Protein AF-A0A933WVU4-F1 (afdb_monomer_lite)

Sequence (689 aa):
MRSPVRPAFAFLFLCVAVPLAAAQVALPPSTSKSRGNLAPHHVCSVCGARNYSVPSNARVGEDGQPIAYCATCKKETAHTGGASEPGLHAPQGSGSGATGTGGLRIPPGGEVPGRGAKPDAPSNPAPNSGANAPAPAPQAPQSAPAGGAKLADGPAAFVFQELTRLETTDDPLVGKAVDTLASMGEAGLAAARAELASERPARLFVAARVLLAGGAGADVDLVLVRASAKLPTVVCTPLAEALAKADPVRASPAWFAEALAHPTGAMRVACERVLRRELGPALVPVLVPVLASKRPEVRHLALGLLADVDDPAAVDRLFAHLADPRASVAQIAVHALASRPGADIDARLLSRAFGQRWILRDEAYALLAIVEREERTLHPLIDERHVDALLGGLQASDRFVSGTCAAALAGIGFRSAHPRDTAWLDQQVVDSLVVVVSGRVFHDDLSSLTGTAAARLQLVSGQELGQDGPKWIEWWLSARDGHVARRAWIEVAPGDEDALLVRWRADGDAALLIGPAAKAPVAASTGRVAESVVHLTEAETRGLLAVFQKEGLFGPEKLPGARGRRGAGERALELTVAGRGKAFQVGEDAREPWFERAAAAVSAARERNRWQRFAPPDRSQYSFWQEQSPWWSLEHTPAERAVRSKALVFAAITGQRPSEREAGIQELVRIYVEPEARDASDFDAFLVL

Secondary structure (DSSP, 8-state):
-----PPP-----------------PPPP--S-----PPP-EEETTT--EES---TTPPB-TTSPBEEEETTTTEEEEEEEP------PPPP------------PPPP-----------PPPP---------PPPPPPPPPP----------SSHHHHHHHHGGG---S--HHHHHHHHHHHHTTHHHHHHHHHHTT-SSHHHHHHHHHHHHHH--HHHHHHHHHHHHS---HHHHHHHHHHHHHH-TTTS-HHHHHHGGG-SSHHHHHHHHHHHHTT-SGGGHHHHHHHHT-S-HHHHHHHHHHHHT---HHHHHHHHHHTT-SSHHHHHHHHHHHHHS--HHHHHHHHHHHHSSSS--HHHHHHHHHHHHHHHHH------GGGHHHHHHHHT-S-HHHHHHHHHHHHHHHHH-S-GGGGHHIIIIIHHHHHHHHHT-S--TTHHHHHHHHHHHHHHHH----TT-HHHHHHHHHHHSTT-----S-----TT-GGGEEEEEEETTEEEEEE-TTPPPPP----SSS-PEEEE--HHHHHHHHHHHHHTTTTSTTS--EEES--STT-EEEEEEETTEEEEEEE-TT---HHHHHHHHHHHHHHHHTGGGGG--TTS-HHHHHHHHHHHHTS---HHHHHHHHHHHHHHHHTTS-GGG-HHHHHHHHHHTTSGGG--TTHHHHHHH-

Radius of gyration: 38.13 Å; chains: 1; bounding box: 93×82×109 Å

Structure (mmCIF, N/CA/C/O backbone):
data_AF-A0A933WVU4-F1
#
_entry.id   AF-A0A933WVU4-F1
#
loop_
_atom_site.group_PDB
_atom_site.id
_atom_site.type_symbol
_atom_site.label_atom_id
_atom_site.label_alt_id
_atom_site.label_comp_id
_atom_site.label_asym_id
_atom_site.label_entity_id
_atom_site.label_seq_id
_atom_site.pdbx_PDB_ins_code
_atom_site.Cartn_x
_atom_site.Cartn_y
_atom_site.Cartn_z
_atom_site.occupancy
_atom_site.B_iso_or_equiv
_atom_site.auth_seq_id
_atom_site.auth_comp_id
_atom_site.auth_asym_id
_atom_site.auth_atom_id
_atom_site.pdbx_PDB_model_num
ATOM 1 N N . MET A 1 1 ? -42.225 -31.533 57.675 1.00 35.78 1 MET A N 1
ATOM 2 C CA . MET A 1 1 ? -41.401 -32.754 57.806 1.00 35.78 1 MET A CA 1
ATOM 3 C C . MET A 1 1 ? -40.336 -32.747 56.713 1.00 35.78 1 MET A C 1
ATOM 5 O O . MET A 1 1 ? -40.696 -32.790 55.552 1.00 35.78 1 MET A O 1
ATOM 9 N N . ARG A 1 2 ? -39.069 -32.646 57.146 1.00 35.62 2 ARG A N 1
ATOM 10 C CA . ARG A 1 2 ? -37.778 -32.999 56.506 1.00 35.62 2 ARG A CA 1
ATOM 11 C C . ARG A 1 2 ? -37.373 -32.401 55.139 1.00 35.62 2 ARG A C 1
ATOM 13 O O . ARG A 1 2 ? -37.773 -32.878 54.087 1.00 35.62 2 ARG A O 1
ATOM 20 N N . SER A 1 3 ? -36.441 -31.441 55.228 1.00 32.44 3 SER A N 1
ATOM 21 C CA . SER A 1 3 ? -35.428 -31.038 54.231 1.00 32.44 3 SER A CA 1
ATOM 22 C C . SER A 1 3 ? -34.458 -32.164 53.831 1.00 32.44 3 SER A C 1
ATOM 24 O O . SER A 1 3 ? -34.289 -33.118 54.593 1.00 32.44 3 SER A O 1
ATOM 26 N N . PRO A 1 4 ? -33.664 -31.933 52.766 1.00 55.31 4 PRO A N 1
ATOM 27 C CA . PRO A 1 4 ? -32.233 -32.261 52.757 1.00 55.31 4 PRO A CA 1
ATOM 28 C C . PRO A 1 4 ? -31.385 -31.017 52.382 1.00 55.31 4 PRO A C 1
ATOM 30 O O . PRO A 1 4 ? -31.662 -30.329 51.409 1.00 55.31 4 PRO A O 1
ATOM 33 N N . VAL A 1 5 ? -30.552 -30.498 53.290 1.00 37.06 5 VAL A N 1
ATOM 34 C CA . VAL A 1 5 ? -29.089 -30.716 53.413 1.00 37.06 5 VAL A CA 1
ATOM 35 C C . VAL A 1 5 ? -28.270 -30.233 52.197 1.00 37.06 5 VAL A C 1
ATOM 37 O O . VAL A 1 5 ? -28.221 -30.876 51.155 1.00 37.06 5 VAL A O 1
ATOM 40 N N . ARG A 1 6 ? -27.581 -29.096 52.396 1.00 33.88 6 ARG A N 1
ATOM 41 C CA . ARG A 1 6 ? -26.467 -28.553 51.591 1.00 33.88 6 ARG A CA 1
ATOM 42 C C . ARG A 1 6 ? -25.154 -29.288 51.915 1.00 33.88 6 ARG A C 1
ATOM 44 O O . ARG A 1 6 ? -24.973 -29.638 53.081 1.00 33.88 6 ARG A O 1
ATOM 51 N N . PRO A 1 7 ? -24.170 -29.332 51.000 1.00 45.25 7 PRO A N 1
ATOM 52 C CA . PRO A 1 7 ? -22.763 -29.349 51.376 1.00 45.25 7 PRO A CA 1
ATOM 53 C C . PRO A 1 7 ? -22.121 -27.972 51.147 1.00 45.25 7 PRO A C 1
ATOM 55 O O . PRO A 1 7 ? -22.240 -27.366 50.083 1.00 45.25 7 PRO A O 1
ATOM 58 N N . ALA A 1 8 ? -21.447 -27.479 52.184 1.00 31.69 8 ALA A N 1
ATOM 59 C CA . ALA A 1 8 ? -20.569 -26.321 52.142 1.00 31.69 8 ALA A CA 1
ATOM 60 C C . ALA A 1 8 ? -19.180 -26.761 51.655 1.00 31.69 8 ALA A C 1
ATOM 62 O O . ALA A 1 8 ? -18.583 -27.654 52.252 1.00 31.69 8 ALA A O 1
ATOM 63 N N . PHE A 1 9 ? -18.657 -26.122 50.608 1.00 33.44 9 PHE A N 1
ATOM 64 C CA . PHE A 1 9 ? -17.237 -26.176 50.261 1.00 33.44 9 PHE A CA 1
ATOM 65 C C . PHE A 1 9 ? -16.613 -24.824 50.603 1.00 33.44 9 PHE A C 1
ATOM 67 O O . PHE A 1 9 ? -16.880 -23.814 49.956 1.00 33.44 9 PHE A O 1
ATOM 74 N N . ALA A 1 10 ? -15.815 -24.819 51.667 1.00 29.58 10 ALA A N 1
ATOM 75 C CA . ALA A 1 10 ? -14.957 -23.713 52.051 1.00 29.58 10 ALA A CA 1
ATOM 76 C C . ALA A 1 10 ? -13.654 -23.805 51.245 1.00 29.58 10 ALA A C 1
ATOM 78 O O . ALA A 1 10 ? -12.894 -24.756 51.416 1.00 29.58 10 ALA A O 1
ATOM 79 N N . PHE A 1 11 ? -13.392 -22.826 50.376 1.00 31.83 11 PHE A N 1
ATOM 80 C CA . PHE A 1 11 ? -12.067 -22.617 49.794 1.00 31.83 11 PHE A CA 1
ATOM 81 C C . PHE A 1 11 ? -11.366 -21.498 50.563 1.00 31.83 11 PHE A C 1
ATOM 83 O O . PHE A 1 11 ? -11.729 -20.327 50.479 1.00 31.83 11 PHE A O 1
ATOM 90 N N . LEU A 1 12 ? -10.375 -21.907 51.350 1.00 28.00 12 LEU A N 1
ATOM 91 C CA . LEU A 1 12 ? -9.413 -21.059 52.037 1.00 28.00 12 LEU A CA 1
ATOM 92 C C . LEU A 1 12 ? -8.332 -20.683 51.008 1.00 28.00 12 LEU A C 1
ATOM 94 O O . LEU A 1 12 ? -7.539 -21.541 50.627 1.00 28.00 12 LEU A O 1
ATOM 98 N N . PHE A 1 13 ? -8.296 -19.435 50.537 1.00 30.42 13 PHE A N 1
ATOM 99 C CA . PHE A 1 13 ? -7.134 -18.916 49.807 1.00 30.42 13 PHE A CA 1
ATOM 100 C C . PHE A 1 13 ? -6.306 -18.044 50.749 1.00 30.42 13 PHE A C 1
ATOM 102 O O . PHE A 1 13 ? -6.749 -17.004 51.233 1.00 30.42 13 PHE A O 1
ATOM 109 N N . LEU A 1 14 ? -5.110 -18.544 51.045 1.00 28.91 14 LEU A N 1
ATOM 110 C CA . LEU A 1 14 ? -4.097 -17.927 51.884 1.00 28.91 14 LEU A CA 1
ATOM 111 C C . LEU A 1 14 ? -3.438 -16.779 51.097 1.00 28.91 14 LEU A C 1
ATOM 113 O O . LEU A 1 14 ? -2.727 -17.019 50.122 1.00 28.91 14 LEU A O 1
ATOM 117 N N . CYS A 1 15 ? -3.665 -15.535 51.514 1.00 28.02 15 CYS A N 1
ATOM 118 C CA . CYS A 1 15 ? -2.917 -14.376 51.030 1.00 28.02 15 CYS A CA 1
ATOM 119 C C . CYS A 1 15 ? -1.536 -14.344 51.701 1.00 28.02 15 CYS A C 1
ATOM 121 O O . CYS A 1 15 ? -1.426 -13.981 52.871 1.00 28.02 15 CYS A O 1
ATOM 123 N N . VAL A 1 16 ? -0.480 -14.691 50.963 1.00 29.28 16 VAL A N 1
ATOM 124 C CA . VAL A 1 16 ? 0.903 -14.376 51.347 1.00 29.28 16 VAL A CA 1
ATOM 125 C C . VAL A 1 16 ? 1.292 -13.074 50.655 1.00 29.28 16 VAL A C 1
ATOM 127 O O . VAL A 1 16 ? 1.465 -13.024 49.440 1.00 29.28 16 VAL A O 1
ATOM 130 N N . ALA A 1 17 ? 1.394 -12.009 51.447 1.00 29.73 17 ALA A N 1
ATOM 131 C CA . ALA A 1 17 ? 1.933 -10.726 51.027 1.00 29.73 17 ALA A CA 1
ATOM 132 C C . ALA A 1 17 ? 3.462 -10.823 50.894 1.00 29.73 17 ALA A C 1
ATOM 134 O O . ALA A 1 17 ? 4.151 -11.154 51.858 1.00 29.73 17 ALA A O 1
ATOM 135 N N . VAL A 1 18 ? 3.990 -10.503 49.712 1.00 30.22 18 VAL A N 1
ATOM 136 C CA . VAL A 1 18 ? 5.420 -10.252 49.483 1.00 30.22 18 VAL A CA 1
ATOM 137 C C . VAL A 1 18 ? 5.572 -8.767 49.135 1.00 30.22 18 VAL A C 1
ATOM 139 O O . VAL A 1 18 ? 4.889 -8.302 48.221 1.00 30.22 18 VAL A O 1
ATOM 142 N N . PRO A 1 19 ? 6.428 -7.996 49.830 1.00 29.77 19 PRO A N 1
ATOM 143 C CA . PRO A 1 19 ? 6.638 -6.594 49.507 1.00 29.77 19 PRO A CA 1
ATOM 144 C C . PRO A 1 19 ? 7.604 -6.484 48.320 1.00 29.77 19 PRO A C 1
ATOM 146 O O . PRO A 1 19 ? 8.783 -6.813 48.435 1.00 29.77 19 PRO A O 1
ATOM 149 N N . LEU A 1 20 ? 7.118 -6.004 47.175 1.00 28.75 20 LEU A N 1
ATOM 150 C CA . LEU A 1 20 ? 7.971 -5.534 46.082 1.00 28.75 20 LEU A CA 1
ATOM 151 C C . LEU A 1 20 ? 8.191 -4.031 46.262 1.00 28.75 20 LEU A C 1
ATOM 153 O O . LEU A 1 20 ? 7.301 -3.215 46.030 1.00 28.75 20 LEU A O 1
ATOM 157 N N . ALA A 1 21 ? 9.388 -3.689 46.734 1.00 27.59 21 ALA A N 1
ATOM 158 C CA . ALA A 1 21 ? 9.870 -2.323 46.834 1.00 27.59 21 ALA A CA 1
ATOM 159 C C . ALA A 1 21 ? 9.955 -1.689 45.436 1.00 27.59 21 ALA A C 1
ATOM 161 O O . ALA A 1 21 ? 10.594 -2.224 44.530 1.00 27.59 21 ALA A O 1
ATOM 162 N N . ALA A 1 22 ? 9.310 -0.534 45.276 1.00 29.36 22 ALA A N 1
ATOM 163 C CA . ALA A 1 22 ? 9.382 0.280 44.075 1.00 29.36 22 ALA A CA 1
ATOM 164 C C . ALA A 1 22 ? 10.759 0.955 43.983 1.00 29.36 22 ALA A C 1
ATOM 166 O O . ALA A 1 22 ? 11.075 1.855 44.761 1.00 29.36 22 ALA A O 1
ATOM 167 N N . ALA A 1 23 ? 11.575 0.537 43.016 1.00 26.72 23 ALA A N 1
ATOM 168 C CA . ALA A 1 23 ? 12.753 1.287 42.603 1.00 26.72 23 ALA A CA 1
ATOM 169 C C . ALA A 1 23 ? 12.305 2.449 41.700 1.00 26.72 23 ALA A C 1
ATOM 171 O O . ALA A 1 23 ? 11.918 2.251 40.549 1.00 26.72 23 ALA A O 1
ATOM 172 N N . GLN A 1 24 ? 12.326 3.667 42.242 1.00 29.25 24 GLN A N 1
ATOM 173 C CA . GLN A 1 24 ? 12.172 4.901 41.475 1.00 29.25 24 GLN A CA 1
ATOM 174 C C . GLN A 1 24 ? 13.426 5.124 40.619 1.00 29.25 24 GLN A C 1
ATOM 176 O O . GLN A 1 24 ? 14.505 5.386 41.148 1.00 29.25 24 GLN A O 1
ATOM 181 N N . VAL A 1 25 ? 13.285 5.050 39.295 1.00 25.69 25 VAL A N 1
ATOM 182 C CA . VAL A 1 25 ? 14.286 5.565 38.351 1.00 25.69 25 VAL A CA 1
ATOM 183 C C . VAL A 1 25 ? 13.864 6.979 37.962 1.00 25.69 25 VAL A C 1
ATOM 185 O O . VAL A 1 25 ? 12.878 7.172 37.254 1.00 25.69 25 VAL A O 1
ATOM 188 N N . ALA A 1 26 ? 14.595 7.975 38.459 1.00 25.28 26 ALA A N 1
ATOM 189 C CA . ALA A 1 26 ? 14.455 9.366 38.047 1.00 25.28 26 ALA A CA 1
ATOM 190 C C . ALA A 1 26 ? 15.091 9.564 36.659 1.00 25.28 26 ALA A C 1
ATOM 192 O O . ALA A 1 26 ? 16.270 9.265 36.468 1.00 25.28 26 ALA A O 1
ATOM 193 N N . LEU A 1 27 ? 14.319 10.072 35.695 1.00 27.70 27 LEU A N 1
ATOM 194 C CA . LEU A 1 27 ? 14.816 10.478 34.375 1.00 27.70 27 LEU A CA 1
ATOM 195 C C . LEU A 1 27 ? 15.186 11.976 34.384 1.00 27.70 27 LEU A C 1
ATOM 197 O O . LEU A 1 27 ? 14.440 12.774 34.958 1.00 27.70 27 LEU A O 1
ATOM 201 N N . PRO A 1 28 ? 16.302 12.387 33.751 1.00 28.47 28 PRO A N 1
ATOM 202 C CA . PRO A 1 28 ? 16.689 13.793 33.640 1.00 28.47 28 PRO A CA 1
ATOM 203 C C . PRO A 1 28 ? 15.820 14.546 32.609 1.00 28.47 28 PRO A C 1
ATOM 205 O O . PRO A 1 28 ? 15.195 13.919 31.748 1.00 28.47 28 PRO A O 1
ATOM 208 N N . PRO A 1 29 ? 15.768 15.893 32.659 1.00 28.42 29 PRO A N 1
ATOM 209 C CA . PRO A 1 29 ? 14.904 16.682 31.785 1.00 28.42 29 PRO A CA 1
ATOM 210 C C . PRO A 1 29 ? 15.366 16.612 30.323 1.00 28.42 29 PRO A C 1
ATOM 212 O O . PRO A 1 29 ? 16.539 16.811 30.012 1.00 28.42 29 PRO A O 1
ATOM 215 N N . SER A 1 30 ? 14.426 16.358 29.407 1.00 28.25 30 SER A N 1
ATOM 216 C CA . SER A 1 30 ? 14.704 16.296 27.972 1.00 28.25 30 SER A CA 1
ATOM 217 C C . SER A 1 30 ? 14.854 17.699 27.375 1.00 28.25 30 SER A C 1
ATOM 219 O O . SER A 1 30 ? 13.867 18.419 27.204 1.00 28.25 30 SER A O 1
ATOM 221 N N . THR A 1 31 ? 16.065 18.059 26.966 1.00 35.59 31 THR A N 1
ATOM 222 C CA . THR A 1 31 ? 16.309 19.146 26.013 1.00 35.59 31 THR A CA 1
ATOM 223 C C . THR A 1 31 ? 17.150 18.625 24.849 1.00 35.59 31 THR A C 1
ATOM 225 O O . THR A 1 31 ? 18.359 18.463 24.945 1.00 35.59 31 THR A O 1
ATOM 228 N N . SER A 1 32 ? 16.496 18.324 23.727 1.00 34.72 32 SER A N 1
ATOM 229 C CA . SER A 1 32 ? 16.978 18.584 22.358 1.00 34.72 32 SER A CA 1
ATOM 230 C C . SER A 1 32 ? 16.056 17.911 21.338 1.00 34.72 32 SER A C 1
ATOM 232 O O . SER A 1 32 ? 15.489 16.846 21.568 1.00 34.72 32 SER A O 1
ATOM 234 N N . LYS A 1 33 ? 15.861 18.585 20.202 1.00 39.34 33 LYS A N 1
ATOM 235 C CA . LYS A 1 33 ? 15.115 18.084 19.044 1.00 39.34 33 LYS A CA 1
ATOM 236 C C . LYS A 1 33 ? 15.866 16.877 18.467 1.00 39.34 33 LYS A C 1
ATOM 238 O O . LYS A 1 33 ? 16.971 17.054 17.958 1.00 39.34 33 LYS A O 1
ATOM 243 N N . SER A 1 34 ? 15.284 15.680 18.519 1.00 31.23 34 SER A N 1
ATOM 244 C CA . SER A 1 34 ? 15.883 14.493 17.909 1.00 31.23 34 SER A CA 1
ATOM 245 C C . SER A 1 34 ? 15.826 14.593 16.380 1.00 31.23 34 SER A C 1
ATOM 247 O O . SER A 1 34 ? 14.762 14.600 15.762 1.00 31.23 34 SER A O 1
ATOM 249 N N . ARG A 1 35 ? 17.000 14.680 15.748 1.00 35.00 35 ARG A N 1
ATOM 250 C CA . ARG A 1 35 ? 17.186 14.212 14.369 1.00 35.00 35 ARG A CA 1
ATOM 251 C C . ARG A 1 35 ? 17.242 12.684 14.433 1.00 35.00 35 ARG A C 1
ATOM 253 O O . ARG A 1 35 ? 17.860 12.146 15.344 1.00 35.00 35 ARG A O 1
ATOM 260 N N . GLY A 1 36 ? 16.542 12.007 13.524 1.00 33.94 36 GLY A N 1
ATOM 261 C CA . GLY A 1 36 ? 16.349 10.554 13.561 1.00 33.94 36 GLY A CA 1
ATOM 262 C C . GLY A 1 36 ? 17.653 9.765 13.723 1.00 33.94 36 GLY A C 1
ATOM 263 O O . GLY A 1 36 ? 18.649 10.057 13.063 1.00 33.94 36 GLY A O 1
ATOM 264 N N . ASN A 1 37 ? 17.624 8.758 14.598 1.00 40.62 37 ASN A N 1
ATOM 265 C CA . ASN A 1 37 ? 18.733 7.833 14.812 1.00 40.62 37 ASN A CA 1
ATOM 266 C C . ASN A 1 37 ? 19.009 7.054 13.516 1.00 40.62 37 ASN A C 1
ATOM 268 O O . ASN A 1 37 ? 18.162 6.297 13.043 1.00 40.62 37 ASN A O 1
ATOM 272 N N . LEU A 1 38 ? 20.190 7.253 12.931 1.00 50.72 38 LEU A N 1
ATOM 273 C CA . LEU A 1 38 ? 20.676 6.466 11.798 1.00 50.72 38 LEU A CA 1
ATOM 274 C C . LEU A 1 38 ? 20.998 5.041 12.267 1.00 50.72 38 LEU A C 1
ATOM 276 O O . LEU A 1 38 ? 21.635 4.860 13.304 1.00 50.72 38 LEU A O 1
ATOM 280 N N . ALA A 1 39 ? 20.586 4.036 11.490 1.00 59.53 39 ALA A N 1
ATOM 281 C CA . ALA A 1 39 ? 20.927 2.641 11.753 1.00 59.53 39 ALA A CA 1
ATOM 282 C C . ALA A 1 39 ? 22.462 2.444 11.828 1.00 59.53 39 ALA A C 1
ATOM 284 O O . ALA A 1 39 ? 23.196 3.110 11.077 1.00 59.53 39 ALA A O 1
ATOM 285 N N . PRO A 1 40 ? 22.956 1.533 12.694 1.00 75.12 40 PRO A N 1
ATOM 286 C CA . PRO A 1 40 ? 24.369 1.175 12.748 1.00 75.12 40 PRO A CA 1
ATOM 287 C C . PRO A 1 40 ? 24.855 0.762 11.359 1.00 75.12 40 PRO A C 1
ATOM 289 O O . PRO A 1 40 ? 24.177 0.022 10.647 1.00 75.12 40 PRO A O 1
ATOM 292 N N . HIS A 1 41 ? 26.014 1.266 10.958 1.00 85.19 41 HIS A N 1
ATOM 293 C CA . HIS A 1 41 ? 26.597 0.971 9.658 1.00 85.19 41 HIS A CA 1
ATOM 294 C C . HIS A 1 41 ? 28.103 0.836 9.775 1.00 85.19 41 HIS A C 1
ATOM 296 O O . HIS A 1 41 ? 28.739 1.453 10.630 1.00 85.19 41 HIS A O 1
ATOM 302 N N . HIS A 1 42 ? 28.673 0.060 8.868 1.00 91.62 42 HIS A N 1
ATOM 303 C CA . HIS A 1 42 ? 30.109 0.025 8.667 1.00 91.62 42 HIS A CA 1
ATOM 304 C C . HIS A 1 42 ? 30.477 0.858 7.441 1.00 91.62 42 HIS A C 1
ATOM 306 O O . HIS A 1 42 ? 29.647 1.104 6.569 1.00 91.62 42 HIS A O 1
ATOM 312 N N . VAL A 1 43 ? 31.719 1.310 7.359 1.00 93.38 43 VAL A N 1
ATOM 313 C CA . VAL A 1 43 ? 32.218 2.144 6.268 1.00 93.38 43 VAL A CA 1
ATOM 314 C C . VAL A 1 43 ? 33.301 1.372 5.534 1.00 93.38 43 VAL A C 1
ATOM 316 O O . VAL A 1 43 ? 34.255 0.903 6.144 1.00 93.38 43 VAL A O 1
ATOM 319 N N . CYS A 1 44 ? 33.150 1.209 4.221 1.00 93.50 44 CYS A N 1
ATOM 320 C CA . CYS A 1 44 ? 34.162 0.559 3.392 1.00 93.50 44 CYS A CA 1
ATOM 321 C C . CYS A 1 44 ? 35.479 1.340 3.469 1.00 93.50 44 CYS A C 1
ATOM 323 O O . CYS A 1 44 ? 35.509 2.523 3.126 1.00 93.50 44 CYS A O 1
ATOM 325 N N . SER A 1 45 ? 36.574 0.676 3.845 1.00 93.19 45 SER A N 1
ATOM 326 C CA . SER A 1 45 ? 37.890 1.316 3.971 1.00 93.19 45 SER A CA 1
ATOM 327 C C . SER A 1 45 ? 38.477 1.778 2.632 1.00 93.19 45 SER A C 1
ATOM 329 O O . SER A 1 45 ? 39.390 2.595 2.612 1.00 93.19 45 SER A O 1
ATOM 331 N N . VAL A 1 46 ? 37.942 1.282 1.509 1.00 92.00 46 VAL A N 1
ATOM 332 C CA . VAL A 1 46 ? 38.421 1.602 0.156 1.00 92.00 46 VAL A CA 1
ATOM 333 C C . VAL A 1 46 ? 37.674 2.784 -0.467 1.00 92.00 46 VAL A C 1
ATOM 335 O O . VAL A 1 46 ? 38.304 3.627 -1.094 1.00 92.00 46 VAL A O 1
ATOM 338 N N . CYS A 1 47 ? 36.343 2.853 -0.342 1.00 89.81 47 CYS A N 1
ATOM 339 C CA . CYS A 1 47 ? 35.535 3.885 -1.017 1.00 89.81 47 CYS A CA 1
ATOM 340 C C . CYS A 1 47 ? 34.709 4.776 -0.083 1.00 89.81 47 CYS A C 1
ATOM 342 O O . CYS A 1 47 ? 33.986 5.643 -0.566 1.00 89.81 47 CYS A O 1
ATOM 344 N N . GLY A 1 48 ? 34.742 4.544 1.232 1.00 92.06 48 GLY A N 1
ATOM 345 C CA . GLY A 1 48 ? 33.963 5.318 2.201 1.00 92.06 48 GLY A CA 1
ATOM 346 C C . GLY A 1 48 ? 32.448 5.080 2.150 1.00 92.06 48 GLY A C 1
ATOM 347 O O . GLY A 1 48 ? 31.699 5.735 2.873 1.00 92.06 48 GLY A O 1
ATOM 348 N N . ALA A 1 49 ? 31.961 4.155 1.315 1.00 90.62 49 ALA A N 1
ATOM 349 C CA . ALA A 1 49 ? 30.537 3.856 1.230 1.00 90.62 49 ALA A CA 1
ATOM 350 C C . ALA A 1 49 ? 30.037 3.168 2.507 1.00 90.62 49 ALA A C 1
ATOM 352 O O . ALA A 1 49 ? 30.684 2.255 3.033 1.00 90.62 49 ALA A O 1
ATOM 353 N N . ARG A 1 50 ? 28.855 3.585 2.974 1.00 93.50 50 ARG A N 1
ATOM 354 C CA . ARG A 1 50 ? 28.168 2.950 4.102 1.00 93.50 50 ARG A CA 1
ATOM 355 C C . ARG A 1 50 ? 27.644 1.581 3.685 1.00 93.50 50 ARG A C 1
ATOM 357 O O . ARG A 1 50 ? 26.990 1.444 2.654 1.00 93.50 50 ARG A O 1
ATOM 364 N N . ASN A 1 51 ? 27.916 0.583 4.507 1.00 86.69 51 ASN A N 1
ATOM 365 C CA . ASN A 1 51 ? 27.489 -0.790 4.340 1.00 86.69 51 ASN A CA 1
ATOM 366 C C . ASN A 1 51 ? 26.667 -1.206 5.562 1.00 86.69 51 ASN A C 1
ATOM 368 O O . ASN A 1 51 ? 27.178 -1.277 6.680 1.00 86.69 51 ASN A O 1
ATOM 372 N N . TYR A 1 52 ? 25.385 -1.471 5.325 1.00 89.25 52 TYR A N 1
ATOM 373 C CA . TYR A 1 52 ? 24.415 -1.893 6.339 1.00 89.25 52 TYR A CA 1
ATOM 374 C C . TYR A 1 52 ? 24.257 -3.420 6.399 1.00 89.25 52 TYR A C 1
ATOM 376 O O . TYR A 1 52 ? 23.472 -3.931 7.186 1.00 89.25 52 TYR A O 1
ATOM 384 N N . SER A 1 53 ? 24.987 -4.148 5.550 1.00 85.06 53 SER A N 1
ATOM 385 C CA . SER A 1 53 ? 24.853 -5.594 5.351 1.00 85.06 53 SER A CA 1
ATOM 386 C C . SER A 1 53 ? 26.054 -6.394 5.856 1.00 85.06 53 SER A C 1
ATOM 388 O O . SER A 1 53 ? 26.227 -7.542 5.463 1.00 85.06 53 SER A O 1
ATOM 390 N N . VAL A 1 54 ? 26.901 -5.804 6.710 1.00 84.56 54 VAL A N 1
ATOM 391 C CA . VAL A 1 54 ? 28.010 -6.529 7.349 1.00 84.56 54 VAL A CA 1
ATOM 392 C C . VAL A 1 54 ? 27.424 -7.451 8.426 1.00 84.56 54 VAL A C 1
ATOM 394 O O . VAL A 1 54 ? 26.887 -6.945 9.411 1.00 84.56 54 VAL A O 1
ATOM 397 N N . PRO A 1 55 ? 27.476 -8.784 8.263 1.00 78.50 55 PRO A N 1
ATOM 398 C CA . PRO A 1 55 ? 26.938 -9.691 9.265 1.00 78.50 55 PRO A CA 1
ATOM 399 C C . PRO A 1 55 ? 27.841 -9.713 10.508 1.00 78.50 55 PRO A C 1
ATOM 401 O O . PRO A 1 55 ? 29.055 -9.534 10.414 1.00 78.50 55 PRO A O 1
ATOM 404 N N . SER A 1 56 ? 27.264 -9.974 11.684 1.00 76.00 56 SER A N 1
ATOM 405 C CA . SER A 1 56 ? 27.988 -10.000 12.969 1.00 76.00 56 SER A CA 1
ATOM 406 C C . SER A 1 56 ? 29.076 -11.081 13.059 1.00 76.00 56 SER A C 1
ATOM 408 O O . SER A 1 56 ? 29.924 -11.026 13.944 1.00 76.00 56 SER A O 1
ATOM 410 N N . ASN A 1 57 ? 29.077 -12.042 12.132 1.00 78.69 57 ASN A N 1
ATOM 411 C CA . ASN A 1 57 ? 30.065 -13.110 11.988 1.00 78.69 57 ASN A CA 1
ATOM 412 C C . ASN A 1 57 ? 30.949 -12.958 10.730 1.00 78.69 57 ASN A C 1
ATOM 414 O O . ASN A 1 57 ? 31.490 -13.952 10.243 1.00 78.69 57 ASN A O 1
ATOM 418 N N . ALA A 1 58 ? 31.069 -11.749 10.170 1.00 84.25 58 ALA A N 1
ATOM 419 C CA . ALA A 1 58 ? 31.917 -11.496 9.007 1.00 84.25 58 ALA A CA 1
ATOM 420 C C . ALA A 1 58 ? 33.375 -11.928 9.255 1.00 84.25 58 ALA A C 1
ATOM 422 O O . ALA A 1 58 ? 33.918 -11.746 10.347 1.00 84.25 58 ALA A O 1
ATOM 423 N N . ARG A 1 59 ? 34.026 -12.481 8.221 1.00 89.81 59 ARG A N 1
ATOM 424 C CA . ARG A 1 59 ? 35.449 -12.849 8.275 1.00 89.81 59 ARG A CA 1
ATOM 425 C C . ARG A 1 59 ? 36.275 -11.603 8.582 1.00 89.81 59 ARG A C 1
ATOM 427 O O . ARG A 1 59 ? 36.064 -10.574 7.956 1.00 89.81 59 ARG A O 1
ATOM 434 N N . VAL A 1 60 ? 37.232 -11.698 9.493 1.00 91.25 60 VAL A N 1
ATOM 435 C CA . VAL A 1 60 ? 38.078 -10.565 9.889 1.00 91.25 60 VAL A CA 1
ATOM 436 C C . VAL A 1 60 ? 39.386 -10.583 9.088 1.00 91.25 60 VAL A C 1
ATOM 438 O O . VAL A 1 60 ? 39.944 -11.655 8.850 1.00 91.25 60 VAL A O 1
ATOM 441 N N . GLY A 1 61 ? 39.832 -9.419 8.613 1.00 87.81 61 GLY A N 1
ATOM 442 C CA . GLY A 1 61 ? 41.119 -9.240 7.936 1.00 87.81 61 GLY A CA 1
ATOM 443 C C . GLY A 1 61 ? 42.308 -9.222 8.900 1.00 87.81 61 GLY A C 1
ATOM 444 O O . GLY A 1 61 ? 42.139 -9.244 10.117 1.00 87.81 61 GLY A O 1
ATOM 445 N N . GLU A 1 62 ? 43.527 -9.162 8.358 1.00 83.06 62 GLU A N 1
ATOM 446 C CA . GLU A 1 62 ? 44.770 -9.080 9.152 1.00 83.06 62 GLU A CA 1
ATOM 447 C C . GLU A 1 62 ? 44.831 -7.828 10.048 1.00 83.06 62 GLU A C 1
ATOM 449 O O . GLU A 1 62 ? 45.509 -7.818 11.071 1.00 83.06 62 GLU A O 1
ATOM 454 N N . ASP A 1 63 ? 44.078 -6.790 9.690 1.00 80.50 63 ASP A N 1
ATOM 455 C CA . ASP A 1 63 ? 43.922 -5.519 10.399 1.00 80.50 63 ASP A CA 1
ATOM 456 C C . ASP A 1 63 ? 42.812 -5.536 11.470 1.00 80.50 63 ASP A C 1
ATOM 458 O O . ASP A 1 63 ? 42.502 -4.502 12.067 1.00 80.50 63 ASP A O 1
ATOM 462 N N . GLY A 1 64 ? 42.189 -6.693 11.720 1.00 87.12 64 GLY A N 1
ATOM 463 C CA . GLY A 1 64 ? 41.116 -6.826 12.705 1.00 87.12 64 GLY A CA 1
ATOM 464 C C . GLY A 1 64 ? 39.766 -6.259 12.247 1.00 87.12 64 GLY A C 1
ATOM 465 O O . GLY A 1 64 ? 38.825 -6.229 13.040 1.00 87.12 64 GLY A O 1
ATOM 466 N N . GLN A 1 65 ? 39.635 -5.826 10.986 1.00 92.44 65 GLN A N 1
ATOM 467 C CA . GLN A 1 65 ? 38.393 -5.264 10.450 1.00 92.44 65 GLN A CA 1
ATOM 468 C C . GLN A 1 65 ? 37.527 -6.337 9.770 1.00 92.44 65 GLN A C 1
ATOM 470 O O . GLN A 1 65 ? 38.060 -7.218 9.087 1.00 92.44 65 GLN A O 1
ATOM 475 N N . PRO A 1 66 ? 36.188 -6.283 9.894 1.00 93.25 66 PRO A N 1
ATOM 476 C CA . PRO A 1 66 ? 35.306 -7.193 9.175 1.00 93.25 66 PRO A CA 1
ATOM 477 C C . PRO A 1 66 ? 35.408 -6.979 7.659 1.00 93.25 66 PRO A C 1
ATOM 479 O O . PRO A 1 66 ? 35.295 -5.864 7.144 1.00 93.25 66 PRO A O 1
ATOM 482 N N . ILE A 1 67 ? 35.597 -8.076 6.936 1.00 93.50 67 ILE A N 1
ATOM 483 C CA . ILE A 1 67 ? 35.580 -8.146 5.481 1.00 93.50 67 ILE A CA 1
ATOM 484 C C . ILE A 1 67 ? 34.149 -8.446 5.046 1.00 93.50 67 ILE A C 1
ATOM 486 O O . ILE A 1 67 ? 33.569 -9.471 5.404 1.00 93.50 67 ILE A O 1
ATOM 490 N N . ALA A 1 68 ? 33.589 -7.553 4.240 1.00 93.88 68 ALA A N 1
ATOM 491 C CA . ALA A 1 68 ? 32.259 -7.703 3.669 1.00 93.88 68 ALA A CA 1
ATOM 492 C C . ALA A 1 68 ? 32.250 -7.229 2.216 1.00 93.88 68 ALA A C 1
ATOM 494 O O . ALA A 1 68 ? 33.115 -6.460 1.785 1.00 93.88 68 ALA A O 1
ATOM 495 N N . TYR A 1 69 ? 31.262 -7.675 1.446 1.00 93.69 69 TYR A N 1
ATOM 496 C CA . TYR A 1 69 ? 31.089 -7.217 0.074 1.00 93.69 69 TYR A CA 1
ATOM 497 C C . TYR A 1 69 ? 30.650 -5.748 0.055 1.00 93.69 69 TYR A C 1
ATOM 499 O O . TYR A 1 69 ? 29.621 -5.391 0.628 1.00 93.69 69 TYR A O 1
ATOM 507 N N . CYS A 1 70 ? 31.416 -4.885 -0.612 1.00 91.94 70 CYS A N 1
ATOM 508 C CA . CYS A 1 70 ? 31.043 -3.489 -0.813 1.00 91.94 70 CYS A CA 1
ATOM 509 C C . CYS A 1 70 ? 30.326 -3.324 -2.158 1.00 91.94 70 CYS A C 1
ATOM 511 O O . CYS A 1 70 ? 30.923 -3.547 -3.213 1.00 91.94 70 CYS A O 1
ATOM 513 N N . ALA A 1 71 ? 29.069 -2.868 -2.135 1.00 85.44 71 ALA A N 1
ATOM 514 C CA . ALA A 1 71 ? 28.270 -2.651 -3.346 1.00 85.44 71 ALA A CA 1
ATOM 515 C C . ALA A 1 71 ? 28.906 -1.636 -4.320 1.00 85.44 71 ALA A C 1
ATOM 517 O O . ALA A 1 71 ? 28.794 -1.792 -5.536 1.00 85.44 71 ALA A O 1
ATOM 518 N N . THR A 1 72 ? 29.622 -0.638 -3.793 1.00 88.31 72 THR A N 1
ATOM 519 C CA . THR A 1 72 ? 30.319 0.382 -4.591 1.00 88.31 72 THR A CA 1
ATOM 520 C C . THR A 1 72 ? 31.614 -0.157 -5.203 1.00 88.31 72 THR A C 1
ATOM 522 O O . THR A 1 72 ? 31.853 0.032 -6.393 1.00 88.31 72 THR A O 1
ATOM 525 N N . CYS A 1 73 ? 32.442 -0.873 -4.431 1.00 85.69 73 CYS A N 1
ATOM 526 C CA . CYS A 1 73 ? 33.700 -1.443 -4.935 1.00 85.69 73 CYS A CA 1
ATOM 527 C C . CYS A 1 73 ? 33.520 -2.748 -5.725 1.00 85.69 73 CYS A C 1
ATOM 529 O O . CYS A 1 73 ? 34.461 -3.188 -6.383 1.00 85.69 73 CYS A O 1
ATOM 531 N N . LYS A 1 74 ? 32.348 -3.387 -5.627 1.00 91.94 74 LYS A N 1
ATOM 532 C CA . LYS A 1 74 ? 32.010 -4.695 -6.211 1.00 91.94 74 LYS A CA 1
ATOM 533 C C . LYS A 1 74 ? 32.979 -5.831 -5.865 1.00 91.94 74 LYS A C 1
ATOM 535 O O . LYS A 1 74 ? 33.150 -6.769 -6.642 1.00 91.94 74 LYS A O 1
ATOM 540 N N . LYS A 1 75 ? 33.607 -5.753 -4.696 1.00 92.81 75 LYS A N 1
ATOM 541 C CA . LYS A 1 75 ? 34.521 -6.764 -4.157 1.00 92.81 75 LYS A CA 1
ATOM 542 C C . LYS A 1 75 ? 34.438 -6.787 -2.634 1.00 92.81 75 LYS A C 1
ATOM 544 O O . LYS A 1 75 ? 33.909 -5.852 -2.027 1.00 92.81 75 LYS A O 1
ATOM 549 N N . GLU A 1 76 ? 34.965 -7.845 -2.034 1.00 92.38 76 GLU A N 1
ATOM 550 C CA . GLU A 1 76 ? 35.173 -7.913 -0.590 1.00 92.38 76 GLU A CA 1
ATOM 551 C C . GLU A 1 76 ? 36.231 -6.891 -0.163 1.00 92.38 76 GLU A C 1
ATOM 553 O O . GLU A 1 76 ? 37.330 -6.840 -0.719 1.00 92.38 76 GLU A O 1
ATOM 558 N N . THR A 1 77 ? 35.882 -6.045 0.800 1.00 93.81 77 THR A N 1
ATOM 559 C CA . THR A 1 77 ? 36.772 -5.022 1.356 1.00 93.81 77 THR A CA 1
ATOM 560 C C . THR A 1 77 ? 36.661 -5.014 2.874 1.00 93.81 77 THR A C 1
ATOM 562 O O . THR A 1 77 ? 35.613 -5.363 3.424 1.00 93.81 77 THR A O 1
ATOM 565 N N . ALA A 1 78 ? 37.717 -4.580 3.557 1.00 94.56 78 ALA A N 1
ATOM 566 C CA . ALA A 1 78 ? 37.644 -4.282 4.982 1.00 94.56 78 ALA A CA 1
ATOM 567 C C . ALA A 1 78 ? 36.660 -3.123 5.230 1.00 94.56 78 ALA A C 1
ATOM 569 O O . ALA A 1 78 ? 36.519 -2.217 4.399 1.00 94.56 78 ALA A O 1
ATOM 570 N N . HIS A 1 79 ? 35.940 -3.173 6.346 1.00 94.12 79 HIS A N 1
ATOM 571 C CA . HIS A 1 79 ? 34.998 -2.135 6.737 1.00 94.12 79 HIS A CA 1
ATOM 572 C C . HIS A 1 79 ? 35.204 -1.730 8.195 1.00 94.12 79 HIS A C 1
ATOM 574 O O . HIS A 1 79 ? 35.214 -2.580 9.076 1.00 94.12 79 HIS A O 1
ATOM 580 N N . THR A 1 80 ? 35.297 -0.431 8.460 1.00 93.00 80 THR A N 1
ATOM 581 C CA . THR A 1 80 ? 35.426 0.115 9.814 1.00 93.00 80 THR A CA 1
ATOM 582 C C . THR A 1 80 ? 34.054 0.399 10.414 1.00 93.00 80 THR A C 1
ATOM 584 O O . THR A 1 80 ? 33.130 0.804 9.708 1.00 93.00 80 THR A O 1
ATOM 587 N N . GLY A 1 81 ? 33.877 0.154 11.714 1.00 83.31 81 GLY A N 1
ATOM 588 C CA . GLY A 1 81 ? 32.646 0.544 12.410 1.00 83.31 81 GLY A CA 1
ATOM 589 C C . GLY A 1 81 ? 32.447 2.057 12.306 1.00 83.31 81 GLY A C 1
ATOM 590 O O . GLY A 1 81 ? 33.340 2.818 12.678 1.00 83.31 81 GLY A O 1
ATOM 591 N N . GLY A 1 82 ? 31.311 2.504 11.764 1.00 65.88 82 GLY A N 1
ATOM 592 C CA . GLY A 1 82 ? 30.985 3.925 11.726 1.00 65.88 82 GLY A CA 1
ATOM 593 C C . GLY A 1 82 ? 30.781 4.430 13.151 1.00 65.88 82 GLY A C 1
ATOM 594 O O . GLY A 1 82 ? 29.974 3.866 13.887 1.00 65.88 82 GLY A O 1
ATOM 595 N N . ALA A 1 83 ? 31.520 5.465 13.554 1.00 46.03 83 ALA A N 1
ATOM 596 C CA . ALA A 1 83 ? 31.350 6.075 14.866 1.00 46.03 83 ALA A CA 1
ATOM 597 C C . ALA A 1 83 ? 29.901 6.566 15.026 1.00 46.03 83 ALA A C 1
ATOM 599 O O . ALA A 1 83 ? 29.463 7.484 14.333 1.00 46.03 83 ALA A O 1
ATOM 600 N N . SER A 1 84 ? 29.157 5.962 15.949 1.00 46.34 84 SER A N 1
ATOM 601 C CA . SER A 1 84 ? 28.086 6.670 16.642 1.00 46.34 84 SER A CA 1
ATOM 602 C C . SER A 1 84 ? 28.726 7.846 17.388 1.00 46.34 84 SER A C 1
ATOM 604 O O . SER A 1 84 ? 29.741 7.647 18.059 1.00 46.34 84 SER A O 1
ATOM 606 N N . GLU A 1 85 ? 28.188 9.061 17.238 1.00 32.59 85 GLU A N 1
ATOM 607 C CA . GLU A 1 85 ? 28.684 10.249 17.951 1.00 32.59 85 GLU A CA 1
ATOM 608 C C . GLU A 1 85 ? 28.846 9.974 19.464 1.00 32.59 85 GLU A C 1
ATOM 610 O O . GLU A 1 85 ? 28.062 9.215 20.043 1.00 32.59 85 GLU A O 1
ATOM 615 N N . PRO A 1 86 ? 29.877 10.543 20.118 1.00 35.38 86 PRO A N 1
ATOM 616 C CA . PRO A 1 86 ? 30.281 10.137 21.456 1.00 35.38 86 PRO A CA 1
ATOM 617 C C . PRO A 1 86 ? 29.294 10.644 22.514 1.00 35.38 86 PRO A C 1
ATOM 619 O O . PRO A 1 86 ? 29.184 11.843 22.761 1.00 35.38 86 PRO A O 1
ATOM 622 N N . GLY A 1 87 ? 28.617 9.714 23.185 1.00 30.28 87 GLY A N 1
ATOM 623 C CA . GLY A 1 87 ? 27.765 9.994 24.334 1.00 30.28 87 GLY A CA 1
ATOM 624 C C . GLY A 1 87 ? 27.775 8.841 25.335 1.00 30.28 87 GLY A C 1
ATOM 625 O O . GLY A 1 87 ? 27.209 7.790 25.065 1.00 30.28 87 GLY A O 1
ATOM 626 N N . LEU A 1 88 ? 28.367 9.118 26.501 1.00 31.48 88 LEU A N 1
ATOM 627 C CA . LEU A 1 88 ? 28.340 8.375 27.772 1.00 31.48 88 LEU A CA 1
ATOM 628 C C . LEU A 1 88 ? 29.304 7.180 27.926 1.00 31.48 88 LEU A C 1
ATOM 630 O O . LEU A 1 88 ? 29.132 6.091 27.391 1.00 31.48 88 LEU A O 1
ATOM 634 N N . HIS A 1 89 ? 30.318 7.435 28.758 1.00 32.38 89 HIS A N 1
ATOM 635 C CA . HIS A 1 89 ? 31.289 6.500 29.314 1.00 32.38 89 HIS A CA 1
ATOM 636 C C . HIS A 1 89 ? 30.628 5.326 30.057 1.00 32.38 89 HIS A C 1
ATOM 638 O O . HIS A 1 89 ? 29.780 5.532 30.923 1.00 32.38 89 HIS A O 1
ATOM 644 N N . ALA A 1 90 ? 31.099 4.106 29.792 1.00 29.30 90 ALA A N 1
ATOM 645 C CA . ALA A 1 90 ? 30.887 2.954 30.665 1.00 29.30 90 ALA A CA 1
ATOM 646 C C . ALA A 1 90 ? 31.914 2.977 31.818 1.00 29.30 90 ALA A C 1
ATOM 648 O O . ALA A 1 90 ? 33.089 3.270 31.567 1.00 29.30 90 ALA A O 1
ATOM 649 N N . PRO A 1 91 ? 31.525 2.672 33.071 1.00 35.06 91 PRO A N 1
ATOM 650 C CA . PRO A 1 91 ? 32.471 2.611 34.172 1.00 35.06 91 PRO A CA 1
ATOM 651 C C . PRO A 1 91 ? 33.305 1.329 34.084 1.00 35.06 91 PRO A C 1
ATOM 653 O O . PRO A 1 91 ? 32.792 0.233 33.856 1.00 35.06 91 PRO A O 1
ATOM 656 N N . GLN A 1 92 ? 34.609 1.489 34.291 1.00 37.03 92 GLN A N 1
ATOM 657 C CA . GLN A 1 92 ? 35.543 0.399 34.536 1.00 37.03 92 GLN A CA 1
ATOM 658 C C . GLN A 1 92 ? 35.169 -0.309 35.846 1.00 37.03 92 GLN A C 1
ATOM 660 O O . GLN A 1 92 ? 35.092 0.326 36.896 1.00 37.03 92 GLN A O 1
ATOM 665 N N . GLY A 1 93 ? 34.964 -1.625 35.778 1.00 29.34 93 GLY A N 1
ATOM 666 C CA . GLY A 1 93 ? 34.776 -2.504 36.929 1.00 29.34 93 GLY A CA 1
ATOM 667 C C . GLY A 1 93 ? 35.729 -3.690 36.835 1.00 29.34 93 GLY A C 1
ATOM 668 O O . GLY A 1 93 ? 35.639 -4.503 35.921 1.00 29.34 93 GLY A O 1
ATOM 669 N N . SER A 1 94 ? 36.665 -3.728 37.777 1.00 31.78 94 SER A N 1
ATOM 670 C CA . SER A 1 94 ? 37.706 -4.726 38.027 1.00 31.78 94 SER A CA 1
ATOM 671 C C . SER A 1 94 ? 37.192 -6.167 38.142 1.00 31.78 94 SER A C 1
ATOM 673 O O . SER A 1 94 ? 36.110 -6.414 38.668 1.00 31.78 94 SER A O 1
ATOM 675 N N . GLY A 1 95 ? 38.013 -7.116 37.685 1.00 29.58 95 GLY A N 1
ATOM 676 C CA . GLY A 1 95 ? 37.671 -8.531 37.574 1.00 29.58 95 GLY A CA 1
ATOM 677 C C . GLY A 1 95 ? 37.613 -9.343 38.871 1.00 29.58 95 GLY A C 1
ATOM 678 O O . GLY A 1 95 ? 38.096 -8.945 39.924 1.00 29.58 95 GLY A O 1
ATOM 679 N N . SER A 1 96 ? 37.090 -10.560 38.729 1.00 27.97 96 SER A N 1
ATOM 680 C CA . SER A 1 96 ? 37.574 -11.758 39.420 1.00 27.97 96 SER A CA 1
ATOM 681 C C . SER A 1 96 ? 37.192 -12.978 38.576 1.00 27.97 96 SER A C 1
ATOM 683 O O . SER A 1 96 ? 36.130 -13.006 37.954 1.00 27.97 96 SER A O 1
ATOM 685 N N . GLY A 1 97 ? 38.117 -13.927 38.456 1.00 29.27 97 GLY A N 1
ATOM 686 C CA . GLY A 1 97 ? 37.971 -15.098 37.603 1.00 29.27 97 GLY A CA 1
ATOM 687 C C . GLY A 1 97 ? 37.125 -16.200 38.233 1.00 29.27 97 GLY A C 1
ATOM 688 O O . GLY A 1 97 ? 37.139 -16.390 39.444 1.00 29.27 97 GLY A O 1
ATOM 689 N N . ALA A 1 98 ? 36.466 -16.982 37.384 1.00 28.36 98 ALA A N 1
ATOM 690 C CA . ALA A 1 98 ? 36.139 -18.371 37.668 1.00 28.36 98 ALA A CA 1
ATOM 691 C C . ALA A 1 98 ? 35.979 -19.130 36.346 1.00 28.36 98 ALA A C 1
ATOM 693 O O . ALA A 1 98 ? 35.153 -18.810 35.496 1.00 28.36 98 ALA A O 1
ATOM 694 N N . THR A 1 99 ? 36.834 -20.129 36.183 1.00 36.59 99 THR A N 1
ATOM 695 C CA . THR A 1 99 ? 36.813 -21.173 35.163 1.00 36.59 99 THR A CA 1
ATOM 696 C C . THR A 1 99 ? 35.474 -21.911 35.130 1.00 36.59 99 THR A C 1
ATOM 698 O O . THR A 1 99 ? 35.031 -22.424 36.155 1.00 36.59 99 THR A O 1
ATOM 701 N N . GLY A 1 100 ? 34.877 -22.037 33.945 1.00 28.98 100 GLY A N 1
ATOM 702 C CA . GLY A 1 100 ? 33.661 -22.819 33.727 1.00 28.98 100 GLY A CA 1
ATOM 703 C C . GLY A 1 100 ? 33.524 -23.239 32.268 1.00 28.98 100 GLY A C 1
ATOM 704 O O . GLY A 1 100 ? 32.813 -22.618 31.488 1.00 28.98 100 GLY A O 1
ATOM 705 N N . THR A 1 101 ? 34.250 -24.287 31.890 1.00 37.75 101 THR A N 1
ATOM 706 C CA . THR A 1 101 ? 34.104 -25.016 30.626 1.00 37.75 101 THR A CA 1
ATOM 707 C C . THR A 1 101 ? 32.706 -25.628 30.509 1.00 37.75 101 THR A C 1
ATOM 709 O O . THR A 1 101 ? 32.378 -26.552 31.247 1.00 37.75 101 THR A O 1
ATOM 712 N N . GLY A 1 102 ? 31.913 -25.154 29.547 1.00 30.39 102 GLY A N 1
ATOM 713 C CA . GLY A 1 102 ? 30.599 -25.701 29.193 1.00 30.39 102 GLY A CA 1
ATOM 714 C C . GLY A 1 102 ? 30.410 -25.750 27.679 1.00 30.39 102 GLY A C 1
ATOM 715 O O . GLY A 1 102 ? 29.499 -25.133 27.140 1.00 30.39 102 GLY A O 1
ATOM 716 N N . GLY A 1 103 ? 31.319 -26.430 26.975 1.00 29.75 103 GLY A N 1
ATOM 717 C CA . GLY A 1 103 ? 31.196 -26.674 25.540 1.00 29.75 103 GLY A CA 1
ATOM 718 C C . GLY A 1 103 ? 30.141 -27.742 25.259 1.00 29.75 103 GLY A C 1
ATOM 719 O O . GLY A 1 103 ? 30.375 -28.924 25.508 1.00 29.75 103 GLY A O 1
ATOM 720 N N . LEU A 1 104 ? 28.996 -27.335 24.711 1.00 29.75 104 LEU A N 1
ATOM 721 C CA . LEU A 1 104 ? 28.027 -28.238 24.089 1.00 29.75 104 LEU A CA 1
ATOM 722 C C . LEU A 1 104 ? 28.643 -28.814 22.805 1.00 29.75 104 LEU A C 1
ATOM 724 O O . LEU A 1 104 ? 28.721 -28.149 21.773 1.00 29.75 104 LEU A O 1
ATOM 728 N N . ARG A 1 105 ? 29.119 -30.060 22.893 1.00 30.61 105 ARG A N 1
ATOM 729 C CA . ARG A 1 105 ? 29.524 -30.883 21.747 1.00 30.61 105 ARG A CA 1
ATOM 730 C C . ARG A 1 105 ? 28.276 -31.380 21.019 1.00 30.61 105 ARG A C 1
ATOM 732 O O . ARG A 1 105 ? 27.504 -32.151 21.582 1.00 30.61 105 ARG A O 1
ATOM 739 N N . ILE A 1 106 ? 28.123 -30.982 19.760 1.00 37.06 106 ILE A N 1
ATOM 740 C CA . ILE A 1 106 ? 27.193 -31.606 18.813 1.00 37.06 106 ILE A CA 1
ATOM 741 C C . ILE A 1 106 ? 27.924 -32.806 18.173 1.00 37.06 106 ILE A C 1
ATOM 743 O O . ILE A 1 106 ? 29.054 -32.628 17.709 1.00 37.06 106 ILE A O 1
ATOM 747 N N . PRO A 1 107 ? 27.354 -34.025 18.171 1.00 35.31 107 PRO A N 1
ATOM 748 C CA . PRO A 1 107 ? 27.980 -35.198 17.559 1.00 35.31 107 PRO A CA 1
ATOM 749 C C . PRO A 1 107 ? 27.937 -35.138 16.017 1.00 35.31 107 PRO A C 1
ATOM 751 O O . PRO A 1 107 ? 26.977 -34.606 15.456 1.00 35.31 107 PRO A O 1
ATOM 754 N N . PRO A 1 108 ? 28.940 -35.699 15.308 1.00 35.09 108 PRO A N 1
ATOM 755 C CA . PRO A 1 108 ? 28.935 -35.754 13.852 1.00 35.09 108 PRO A CA 1
ATOM 756 C C . PRO A 1 108 ? 27.956 -36.836 13.378 1.00 35.09 108 PRO A C 1
ATOM 758 O O . PRO A 1 108 ? 28.125 -38.022 13.661 1.00 35.09 108 PRO A O 1
ATOM 761 N N . GLY A 1 109 ? 26.912 -36.419 12.666 1.00 31.41 109 GLY A N 1
ATOM 762 C CA . GLY A 1 109 ? 25.965 -37.320 12.019 1.00 31.41 109 GLY A CA 1
ATOM 763 C C . GLY A 1 109 ? 26.554 -37.936 10.750 1.00 31.41 109 GLY A C 1
ATOM 764 O O . GLY A 1 109 ? 26.768 -37.229 9.773 1.00 31.41 109 GLY A O 1
ATOM 765 N N . GLY A 1 110 ? 26.816 -39.242 10.817 1.00 30.58 110 GLY A N 1
ATOM 766 C CA . GLY A 1 110 ? 26.258 -40.266 9.925 1.00 30.58 110 GLY A CA 1
ATOM 767 C C . GLY A 1 110 ? 26.466 -40.145 8.414 1.00 30.58 110 GLY A C 1
ATOM 768 O O . GLY A 1 110 ? 25.877 -39.302 7.746 1.00 30.58 110 GLY A O 1
ATOM 769 N N . GLU A 1 111 ? 27.226 -41.104 7.892 1.00 28.94 111 GLU A N 1
ATOM 770 C CA . GLU A 1 111 ? 27.422 -41.457 6.486 1.00 28.94 111 GLU A CA 1
ATOM 771 C C . GLU A 1 111 ? 26.124 -41.509 5.658 1.00 28.94 111 GLU A C 1
ATOM 773 O O . GLU A 1 111 ? 25.130 -42.121 6.046 1.00 28.94 111 GLU A O 1
ATOM 778 N N . VAL A 1 112 ? 26.176 -40.929 4.455 1.00 38.62 112 VAL A N 1
ATOM 779 C CA . VAL A 1 112 ? 25.188 -41.130 3.386 1.00 38.62 112 VAL A CA 1
ATOM 780 C C . VAL A 1 112 ? 25.668 -42.288 2.502 1.00 38.62 112 VAL A C 1
ATOM 782 O O . VAL A 1 112 ? 26.725 -42.156 1.878 1.00 38.62 112 VAL A O 1
ATOM 785 N N . PRO A 1 113 ? 24.924 -43.401 2.368 1.00 35.22 113 PRO A N 1
ATOM 786 C CA . PRO A 1 113 ? 25.249 -44.423 1.389 1.00 35.22 113 PRO A CA 1
ATOM 787 C C . PRO A 1 113 ? 24.643 -44.098 0.018 1.00 35.22 113 PRO A C 1
ATOM 789 O O . PRO A 1 113 ? 23.437 -43.927 -0.126 1.00 35.22 113 PRO A O 1
ATOM 792 N N . GLY A 1 114 ? 25.504 -44.135 -0.999 1.00 30.39 114 GLY A N 1
ATOM 793 C CA . GLY A 1 114 ? 25.276 -45.002 -2.158 1.00 30.39 114 GLY A CA 1
ATOM 794 C C . GLY A 1 114 ? 24.351 -44.514 -3.274 1.00 30.39 114 GLY A C 1
ATOM 795 O O . GLY A 1 114 ? 23.135 -44.635 -3.214 1.00 30.39 114 GLY A O 1
ATOM 796 N N . ARG A 1 115 ? 24.997 -44.108 -4.375 1.00 34.69 115 ARG A N 1
ATOM 797 C CA . ARG A 1 115 ? 24.508 -44.098 -5.766 1.00 34.69 115 ARG A CA 1
ATOM 798 C C . ARG A 1 115 ? 23.477 -45.190 -6.096 1.00 34.69 115 ARG A C 1
ATOM 800 O O . ARG A 1 115 ? 23.752 -46.372 -5.910 1.00 34.69 115 ARG A O 1
ATOM 807 N N . GLY A 1 116 ? 22.421 -44.786 -6.804 1.00 28.75 116 GLY A N 1
ATOM 808 C CA . GLY A 1 116 ? 21.560 -45.662 -7.598 1.00 28.75 116 GLY A CA 1
ATOM 809 C C . GLY A 1 116 ? 21.183 -45.017 -8.938 1.00 28.75 116 GLY A C 1
ATOM 810 O O . GLY A 1 116 ? 20.479 -44.019 -8.960 1.00 28.75 116 GLY A O 1
ATOM 811 N N . ALA A 1 117 ? 21.722 -45.589 -10.017 1.00 29.55 117 ALA A N 1
ATOM 812 C CA . ALA A 1 117 ? 21.227 -45.670 -11.398 1.00 29.55 117 ALA A CA 1
ATOM 813 C C . ALA A 1 117 ? 20.488 -44.479 -12.064 1.00 29.55 117 ALA A C 1
ATOM 815 O O . ALA A 1 117 ? 19.334 -44.173 -11.780 1.00 29.55 117 ALA A O 1
ATOM 816 N N . LYS A 1 118 ? 21.131 -43.943 -13.113 1.00 35.00 118 LYS A N 1
ATOM 817 C CA . LYS A 1 118 ? 20.478 -43.367 -14.303 1.00 35.00 118 LYS A CA 1
ATOM 818 C C . LYS A 1 118 ? 19.645 -44.452 -15.008 1.00 35.00 118 LYS A C 1
ATOM 820 O O . LYS A 1 118 ? 20.202 -45.524 -15.242 1.00 35.00 118 LYS A O 1
ATOM 825 N N . PRO A 1 119 ? 18.415 -44.152 -15.451 1.00 33.69 119 PRO A N 1
ATOM 826 C CA . PRO A 1 119 ? 17.801 -44.834 -16.578 1.00 33.69 119 PRO A CA 1
ATOM 827 C C . PRO A 1 119 ? 17.785 -43.944 -17.825 1.00 33.69 119 PRO A C 1
ATOM 829 O O . PRO A 1 119 ? 17.678 -42.718 -17.761 1.00 33.69 119 PRO A O 1
ATOM 832 N N . ASP A 1 120 ? 17.939 -44.627 -18.947 1.00 30.38 120 ASP A N 1
ATOM 833 C CA . ASP A 1 120 ? 18.173 -44.133 -20.290 1.00 30.38 120 ASP A CA 1
ATOM 834 C C . ASP A 1 120 ? 17.067 -43.247 -20.873 1.00 30.38 120 ASP A C 1
ATOM 836 O O . ASP A 1 120 ? 15.872 -43.416 -20.629 1.00 30.38 120 ASP A O 1
ATOM 840 N N . ALA A 1 121 ? 17.510 -42.314 -21.715 1.00 30.78 121 ALA A N 1
ATOM 841 C CA . ALA A 1 121 ? 16.668 -41.562 -22.628 1.00 30.78 121 ALA A CA 1
ATOM 842 C C . ALA A 1 121 ? 16.193 -42.468 -23.780 1.00 30.78 121 ALA A C 1
ATOM 844 O O . ALA A 1 121 ? 17.026 -43.155 -24.377 1.00 30.78 121 ALA A O 1
ATOM 845 N N . PRO A 1 122 ? 14.911 -42.423 -24.179 1.00 34.47 122 PRO A N 1
ATOM 846 C CA . PRO A 1 122 ? 14.508 -42.950 -25.468 1.00 34.47 122 PRO A CA 1
ATOM 847 C C . PRO A 1 122 ? 14.794 -41.913 -26.560 1.00 34.47 122 PRO A C 1
ATOM 849 O O . PRO A 1 122 ? 14.248 -40.809 -26.591 1.00 34.47 122 PRO A O 1
ATOM 852 N N . SER A 1 123 ? 15.692 -42.313 -27.450 1.00 33.41 123 SER A N 1
ATOM 853 C CA . SER A 1 123 ? 15.960 -41.743 -28.761 1.00 33.41 123 SER A CA 1
ATOM 854 C C . SER A 1 123 ? 14.726 -41.823 -29.665 1.00 33.41 123 SER A C 1
ATOM 856 O O . SER A 1 123 ? 14.018 -42.825 -29.687 1.00 33.41 123 SER A O 1
ATOM 858 N N . ASN A 1 124 ? 14.508 -40.779 -30.463 1.00 31.81 124 ASN A N 1
ATOM 859 C CA . ASN A 1 124 ? 13.635 -40.825 -31.634 1.00 31.81 124 ASN A CA 1
ATOM 860 C C . ASN A 1 124 ? 14.302 -40.088 -32.811 1.00 31.81 124 ASN A C 1
ATOM 862 O O . ASN A 1 124 ? 15.220 -39.293 -32.593 1.00 31.81 124 ASN A O 1
ATOM 866 N N . PRO A 1 125 ? 13.927 -40.423 -34.056 1.00 34.09 125 PRO A N 1
ATOM 867 C CA . PRO A 1 125 ? 14.879 -40.669 -35.124 1.00 34.09 125 PRO A CA 1
ATOM 868 C C . PRO A 1 125 ? 15.024 -39.485 -36.081 1.00 34.09 125 PRO A C 1
ATOM 870 O O . PRO A 1 125 ? 14.116 -38.678 -36.271 1.00 34.09 125 PRO A O 1
ATOM 873 N N . ALA A 1 126 ? 16.191 -39.427 -36.719 1.00 34.94 126 ALA A N 1
ATOM 874 C CA . ALA A 1 126 ? 16.478 -38.532 -37.829 1.00 34.94 126 ALA A CA 1
ATOM 875 C C . ALA A 1 126 ? 15.610 -38.854 -39.059 1.00 34.94 126 ALA A C 1
ATOM 877 O O . ALA A 1 126 ? 15.411 -40.032 -39.366 1.00 34.94 126 ALA A O 1
ATOM 878 N N . PRO A 1 127 ? 15.219 -37.839 -39.848 1.00 34.06 127 PRO A N 1
ATOM 879 C CA . PRO A 1 127 ? 14.942 -38.022 -41.258 1.00 34.06 127 PRO A CA 1
ATOM 880 C C . PRO A 1 127 ? 16.033 -37.380 -42.129 1.00 34.06 127 PRO A C 1
ATOM 882 O O . PRO A 1 127 ? 16.355 -36.201 -42.015 1.00 34.06 127 PRO A O 1
ATOM 885 N N . ASN A 1 128 ? 16.579 -38.233 -42.994 1.00 31.67 128 ASN A N 1
ATOM 886 C CA . ASN A 1 128 ? 17.164 -38.007 -44.313 1.00 31.67 128 ASN A CA 1
ATOM 887 C C . ASN A 1 128 ? 17.617 -36.594 -44.719 1.00 31.67 128 ASN A C 1
ATOM 889 O O . ASN A 1 128 ? 16.838 -35.706 -45.058 1.00 31.67 128 ASN A O 1
ATOM 893 N N . SER A 1 129 ? 18.934 -36.518 -44.875 1.00 32.19 129 SER A N 1
ATOM 894 C CA . SER A 1 129 ? 19.706 -35.639 -45.742 1.00 32.19 129 SER A CA 1
ATOM 895 C C . SER A 1 129 ? 19.266 -35.732 -47.212 1.00 32.19 129 SER A C 1
ATOM 897 O O . SER A 1 129 ? 19.582 -36.687 -47.919 1.00 32.19 129 SER A O 1
ATOM 899 N N . GLY A 1 130 ? 18.578 -34.690 -47.684 1.00 28.47 130 GLY A N 1
ATOM 900 C CA . GLY A 1 130 ? 18.404 -34.359 -49.098 1.00 28.47 130 GLY A CA 1
ATOM 901 C C . GLY A 1 130 ? 19.208 -33.102 -49.424 1.00 28.47 130 GLY A C 1
ATOM 902 O O . GLY A 1 130 ? 19.033 -32.066 -48.789 1.00 28.47 130 GLY A O 1
ATOM 903 N N . ALA A 1 131 ? 20.131 -33.230 -50.372 1.00 37.03 131 ALA A N 1
ATOM 904 C CA . ALA A 1 131 ? 21.104 -32.225 -50.769 1.00 37.03 131 ALA A CA 1
ATOM 905 C C . ALA A 1 131 ? 20.473 -30.913 -51.270 1.00 37.03 131 ALA A C 1
ATOM 907 O O . ALA A 1 131 ? 19.671 -30.920 -52.197 1.00 37.03 131 ALA A O 1
ATOM 908 N N . ASN A 1 132 ? 20.927 -29.792 -50.709 1.00 34.16 132 ASN A N 1
ATOM 909 C CA . ASN A 1 132 ? 21.098 -28.525 -51.416 1.00 34.16 132 ASN A CA 1
ATOM 910 C C . ASN A 1 132 ? 22.205 -27.744 -50.702 1.00 34.16 132 ASN A C 1
ATOM 912 O O . ASN A 1 132 ? 22.072 -27.361 -49.541 1.00 34.16 132 ASN A O 1
ATOM 916 N N . ALA A 1 133 ? 23.335 -27.584 -51.387 1.00 37.38 133 ALA A N 1
ATOM 917 C CA . ALA A 1 133 ? 24.475 -26.819 -50.908 1.00 37.38 133 ALA A CA 1
ATOM 918 C C . ALA A 1 133 ? 24.084 -25.334 -50.765 1.00 37.38 133 ALA A C 1
ATOM 920 O O . ALA A 1 133 ? 23.618 -24.748 -51.746 1.00 37.38 133 ALA A O 1
ATOM 921 N N . PRO A 1 134 ? 24.278 -24.693 -49.599 1.00 33.91 134 PRO A N 1
ATOM 922 C CA . PRO A 1 134 ? 24.191 -23.249 -49.503 1.00 33.91 134 PRO A CA 1
ATOM 923 C C . PRO A 1 134 ? 25.472 -22.615 -50.055 1.00 33.91 134 PRO A C 1
ATOM 925 O O . PRO A 1 134 ? 26.586 -23.051 -49.759 1.00 33.91 134 PRO A O 1
ATOM 928 N N . ALA A 1 135 ? 25.281 -21.575 -50.863 1.00 40.38 135 ALA A N 1
ATOM 929 C CA . ALA A 1 135 ? 26.312 -20.664 -51.344 1.00 40.38 135 ALA A CA 1
ATOM 930 C C . ALA A 1 135 ? 27.202 -20.144 -50.191 1.00 40.38 135 ALA A C 1
ATOM 932 O O . ALA A 1 135 ? 26.729 -20.035 -49.056 1.00 40.38 135 ALA A O 1
ATOM 933 N N . PRO A 1 136 ? 28.482 -19.815 -50.457 1.00 33.22 136 PRO A N 1
ATOM 934 C CA . PRO A 1 136 ? 29.399 -19.358 -49.422 1.00 33.22 136 PRO A CA 1
ATOM 935 C C . PRO A 1 136 ? 28.852 -18.104 -48.735 1.00 33.22 136 PRO A C 1
ATOM 937 O O . PRO A 1 136 ? 28.409 -17.161 -49.391 1.00 33.22 136 PRO A O 1
ATOM 940 N N . ALA A 1 137 ? 28.888 -18.117 -47.401 1.00 34.28 137 ALA A N 1
ATOM 941 C CA . ALA A 1 137 ? 28.550 -16.975 -46.565 1.00 34.28 137 ALA A CA 1
ATOM 942 C C . ALA A 1 137 ? 29.303 -15.716 -47.041 1.00 34.28 137 ALA A C 1
ATOM 944 O O . ALA A 1 137 ? 30.487 -15.825 -47.384 1.00 34.28 137 ALA A O 1
ATOM 945 N N . PRO A 1 138 ? 28.668 -14.526 -47.048 1.00 35.12 138 PRO A N 1
ATOM 946 C CA . PRO A 1 138 ? 29.394 -13.286 -47.262 1.00 35.12 138 PRO A CA 1
ATOM 947 C C . PRO A 1 138 ? 30.478 -13.198 -46.192 1.00 35.12 138 PRO A C 1
ATOM 949 O O . PRO A 1 138 ? 30.201 -13.246 -44.992 1.00 35.12 138 PRO A O 1
ATOM 952 N N . GLN A 1 139 ? 31.726 -13.156 -46.651 1.00 30.22 139 GLN A N 1
ATOM 953 C CA . GLN A 1 139 ? 32.886 -12.964 -45.799 1.00 30.22 139 GLN A CA 1
ATOM 954 C C . GLN A 1 139 ? 32.630 -11.742 -44.918 1.00 30.22 139 GLN A C 1
ATOM 956 O O . GLN A 1 139 ? 32.294 -10.668 -45.420 1.00 30.22 139 GLN A O 1
ATOM 961 N N . ALA A 1 140 ? 32.774 -11.925 -43.604 1.00 33.16 140 ALA A N 1
ATOM 962 C CA . ALA A 1 140 ? 32.855 -10.817 -42.669 1.00 33.16 140 ALA A CA 1
ATOM 963 C C . ALA A 1 140 ? 33.869 -9.800 -43.221 1.00 33.16 140 ALA A C 1
ATOM 965 O O . ALA A 1 140 ? 34.944 -10.228 -43.662 1.00 33.16 140 ALA A O 1
ATOM 966 N N . PRO A 1 141 ? 33.559 -8.489 -43.237 1.00 30.55 141 PRO A N 1
ATOM 967 C CA . PRO A 1 141 ? 34.549 -7.497 -43.613 1.00 30.55 141 PRO A CA 1
ATOM 968 C C . PRO A 1 141 ? 35.761 -7.714 -42.715 1.00 30.55 141 PRO A C 1
ATOM 970 O O . PRO A 1 141 ? 35.656 -7.741 -41.487 1.00 30.55 141 PRO A O 1
ATOM 973 N N . GLN A 1 142 ? 36.886 -7.985 -43.371 1.00 30.17 142 GLN A N 1
ATOM 974 C CA . GLN A 1 142 ? 38.164 -8.258 -42.744 1.00 30.17 142 GLN A CA 1
ATOM 975 C C . GLN A 1 142 ? 38.417 -7.189 -41.685 1.00 30.17 142 GLN A C 1
ATOM 977 O O . GLN A 1 142 ? 38.359 -5.991 -41.962 1.00 30.17 142 GLN A O 1
ATOM 982 N N . SER A 1 143 ? 38.658 -7.646 -40.460 1.00 34.78 143 SER A N 1
ATOM 983 C CA . SER A 1 143 ? 39.114 -6.829 -39.348 1.00 34.78 143 SER A CA 1
ATOM 984 C C . SER A 1 143 ? 40.286 -5.962 -39.805 1.00 34.78 143 SER A C 1
ATOM 986 O O . SER A 1 143 ? 41.386 -6.470 -40.037 1.00 34.78 143 SER A O 1
ATOM 988 N N . ALA A 1 144 ? 40.031 -4.659 -39.941 1.00 31.42 144 ALA A N 1
ATOM 989 C CA . ALA A 1 144 ? 41.069 -3.648 -40.055 1.00 31.42 144 ALA A CA 1
ATOM 990 C C . ALA A 1 144 ? 42.020 -3.781 -38.851 1.00 31.42 144 ALA A C 1
ATOM 992 O O . ALA A 1 144 ? 41.581 -4.162 -37.759 1.00 31.42 144 ALA A O 1
ATOM 993 N N . PRO A 1 145 ? 43.325 -3.524 -39.027 1.00 32.25 145 PRO A N 1
ATOM 994 C CA . PRO A 1 145 ? 44.303 -3.826 -38.002 1.00 32.25 145 PRO A CA 1
ATOM 995 C C . PRO A 1 145 ? 44.014 -2.996 -36.751 1.00 32.25 145 PRO A C 1
ATOM 997 O O . PRO A 1 145 ? 43.769 -1.792 -36.831 1.00 32.25 145 PRO A O 1
ATOM 1000 N N . ALA A 1 146 ? 44.109 -3.637 -35.586 1.00 34.38 146 ALA A N 1
ATOM 1001 C CA . ALA A 1 146 ? 44.299 -2.972 -34.305 1.00 34.38 146 ALA A CA 1
ATOM 1002 C C . ALA A 1 146 ? 45.687 -2.306 -34.296 1.00 34.38 146 ALA A C 1
ATOM 1004 O O . ALA A 1 146 ? 46.631 -2.774 -33.668 1.00 34.38 146 ALA A O 1
ATOM 1005 N N . GLY A 1 147 ? 45.831 -1.243 -35.078 1.00 28.38 147 GLY A N 1
ATOM 1006 C CA . GLY A 1 147 ? 46.961 -0.340 -35.054 1.00 28.38 147 GLY A CA 1
ATOM 1007 C C . GLY A 1 147 ? 46.453 0.981 -34.518 1.00 28.38 147 GLY A C 1
ATOM 1008 O O . GLY A 1 147 ? 45.639 1.630 -35.168 1.00 28.38 147 GLY A O 1
ATOM 1009 N N . GLY A 1 148 ? 46.929 1.385 -33.341 1.00 36.12 148 GLY A N 1
ATOM 1010 C CA . GLY A 1 148 ? 46.873 2.784 -32.947 1.00 36.12 148 GLY A CA 1
ATOM 1011 C C . GLY A 1 148 ? 47.654 3.581 -33.984 1.00 36.12 148 GLY A C 1
ATOM 1012 O O . GLY A 1 148 ? 48.872 3.717 -33.873 1.00 36.12 148 GLY A O 1
ATOM 1013 N N . ALA A 1 149 ? 46.970 4.049 -35.026 1.00 40.19 149 ALA A N 1
ATOM 1014 C CA . ALA A 1 149 ? 47.498 5.077 -35.893 1.00 40.19 149 ALA A CA 1
ATOM 1015 C C . ALA A 1 149 ? 47.729 6.275 -34.977 1.00 40.19 149 ALA A C 1
ATOM 1017 O O . ALA A 1 149 ? 46.778 6.900 -34.507 1.00 40.19 149 ALA A O 1
ATOM 1018 N N . LYS A 1 150 ? 48.997 6.529 -34.633 1.00 47.09 150 LYS A N 1
ATOM 1019 C CA . LYS A 1 150 ? 49.386 7.786 -34.004 1.00 47.09 150 LYS A CA 1
ATOM 1020 C C . LYS A 1 150 ? 48.741 8.886 -34.836 1.00 47.09 150 LYS A C 1
ATOM 1022 O O . LYS A 1 150 ? 48.983 8.943 -36.042 1.00 47.09 150 LYS A O 1
ATOM 1027 N N . LEU A 1 151 ? 47.909 9.710 -34.200 1.00 53.34 151 LEU A N 1
ATOM 1028 C CA . LEU A 1 151 ? 47.527 10.995 -34.767 1.00 53.34 151 LEU A CA 1
ATOM 1029 C C . LEU A 1 151 ? 48.809 11.636 -35.305 1.00 53.34 151 LEU A C 1
ATOM 1031 O O . LEU A 1 151 ? 49.782 11.765 -34.562 1.00 53.34 151 LEU A O 1
ATOM 1035 N N . ALA A 1 152 ? 48.836 11.951 -36.599 1.00 54.56 152 ALA A N 1
ATOM 1036 C CA . ALA A 1 152 ? 49.922 12.738 -37.158 1.00 54.56 152 ALA A CA 1
ATOM 1037 C C . ALA A 1 152 ? 50.014 14.048 -36.357 1.00 54.56 152 ALA A C 1
ATOM 1039 O O . ALA A 1 152 ? 48.975 14.631 -36.035 1.00 54.56 152 ALA A O 1
ATOM 1040 N N . ASP A 1 153 ? 51.230 14.469 -36.000 1.00 63.09 153 ASP A N 1
ATOM 1041 C CA . ASP A 1 153 ? 51.479 15.674 -35.205 1.00 63.09 153 ASP A CA 1
ATOM 1042 C C . ASP A 1 153 ? 50.776 16.880 -35.850 1.00 63.09 153 ASP A C 1
ATOM 1044 O O . ASP A 1 153 ? 51.186 17.380 -36.897 1.00 63.09 153 ASP A O 1
ATOM 1048 N N . GLY A 1 154 ? 49.664 17.318 -35.257 1.00 81.31 154 GLY A N 1
ATOM 1049 C CA . GLY A 1 154 ? 48.803 18.340 -35.840 1.00 81.31 154 GLY A CA 1
ATOM 1050 C C . GLY A 1 154 ? 47.840 18.965 -34.826 1.00 81.31 154 GLY A C 1
ATOM 1051 O O . GLY A 1 154 ? 47.640 18.414 -33.740 1.00 81.31 154 GLY A O 1
ATOM 1052 N N . PRO A 1 155 ? 47.211 20.109 -35.160 1.00 86.25 155 PRO A N 1
ATOM 1053 C CA . PRO A 1 155 ? 46.388 20.881 -34.222 1.00 86.25 155 PRO A CA 1
ATOM 1054 C C . PRO A 1 155 ? 45.254 20.080 -33.564 1.00 86.25 155 PRO A C 1
ATOM 1056 O O . PRO A 1 155 ? 44.987 20.254 -32.378 1.00 86.25 155 PRO A O 1
ATOM 1059 N N . ALA A 1 156 ? 44.628 19.150 -34.293 1.00 88.88 156 ALA A N 1
ATOM 1060 C CA . ALA A 1 156 ? 43.578 18.284 -33.754 1.00 88.88 156 ALA A CA 1
ATOM 1061 C C . ALA A 1 156 ? 44.105 17.280 -32.706 1.00 88.88 156 ALA A C 1
ATOM 1063 O O . ALA A 1 156 ? 43.432 17.008 -31.711 1.00 88.88 156 ALA A O 1
ATOM 1064 N N . ALA A 1 157 ? 45.330 16.770 -32.885 1.00 87.56 157 ALA A N 1
ATOM 1065 C CA . ALA A 1 157 ? 45.976 15.860 -31.939 1.00 87.56 157 ALA A CA 1
ATOM 1066 C C . ALA A 1 157 ? 46.251 16.547 -30.596 1.00 87.56 157 ALA A C 1
ATOM 1068 O O . ALA A 1 157 ? 46.007 15.963 -29.541 1.00 87.56 157 ALA A O 1
ATOM 1069 N N . PHE A 1 158 ? 46.686 17.812 -30.645 1.00 90.25 158 PHE A N 1
ATOM 1070 C CA . PHE A 1 158 ? 46.908 18.634 -29.456 1.00 90.25 158 PHE A CA 1
ATOM 1071 C C . PHE A 1 158 ? 45.616 18.825 -28.649 1.00 90.25 158 PHE A C 1
ATOM 1073 O O . PHE A 1 158 ? 45.611 18.623 -27.436 1.00 90.25 158 PHE A O 1
ATOM 1080 N N . VAL A 1 159 ? 44.494 19.124 -29.317 1.00 91.25 159 VAL A N 1
ATOM 1081 C CA . VAL A 1 159 ? 43.194 19.276 -28.639 1.00 91.25 159 VAL A CA 1
ATOM 1082 C C . VAL A 1 159 ? 42.801 17.988 -27.903 1.00 91.25 159 VAL A C 1
ATOM 1084 O O . VAL A 1 159 ? 42.450 18.039 -26.725 1.00 91.25 159 VAL A O 1
ATOM 1087 N N . PHE A 1 160 ? 42.922 16.815 -28.535 1.00 92.25 160 PHE A N 1
ATOM 1088 C CA . PHE A 1 160 ? 42.636 15.536 -27.867 1.00 92.25 160 PHE A CA 1
ATOM 1089 C C . PHE A 1 160 ? 43.641 15.173 -26.763 1.00 92.25 160 PHE A C 1
ATOM 1091 O O . PHE A 1 160 ? 43.276 14.506 -25.788 1.00 92.25 160 PHE A O 1
ATOM 1098 N N . GLN A 1 161 ? 44.896 15.608 -26.879 1.00 90.31 161 GLN A N 1
ATOM 1099 C CA . GLN A 1 161 ? 45.895 15.421 -25.833 1.00 90.31 161 GLN A CA 1
ATOM 1100 C C . GLN A 1 161 ? 45.512 16.190 -24.565 1.00 90.31 161 GLN A C 1
ATOM 1102 O O . GLN A 1 161 ? 45.538 15.610 -23.478 1.00 90.31 161 GLN A O 1
ATOM 1107 N N . GLU A 1 162 ? 45.069 17.439 -24.698 1.00 89.62 162 GLU A N 1
ATOM 1108 C CA . GLU A 1 162 ? 44.621 18.252 -23.562 1.00 89.62 162 GLU A CA 1
ATOM 1109 C C . GLU A 1 162 ? 43.384 17.647 -22.872 1.00 89.62 162 GLU A C 1
ATOM 1111 O O . GLU A 1 162 ? 43.314 17.619 -21.641 1.00 89.62 162 GLU A O 1
ATOM 1116 N N . LEU A 1 163 ? 42.476 17.018 -23.631 1.00 90.31 163 LEU A N 1
ATOM 1117 C CA . LEU A 1 163 ? 41.327 16.281 -23.080 1.00 90.31 163 LEU A CA 1
ATOM 1118 C C . LEU A 1 163 ? 41.715 15.029 -22.275 1.00 90.31 163 LEU A C 1
ATOM 1120 O O . LEU A 1 163 ? 40.896 14.510 -21.521 1.00 90.31 163 LEU A O 1
ATOM 1124 N N . THR A 1 164 ? 42.949 14.526 -22.393 1.00 86.88 164 THR A N 1
ATOM 1125 C CA . THR A 1 164 ? 43.405 13.345 -21.628 1.00 86.88 164 THR A CA 1
ATOM 1126 C C . THR A 1 164 ? 43.451 13.617 -20.123 1.00 86.88 164 THR A C 1
ATOM 1128 O O . THR A 1 164 ? 43.364 12.678 -19.328 1.00 86.88 164 THR A O 1
ATOM 1131 N N . ARG A 1 165 ? 43.575 14.892 -19.733 1.00 85.31 165 ARG A N 1
ATOM 1132 C CA . ARG A 1 165 ? 43.600 15.334 -18.334 1.00 85.31 165 ARG A CA 1
ATOM 1133 C C . ARG A 1 165 ? 42.208 15.401 -17.698 1.00 85.31 165 ARG A C 1
ATOM 1135 O O . ARG A 1 165 ? 42.120 15.571 -16.489 1.00 85.31 165 ARG A O 1
ATOM 1142 N N . LEU A 1 166 ? 41.141 15.273 -18.490 1.00 88.00 166 LEU A N 1
ATOM 1143 C CA . LEU A 1 166 ? 39.766 15.360 -18.012 1.00 88.00 166 LEU A CA 1
ATOM 1144 C C . LEU A 1 166 ? 39.204 13.975 -17.693 1.00 88.00 166 LEU A C 1
ATOM 1146 O O . LEU A 1 166 ? 39.258 13.051 -18.508 1.00 88.00 166 LEU A O 1
ATOM 1150 N N . GLU A 1 167 ? 38.615 13.851 -16.506 1.00 79.00 167 GLU A N 1
ATOM 1151 C CA . GLU A 1 167 ? 37.934 12.630 -16.062 1.00 79.00 167 GLU A CA 1
ATOM 1152 C C . GLU A 1 167 ? 36.419 12.667 -16.331 1.00 79.00 167 GLU A C 1
ATOM 1154 O O . GLU A 1 167 ? 35.772 11.619 -16.365 1.00 79.00 167 GLU A O 1
ATOM 1159 N N . THR A 1 168 ? 35.853 13.856 -16.568 1.00 85.06 168 THR A N 1
ATOM 1160 C CA . THR A 1 168 ? 34.411 14.086 -16.742 1.00 85.06 168 THR A CA 1
ATOM 1161 C C . THR A 1 168 ? 34.074 14.641 -18.129 1.00 85.06 168 THR A C 1
ATOM 1163 O O . THR A 1 168 ? 34.927 15.161 -18.847 1.00 85.06 168 THR A O 1
ATOM 1166 N N . THR A 1 169 ? 32.807 14.503 -18.524 1.00 86.25 169 THR A N 1
ATOM 1167 C CA . THR A 1 169 ? 32.269 14.983 -19.810 1.00 86.25 169 THR A CA 1
ATOM 1168 C C . THR A 1 169 ? 31.631 16.370 -19.733 1.00 86.25 169 THR A C 1
ATOM 1170 O O . THR A 1 169 ? 31.299 16.934 -20.773 1.00 86.25 169 THR A O 1
ATOM 1173 N N . ASP A 1 170 ? 31.473 16.915 -18.525 1.00 86.19 170 ASP A N 1
ATOM 1174 C CA . ASP A 1 170 ? 30.722 18.153 -18.262 1.00 86.19 170 ASP A CA 1
ATOM 1175 C C . ASP A 1 170 ? 31.628 19.393 -18.176 1.00 86.19 170 ASP A C 1
ATOM 1177 O O . ASP A 1 170 ? 31.165 20.501 -17.907 1.00 86.19 170 ASP A O 1
ATOM 1181 N N . ASP A 1 171 ? 32.933 19.221 -18.396 1.00 89.44 171 ASP A N 1
ATOM 1182 C CA . ASP A 1 171 ? 33.896 20.317 -18.365 1.00 89.44 171 ASP A CA 1
ATOM 1183 C C . ASP A 1 171 ? 33.647 21.304 -19.531 1.00 89.44 171 ASP A C 1
ATOM 1185 O O . ASP A 1 171 ? 33.500 20.871 -20.679 1.00 89.44 171 ASP A O 1
ATOM 1189 N N . PRO A 1 172 ? 33.642 22.632 -19.299 1.00 87.75 172 PRO A N 1
ATOM 1190 C CA . PRO A 1 172 ? 33.491 23.634 -20.358 1.00 87.75 172 PRO A CA 1
ATOM 1191 C C . PRO A 1 172 ? 34.483 23.488 -21.526 1.00 87.75 172 PRO A C 1
ATOM 1193 O O . PRO A 1 172 ? 34.181 23.898 -22.652 1.00 87.75 172 PRO A O 1
ATOM 1196 N N . LEU A 1 173 ? 35.661 22.903 -21.285 1.00 89.88 173 LEU A N 1
ATOM 1197 C CA . LEU A 1 173 ? 36.653 22.597 -22.315 1.00 89.88 173 LEU A CA 1
ATOM 1198 C C . LEU A 1 173 ? 36.143 21.579 -23.341 1.00 89.88 173 LEU A C 1
ATOM 1200 O O . LEU A 1 173 ? 36.542 21.664 -24.498 1.00 89.88 173 LEU A O 1
ATOM 1204 N N . VAL A 1 174 ? 35.229 20.675 -22.971 1.00 91.25 174 VAL A N 1
ATOM 1205 C CA . VAL A 1 174 ? 34.611 19.705 -23.893 1.00 91.25 174 VAL A CA 1
ATOM 1206 C C . VAL A 1 174 ? 33.861 20.431 -25.007 1.00 91.25 174 VAL A C 1
ATOM 1208 O O . VAL A 1 174 ? 34.037 20.103 -26.176 1.00 91.25 174 VAL A O 1
ATOM 1211 N N . GLY A 1 175 ? 33.059 21.448 -24.669 1.00 89.75 175 GLY A 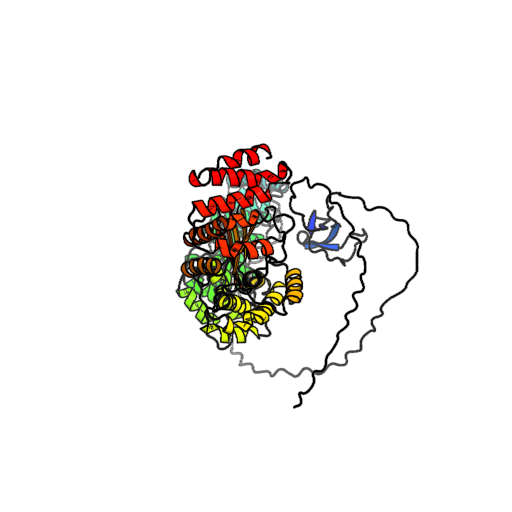N 1
ATOM 1212 C CA . GLY A 1 175 ? 32.341 22.258 -25.661 1.00 89.75 175 GLY A CA 1
ATOM 1213 C C . GLY A 1 175 ? 33.296 22.989 -26.603 1.00 89.75 175 GLY A C 1
ATOM 1214 O O . GLY A 1 175 ? 33.199 22.839 -27.817 1.00 89.75 175 GLY A O 1
ATOM 1215 N N . LYS A 1 176 ? 34.292 23.682 -26.036 1.00 92.81 176 LYS A N 1
ATOM 1216 C CA . LYS A 1 176 ? 35.313 24.401 -26.816 1.00 92.81 176 LYS A CA 1
ATOM 1217 C C . LYS A 1 176 ? 36.109 23.474 -27.735 1.00 92.81 176 LYS A C 1
ATOM 1219 O O . LYS A 1 176 ? 36.426 23.857 -28.859 1.00 92.81 176 LYS A O 1
ATOM 1224 N N . ALA A 1 177 ? 36.435 22.269 -27.267 1.00 93.56 177 ALA A N 1
ATOM 1225 C CA . ALA A 1 177 ? 37.152 21.272 -28.051 1.00 93.56 177 ALA A CA 1
ATOM 1226 C C . ALA A 1 177 ? 36.320 20.790 -29.245 1.00 93.56 177 ALA A C 1
ATOM 1228 O O . ALA A 1 177 ? 36.863 20.684 -30.342 1.00 93.56 177 ALA A O 1
ATOM 1229 N N . VAL A 1 178 ? 35.014 20.562 -29.057 1.00 94.50 178 VAL A N 1
ATOM 1230 C CA . VAL A 1 178 ? 34.094 20.218 -30.154 1.00 94.50 178 VAL A CA 1
ATOM 1231 C C . VAL A 1 178 ? 34.057 21.331 -31.200 1.00 94.50 178 VAL A C 1
ATOM 1233 O O . VAL A 1 178 ? 34.272 21.043 -32.373 1.00 94.50 178 VAL A O 1
ATOM 1236 N N . ASP A 1 179 ? 33.863 22.587 -30.790 1.00 93.62 179 ASP A N 1
ATOM 1237 C CA . ASP A 1 179 ? 33.786 23.727 -31.719 1.00 93.62 179 ASP A CA 1
ATOM 1238 C C . ASP A 1 179 ? 35.102 23.918 -32.489 1.00 93.62 179 ASP A C 1
ATOM 1240 O O . ASP A 1 179 ? 35.114 24.099 -33.708 1.00 93.62 179 ASP A O 1
ATOM 1244 N N . THR A 1 180 ? 36.227 23.811 -31.777 1.00 94.75 180 THR A N 1
ATOM 1245 C CA . THR A 1 180 ? 37.572 23.925 -32.354 1.00 94.75 180 THR A CA 1
ATOM 1246 C C . THR A 1 180 ? 37.814 22.829 -33.389 1.00 94.75 180 THR A C 1
ATOM 1248 O O . THR A 1 180 ? 38.206 23.129 -34.514 1.00 94.75 180 THR A O 1
ATOM 1251 N N . LEU A 1 181 ? 37.544 21.566 -33.047 1.00 94.38 181 LEU A N 1
ATOM 1252 C CA . LEU A 1 181 ? 37.731 20.434 -33.957 1.00 94.38 181 LEU A CA 1
ATOM 1253 C C . LEU A 1 181 ? 36.765 20.487 -35.146 1.00 94.38 181 LEU A C 1
ATOM 1255 O O . LEU A 1 181 ? 37.182 20.218 -36.268 1.00 94.38 181 LEU A O 1
ATOM 1259 N N . ALA A 1 182 ? 35.510 20.889 -34.938 1.00 92.44 182 ALA A N 1
ATOM 1260 C CA . ALA A 1 182 ? 34.550 21.066 -36.024 1.00 92.44 182 ALA A CA 1
ATOM 1261 C C . ALA A 1 182 ? 35.005 22.153 -37.016 1.00 92.44 182 ALA A C 1
ATOM 1263 O O . ALA A 1 182 ? 34.912 21.962 -38.228 1.00 92.44 182 ALA A O 1
ATOM 1264 N N . SER A 1 183 ? 35.582 23.258 -36.525 1.00 93.69 183 SER A N 1
ATOM 1265 C CA . SER A 1 183 ? 36.110 24.331 -37.384 1.00 93.69 183 SER A CA 1
ATOM 1266 C C . SER A 1 183 ? 37.299 23.904 -38.261 1.00 93.69 183 SER A C 1
ATOM 1268 O O . SER A 1 183 ? 37.576 24.542 -39.274 1.00 93.69 183 SER A O 1
ATOM 1270 N N . MET A 1 184 ? 37.980 22.804 -37.911 1.00 93.75 184 MET A N 1
ATOM 1271 C CA . MET A 1 184 ? 39.099 22.239 -38.679 1.00 93.75 184 MET A CA 1
ATOM 1272 C C . MET A 1 184 ? 38.646 21.379 -39.875 1.00 93.75 184 MET A C 1
ATOM 1274 O O . MET A 1 184 ? 39.493 20.868 -40.611 1.00 93.75 184 MET A O 1
ATOM 1278 N N . GLY A 1 185 ? 37.336 21.195 -40.080 1.00 92.50 185 GLY A N 1
ATOM 1279 C CA . GLY A 1 185 ? 36.781 20.430 -41.198 1.00 92.50 185 GLY A CA 1
ATOM 1280 C C . GLY A 1 185 ? 37.235 18.967 -41.197 1.00 92.50 185 GLY A C 1
ATOM 1281 O O . GLY A 1 185 ? 37.260 18.310 -40.156 1.00 92.50 185 GLY A O 1
ATOM 1282 N N . GLU A 1 186 ? 37.632 18.452 -42.362 1.00 93.50 186 GLU A N 1
ATOM 1283 C CA . GLU A 1 186 ? 37.998 17.038 -42.532 1.00 93.50 186 GLU A CA 1
ATOM 1284 C C . GLU A 1 186 ? 39.171 16.601 -41.641 1.00 93.50 186 GLU A C 1
ATOM 1286 O O . GLU A 1 186 ? 39.195 15.469 -41.166 1.00 93.50 186 GLU A O 1
ATOM 1291 N N . ALA A 1 187 ? 40.114 17.498 -41.332 1.00 91.38 187 ALA A N 1
ATOM 1292 C CA . ALA A 1 187 ? 41.206 17.185 -40.410 1.00 91.38 187 ALA A CA 1
ATOM 1293 C C . ALA A 1 187 ? 40.694 16.912 -38.981 1.00 91.38 187 ALA A C 1
ATOM 1295 O O . ALA A 1 187 ? 41.192 16.011 -38.302 1.00 91.38 187 ALA A O 1
ATOM 1296 N N . GLY A 1 188 ? 39.677 17.658 -38.536 1.00 93.50 188 GLY A N 1
ATOM 1297 C CA . GLY A 1 188 ? 39.014 17.444 -37.250 1.00 93.50 188 GLY A CA 1
ATOM 1298 C C . GLY A 1 188 ? 38.150 16.183 -37.235 1.00 93.50 188 GLY A C 1
ATOM 1299 O O . GLY A 1 188 ? 38.207 15.417 -36.273 1.00 93.50 188 GLY A O 1
ATOM 1300 N N . LEU A 1 189 ? 37.414 15.918 -38.321 1.00 94.38 189 LEU A N 1
ATOM 1301 C CA . LEU A 1 189 ? 36.614 14.698 -38.479 1.00 94.38 189 LEU A CA 1
ATOM 1302 C C . LEU A 1 189 ? 37.492 13.442 -38.508 1.00 94.38 189 LEU A C 1
ATOM 1304 O O . LEU A 1 189 ? 37.218 12.489 -37.783 1.00 94.38 189 LEU A O 1
ATOM 1308 N N . ALA A 1 190 ? 38.588 13.443 -39.272 1.00 93.88 190 ALA A N 1
ATOM 1309 C CA . ALA A 1 190 ? 39.530 12.327 -39.323 1.00 93.88 190 ALA A CA 1
ATOM 1310 C C . ALA A 1 190 ? 40.149 12.032 -37.945 1.00 93.88 190 ALA A C 1
ATOM 1312 O O . ALA A 1 190 ? 40.228 10.870 -37.539 1.00 93.88 190 ALA A O 1
ATOM 1313 N N . ALA A 1 191 ? 40.520 13.075 -37.193 1.00 94.06 191 ALA A N 1
ATOM 1314 C CA . ALA A 1 191 ? 40.990 12.933 -35.817 1.00 94.06 191 ALA A CA 1
ATOM 1315 C C . ALA A 1 191 ? 39.904 12.352 -34.893 1.00 94.06 191 ALA A C 1
ATOM 1317 O O . ALA A 1 191 ? 40.182 11.447 -34.107 1.00 94.06 191 ALA A O 1
ATOM 1318 N N . ALA A 1 192 ? 38.657 12.813 -35.017 1.00 96.06 192 ALA A N 1
ATOM 1319 C CA . ALA A 1 192 ? 37.538 12.293 -34.239 1.00 96.06 192 ALA A CA 1
ATOM 1320 C C . ALA A 1 192 ? 37.231 10.816 -34.559 1.00 96.06 192 ALA A C 1
ATOM 1322 O O . ALA A 1 192 ? 37.007 10.034 -33.637 1.00 96.06 192 ALA A O 1
ATOM 1323 N N . ARG A 1 193 ? 37.302 10.385 -35.828 1.00 96.25 193 ARG A N 1
ATOM 1324 C CA . ARG A 1 193 ? 37.152 8.962 -36.206 1.00 96.25 193 ARG A CA 1
ATOM 1325 C C . ARG A 1 193 ? 38.195 8.080 -35.518 1.00 96.25 193 ARG A C 1
ATOM 1327 O O . ARG A 1 193 ? 37.844 7.021 -35.003 1.00 96.25 193 ARG A O 1
ATOM 1334 N N . ALA A 1 194 ? 39.452 8.526 -35.465 1.00 93.69 194 ALA A N 1
ATOM 1335 C CA . ALA A 1 194 ? 40.526 7.798 -34.784 1.00 93.69 194 ALA A CA 1
ATOM 1336 C C . ALA A 1 194 ? 40.300 7.710 -33.261 1.00 93.69 194 ALA A C 1
ATOM 1338 O O . ALA A 1 194 ? 40.603 6.693 -32.637 1.00 93.69 194 ALA A O 1
ATOM 1339 N N . GLU A 1 195 ? 39.726 8.756 -32.665 1.00 94.88 195 GLU A N 1
ATOM 1340 C CA . GLU A 1 195 ? 39.518 8.870 -31.218 1.00 94.88 195 GLU A CA 1
ATOM 1341 C C . GLU A 1 195 ? 38.214 8.254 -30.702 1.00 94.88 195 GLU A C 1
ATOM 1343 O O . GLU A 1 195 ? 38.055 8.063 -29.495 1.00 94.88 195 GLU A O 1
ATOM 1348 N N . LEU A 1 196 ? 37.299 7.865 -31.589 1.00 95.25 196 LEU A N 1
ATOM 1349 C CA . LEU A 1 196 ? 36.037 7.227 -31.214 1.00 95.25 196 LEU A CA 1
ATOM 1350 C C . LEU A 1 196 ? 36.240 5.882 -30.479 1.00 95.25 196 LEU A C 1
ATOM 1352 O O . LEU A 1 196 ? 35.422 5.483 -29.647 1.00 95.25 196 LEU A O 1
ATOM 1356 N N . ALA A 1 197 ? 37.355 5.195 -30.744 1.00 93.50 197 ALA A N 1
ATOM 1357 C CA . ALA A 1 197 ? 37.741 3.957 -30.064 1.00 93.50 197 ALA A CA 1
ATOM 1358 C C . ALA A 1 197 ? 38.416 4.180 -28.693 1.00 93.50 197 ALA A C 1
ATOM 1360 O O . ALA A 1 197 ? 38.758 3.212 -28.016 1.00 93.50 197 ALA A O 1
ATOM 1361 N N . SER A 1 198 ? 38.626 5.430 -28.268 1.00 92.50 198 SER A N 1
ATOM 1362 C CA . SER A 1 198 ? 39.298 5.751 -27.007 1.00 92.50 198 SER A CA 1
ATOM 1363 C C . SER A 1 198 ? 38.508 5.254 -25.792 1.00 92.50 198 SER A C 1
ATOM 1365 O O . SER A 1 198 ? 37.293 5.395 -25.727 1.00 92.50 198 SER A O 1
ATOM 1367 N N . GLU A 1 199 ? 39.200 4.731 -24.779 1.00 91.25 199 GLU A N 1
ATOM 1368 C CA . GLU A 1 199 ? 38.593 4.383 -23.480 1.00 91.25 199 GLU A CA 1
ATOM 1369 C C . GLU A 1 199 ? 38.573 5.576 -22.506 1.00 91.25 199 GLU A C 1
ATOM 1371 O O . GLU A 1 199 ? 38.055 5.482 -21.392 1.00 91.25 199 GLU A O 1
ATOM 1376 N N . ARG A 1 200 ? 39.137 6.723 -22.910 1.00 92.88 200 ARG A N 1
ATOM 1377 C CA . ARG A 1 200 ? 39.131 7.957 -22.115 1.00 92.88 200 ARG A CA 1
ATOM 1378 C C . ARG A 1 200 ? 37.802 8.696 -22.323 1.00 92.88 200 ARG A C 1
ATOM 1380 O O . ARG A 1 200 ? 37.540 9.118 -23.452 1.00 92.88 200 ARG A O 1
ATOM 1387 N N . PRO A 1 201 ? 36.997 8.927 -21.266 1.00 93.19 201 PRO A N 1
ATOM 1388 C CA . PRO A 1 201 ? 35.647 9.470 -21.401 1.00 93.19 201 PRO A CA 1
ATOM 1389 C C . PRO A 1 201 ? 35.531 10.770 -22.200 1.00 93.19 201 PRO A C 1
ATOM 1391 O O . PRO A 1 201 ? 34.739 10.839 -23.136 1.00 93.19 201 PRO A O 1
ATOM 1394 N N . ALA A 1 202 ? 36.339 11.780 -21.863 1.00 94.00 202 ALA A N 1
ATOM 1395 C CA . ALA A 1 202 ? 36.286 13.086 -22.514 1.00 94.00 202 ALA A CA 1
ATOM 1396 C C . ALA A 1 202 ? 36.685 13.014 -23.996 1.00 94.00 202 ALA A C 1
ATOM 1398 O O . ALA A 1 202 ? 36.040 13.636 -24.835 1.00 94.00 202 ALA A O 1
ATOM 1399 N N . ARG A 1 203 ? 37.701 12.208 -24.340 1.00 95.19 203 ARG A N 1
ATOM 1400 C CA . ARG A 1 203 ? 38.153 12.030 -25.731 1.00 95.19 203 ARG A CA 1
ATOM 1401 C C . ARG A 1 203 ? 37.094 11.335 -26.574 1.00 95.19 203 ARG A C 1
ATOM 1403 O O . ARG A 1 203 ? 36.728 11.865 -27.616 1.00 95.19 203 ARG A O 1
ATOM 1410 N N . LEU A 1 204 ? 36.560 10.210 -26.089 1.00 95.69 204 LEU A N 1
ATOM 1411 C CA . LEU A 1 204 ? 35.480 9.486 -26.763 1.00 95.69 204 LEU A CA 1
ATOM 1412 C C . LEU A 1 204 ? 34.276 10.407 -26.976 1.00 95.69 204 LEU A C 1
ATOM 1414 O O . LEU A 1 204 ? 33.756 10.506 -28.083 1.00 95.69 204 LEU A O 1
ATOM 1418 N N . PHE A 1 205 ? 33.840 11.107 -25.926 1.00 96.75 205 PHE A N 1
ATOM 1419 C CA . PHE A 1 205 ? 32.645 11.938 -26.001 1.00 96.75 205 PHE A CA 1
ATOM 1420 C C . PHE A 1 205 ? 32.816 13.137 -26.945 1.00 96.75 205 PHE A C 1
ATOM 1422 O O . PHE A 1 205 ? 31.923 13.404 -27.748 1.00 96.75 205 PHE A O 1
ATOM 1429 N N . VAL A 1 206 ? 33.965 13.825 -26.909 1.00 96.56 206 VAL A N 1
ATOM 1430 C CA . VAL A 1 206 ? 34.272 14.900 -27.868 1.00 96.56 206 VAL A CA 1
ATOM 1431 C C . VAL A 1 206 ? 34.330 14.356 -29.291 1.00 96.56 206 VAL A C 1
ATOM 1433 O O . VAL A 1 206 ? 33.707 14.940 -30.173 1.00 96.56 206 VAL A O 1
ATOM 1436 N N . ALA A 1 207 ? 35.003 13.224 -29.515 1.00 96.81 207 ALA A N 1
ATOM 1437 C CA . ALA A 1 207 ? 35.059 12.578 -30.821 1.00 96.81 207 ALA A CA 1
ATOM 1438 C C . ALA A 1 207 ? 33.654 12.273 -31.360 1.00 96.81 207 ALA A C 1
ATOM 1440 O O . ALA A 1 207 ? 33.311 12.693 -32.463 1.00 96.81 207 ALA A O 1
ATOM 1441 N N . ALA A 1 208 ? 32.803 11.639 -30.550 1.00 97.00 208 ALA A N 1
ATOM 1442 C CA . ALA A 1 208 ? 31.421 11.358 -30.917 1.00 97.00 208 ALA A CA 1
ATOM 1443 C C . ALA A 1 208 ? 30.642 12.641 -31.253 1.00 97.00 208 ALA A C 1
ATOM 1445 O O . ALA A 1 208 ? 29.973 12.698 -32.278 1.00 97.00 208 ALA A O 1
ATOM 1446 N N . ARG A 1 209 ? 30.760 13.702 -30.445 1.00 96.44 209 ARG A N 1
ATOM 1447 C CA . ARG A 1 209 ? 30.063 14.974 -30.699 1.00 96.44 209 ARG A CA 1
ATOM 1448 C C . ARG A 1 209 ? 30.526 15.686 -31.967 1.00 96.44 209 ARG A C 1
ATOM 1450 O O . ARG A 1 209 ? 29.688 16.260 -32.652 1.00 96.44 209 ARG A O 1
ATOM 1457 N N . VAL A 1 210 ? 31.822 15.657 -32.277 1.00 96.50 210 VAL A N 1
ATOM 1458 C CA . VAL A 1 210 ? 32.367 16.238 -33.516 1.00 96.50 210 VAL A CA 1
ATOM 1459 C C . VAL A 1 210 ? 31.810 15.501 -34.735 1.00 96.50 210 VAL A C 1
ATOM 1461 O O . VAL A 1 210 ? 31.332 16.142 -35.668 1.00 96.50 210 VAL A O 1
ATOM 1464 N N . LEU A 1 211 ? 31.791 14.165 -34.692 1.00 96.56 211 LEU A N 1
ATOM 1465 C CA . LEU A 1 211 ? 31.233 13.335 -35.763 1.00 96.56 211 LEU A CA 1
ATOM 1466 C C . LEU A 1 211 ? 29.722 13.536 -35.932 1.00 96.56 211 LEU A C 1
ATOM 1468 O O . LEU A 1 211 ? 29.248 13.626 -37.057 1.00 96.56 211 LEU A O 1
ATOM 1472 N N . LEU A 1 212 ? 28.973 13.672 -34.836 1.00 94.88 212 LEU A N 1
ATOM 1473 C CA . LEU A 1 212 ? 27.533 13.942 -34.889 1.00 94.88 212 LEU A CA 1
ATOM 1474 C C . LEU A 1 212 ? 27.201 15.354 -35.397 1.00 94.88 212 LEU A C 1
ATOM 1476 O O . LEU A 1 212 ? 26.151 15.546 -35.999 1.00 94.88 212 LEU A O 1
ATOM 1480 N N . ALA A 1 213 ? 28.058 16.346 -35.137 1.00 91.69 213 ALA A N 1
ATOM 1481 C CA . ALA A 1 213 ? 27.802 17.736 -35.515 1.00 91.69 213 ALA A CA 1
ATOM 1482 C C . ALA A 1 213 ? 28.228 18.073 -36.952 1.00 91.69 213 ALA A C 1
ATOM 1484 O O . ALA A 1 213 ? 27.588 18.906 -37.589 1.00 91.69 213 ALA A O 1
ATOM 1485 N N . GLY A 1 214 ? 29.319 17.476 -37.443 1.00 84.69 214 GLY A N 1
ATOM 1486 C CA . GLY A 1 214 ? 29.913 17.827 -38.739 1.00 84.69 214 GLY A CA 1
ATOM 1487 C C . GLY A 1 214 ? 30.179 16.655 -39.682 1.00 84.69 214 GLY A C 1
ATOM 1488 O O . GLY A 1 214 ? 30.654 16.886 -40.791 1.00 84.69 214 GLY A O 1
ATOM 1489 N N . GLY A 1 215 ? 29.928 15.415 -39.256 1.00 81.62 215 GLY A N 1
ATOM 1490 C CA . GLY A 1 215 ? 30.194 14.217 -40.048 1.00 81.62 215 GLY A CA 1
ATOM 1491 C C . GLY A 1 215 ? 29.101 13.894 -41.068 1.00 81.62 215 GLY A C 1
ATOM 1492 O O . GLY A 1 215 ? 27.976 14.391 -41.007 1.00 81.62 215 GLY A O 1
ATOM 1493 N N . ALA A 1 216 ? 29.438 13.024 -42.021 1.00 88.50 216 ALA A N 1
ATOM 1494 C CA . ALA A 1 216 ? 28.463 12.460 -42.953 1.00 88.50 216 ALA A CA 1
ATOM 1495 C C . ALA A 1 216 ? 27.637 11.348 -42.276 1.00 88.50 216 ALA A C 1
ATOM 1497 O O . ALA A 1 216 ? 27.961 10.891 -41.183 1.00 88.50 216 ALA A O 1
ATOM 1498 N N . GLY A 1 217 ? 26.606 10.823 -42.948 1.00 88.50 217 GLY A N 1
ATOM 1499 C CA . GLY A 1 217 ? 25.789 9.731 -42.393 1.00 88.50 217 GLY A CA 1
ATOM 1500 C C . GLY A 1 217 ? 26.597 8.500 -41.942 1.00 88.50 217 GLY A C 1
ATOM 1501 O O . GLY A 1 217 ? 26.271 7.894 -40.927 1.00 88.50 217 GLY A O 1
ATOM 1502 N N . ALA A 1 218 ? 27.697 8.182 -42.633 1.00 91.25 218 ALA A N 1
ATOM 1503 C CA . ALA A 1 218 ? 28.607 7.104 -42.238 1.00 91.25 218 ALA A CA 1
ATOM 1504 C C . ALA A 1 218 ? 29.315 7.368 -40.892 1.00 91.25 218 ALA A C 1
ATOM 1506 O O . ALA A 1 218 ? 29.618 6.429 -40.162 1.00 91.25 218 ALA A O 1
ATOM 1507 N N . ASP A 1 219 ? 29.555 8.632 -40.537 1.00 94.19 219 ASP A N 1
ATOM 1508 C CA . ASP A 1 219 ? 30.159 9.003 -39.256 1.00 94.19 219 ASP A CA 1
ATOM 1509 C C . ASP A 1 219 ? 29.173 8.813 -38.103 1.00 94.19 219 ASP A C 1
ATOM 1511 O O . ASP A 1 219 ? 29.552 8.325 -37.039 1.00 94.19 219 ASP A O 1
ATOM 1515 N N . VAL A 1 220 ? 27.891 9.112 -38.330 1.00 93.00 220 VAL A N 1
ATOM 1516 C CA . VAL A 1 220 ? 26.819 8.815 -37.369 1.00 93.00 220 VAL A CA 1
ATOM 1517 C C . VAL A 1 220 ? 26.706 7.305 -37.142 1.00 93.00 220 VAL A C 1
ATOM 1519 O O . VAL A 1 220 ? 26.617 6.869 -35.994 1.00 93.00 220 VAL A O 1
ATOM 1522 N N . ASP A 1 221 ? 26.797 6.495 -38.204 1.00 94.31 221 ASP A N 1
ATOM 1523 C CA . ASP A 1 221 ? 26.798 5.029 -38.088 1.00 94.31 221 ASP A CA 1
ATOM 1524 C C . ASP A 1 221 ? 27.971 4.523 -37.245 1.00 94.31 221 ASP A C 1
ATOM 1526 O O . ASP A 1 221 ? 27.787 3.656 -36.391 1.00 94.31 221 ASP A O 1
ATOM 1530 N N . LEU A 1 222 ? 29.169 5.095 -37.418 1.00 95.44 222 LEU A N 1
ATOM 1531 C CA . LEU A 1 222 ? 30.323 4.764 -36.578 1.00 95.44 222 LEU A CA 1
ATOM 1532 C C . LEU A 1 222 ? 30.049 5.071 -35.101 1.00 95.44 222 LEU A C 1
ATOM 1534 O O . LEU A 1 222 ? 30.370 4.252 -34.234 1.00 95.44 222 LEU A O 1
ATOM 1538 N N . VAL A 1 223 ? 29.428 6.217 -34.802 1.00 97.06 223 VAL A N 1
ATOM 1539 C CA . VAL A 1 223 ? 29.062 6.581 -33.425 1.00 97.06 223 VAL A CA 1
ATOM 1540 C C . VAL A 1 223 ? 28.016 5.617 -32.861 1.00 97.06 223 VAL A C 1
ATOM 1542 O O . VAL A 1 223 ? 28.182 5.166 -31.729 1.00 97.06 223 VAL A O 1
ATOM 1545 N N . LEU A 1 224 ? 26.992 5.233 -33.629 1.00 95.94 224 LEU A N 1
ATOM 1546 C CA . LEU A 1 224 ? 25.972 4.262 -33.207 1.00 95.94 224 LEU A CA 1
ATOM 1547 C C . LEU A 1 224 ? 26.563 2.867 -32.952 1.00 95.94 224 LEU A C 1
ATOM 1549 O O . LEU A 1 224 ? 26.259 2.235 -31.934 1.00 95.94 224 LEU A O 1
ATOM 1553 N N . VAL A 1 225 ? 27.466 2.403 -33.822 1.00 95.69 225 VAL A N 1
ATOM 1554 C CA . VAL A 1 225 ? 28.205 1.145 -33.630 1.00 95.69 225 VAL A CA 1
ATOM 1555 C C . VAL A 1 225 ? 29.029 1.208 -32.346 1.00 95.69 225 VAL A C 1
ATOM 1557 O O . VAL A 1 225 ? 28.965 0.294 -31.520 1.00 95.69 225 VAL A O 1
ATOM 1560 N N . ARG A 1 226 ? 29.755 2.310 -32.116 1.00 95.56 226 ARG A N 1
ATOM 1561 C CA . ARG A 1 226 ? 30.525 2.495 -30.880 1.00 95.56 226 ARG A CA 1
ATOM 1562 C C . ARG A 1 226 ? 29.627 2.555 -29.644 1.00 95.56 226 ARG A C 1
ATOM 1564 O O . ARG A 1 226 ? 30.008 2.002 -28.609 1.00 95.56 226 ARG A O 1
ATOM 1571 N N . ALA A 1 227 ? 28.471 3.208 -29.754 1.00 96.38 227 ALA A N 1
ATOM 1572 C CA . ALA A 1 227 ? 27.495 3.373 -28.682 1.00 96.38 227 ALA A CA 1
ATOM 1573 C C . ALA A 1 227 ? 26.788 2.070 -28.293 1.00 96.38 227 ALA A C 1
ATOM 1575 O O . ALA A 1 227 ? 26.292 1.962 -27.176 1.00 96.38 227 ALA A O 1
ATOM 1576 N N . SER A 1 228 ? 26.790 1.080 -29.188 1.00 95.12 228 SER A N 1
ATOM 1577 C CA . SER A 1 228 ? 26.253 -0.263 -28.942 1.00 95.12 228 SER A CA 1
ATOM 1578 C C . SER A 1 228 ? 27.248 -1.179 -28.210 1.00 95.12 228 SER A C 1
ATOM 1580 O O . SER A 1 228 ? 26.872 -2.227 -27.678 1.00 95.12 228 SER A O 1
ATOM 1582 N N . ALA A 1 229 ? 28.531 -0.803 -28.179 1.00 94.94 229 ALA A N 1
ATOM 1583 C CA . ALA A 1 229 ? 29.590 -1.538 -27.497 1.00 94.94 229 ALA A CA 1
ATOM 1584 C C . ALA A 1 229 ? 29.758 -1.083 -26.038 1.00 94.94 229 ALA A C 1
ATOM 1586 O O . ALA A 1 229 ? 29.280 -0.037 -25.615 1.00 94.94 229 ALA A O 1
ATOM 1587 N N . LYS A 1 230 ? 30.513 -1.847 -25.238 1.00 95.00 230 LYS A N 1
ATOM 1588 C CA . LYS A 1 230 ? 30.805 -1.469 -23.846 1.00 95.00 230 LYS A CA 1
ATOM 1589 C C . LYS A 1 230 ? 31.444 -0.072 -23.786 1.00 95.00 230 LYS A C 1
ATOM 1591 O O . LYS A 1 230 ? 32.437 0.196 -24.459 1.00 95.00 230 LYS A O 1
ATOM 1596 N N . LEU A 1 231 ? 30.869 0.796 -22.956 1.00 94.56 231 LEU A N 1
ATOM 1597 C CA . LEU A 1 231 ? 31.273 2.194 -22.790 1.00 94.56 231 LEU A CA 1
ATOM 1598 C C . LEU A 1 231 ? 31.588 2.531 -21.326 1.00 94.56 231 LEU A C 1
ATOM 1600 O O . LEU A 1 231 ? 30.979 1.929 -20.427 1.00 94.56 231 LEU A O 1
ATOM 1604 N N . PRO A 1 232 ? 32.456 3.530 -21.073 1.00 94.31 232 PRO A N 1
ATOM 1605 C CA . PRO A 1 232 ? 32.585 4.158 -19.764 1.00 94.31 232 PRO A CA 1
ATOM 1606 C C . PRO A 1 232 ? 31.247 4.740 -19.283 1.00 94.31 232 PRO A C 1
ATOM 1608 O O . PRO A 1 232 ? 30.537 5.419 -20.026 1.00 94.31 232 PRO A O 1
ATOM 1611 N N . THR A 1 233 ? 30.912 4.504 -18.013 1.00 94.56 233 THR A N 1
ATOM 1612 C CA . THR A 1 233 ? 29.622 4.882 -17.407 1.00 94.56 233 THR A CA 1
ATOM 1613 C C . THR A 1 233 ? 29.285 6.362 -17.591 1.00 94.56 233 THR A C 1
ATOM 1615 O O . THR A 1 233 ? 28.156 6.687 -17.951 1.00 94.56 233 THR A O 1
ATOM 1618 N N . VAL A 1 234 ? 30.264 7.250 -17.388 1.00 94.00 234 VAL A N 1
ATOM 1619 C CA . VAL A 1 234 ? 30.076 8.712 -17.437 1.00 94.00 234 VAL A CA 1
ATOM 1620 C C . VAL A 1 234 ? 29.719 9.229 -18.837 1.00 94.00 234 VAL A C 1
ATOM 1622 O O . VAL A 1 234 ? 29.091 10.270 -18.954 1.00 94.00 234 VAL A O 1
ATOM 1625 N N . VAL A 1 235 ? 30.054 8.482 -19.896 1.00 96.00 235 VAL A N 1
ATOM 1626 C CA . VAL A 1 235 ? 29.762 8.862 -21.289 1.00 96.00 235 VAL A CA 1
ATOM 1627 C C . VAL A 1 235 ? 28.338 8.487 -21.696 1.00 96.00 235 VAL A C 1
ATOM 1629 O O . VAL A 1 235 ? 27.764 9.121 -22.572 1.00 96.00 235 VAL A O 1
ATOM 1632 N N . CYS A 1 236 ? 27.750 7.462 -21.076 1.00 96.56 236 CYS A N 1
ATOM 1633 C CA . CYS A 1 236 ? 26.526 6.829 -21.571 1.00 96.56 236 CYS A CA 1
ATOM 1634 C C . CYS A 1 236 ? 25.343 7.805 -21.682 1.00 96.56 236 CYS A C 1
ATOM 1636 O O . CYS A 1 236 ? 24.737 7.913 -22.743 1.00 96.56 236 CYS A O 1
ATOM 1638 N N . THR A 1 237 ? 25.043 8.536 -20.605 1.00 96.12 237 THR A N 1
ATOM 1639 C CA . THR A 1 237 ? 23.951 9.522 -20.577 1.00 96.12 237 THR A CA 1
ATOM 1640 C C . THR A 1 237 ? 24.150 10.651 -21.590 1.00 96.12 237 THR A C 1
ATOM 1642 O O . THR A 1 237 ? 23.286 10.808 -22.453 1.00 96.12 237 THR A O 1
ATOM 1645 N N . PRO A 1 238 ? 25.255 11.421 -21.543 1.00 96.00 238 PRO A N 1
ATOM 1646 C CA . PRO A 1 238 ? 25.416 12.548 -22.454 1.00 96.00 238 PRO A CA 1
ATOM 1647 C C . PRO A 1 238 ? 25.554 12.104 -23.919 1.00 96.00 238 PRO A C 1
ATOM 1649 O O . PRO A 1 238 ? 25.132 12.833 -24.814 1.00 96.00 238 PRO A O 1
ATOM 1652 N N . LEU A 1 239 ? 26.081 10.902 -24.192 1.00 96.88 239 LEU A N 1
ATOM 1653 C CA . LEU A 1 239 ? 26.135 10.350 -25.548 1.00 96.88 239 LEU A CA 1
ATOM 1654 C C . LEU A 1 239 ? 24.749 9.972 -26.083 1.00 96.88 239 LEU A C 1
ATOM 1656 O O . LEU A 1 239 ? 24.438 10.318 -27.218 1.00 96.88 239 LEU A O 1
ATOM 1660 N N . ALA A 1 240 ? 23.908 9.305 -25.286 1.00 97.19 240 ALA A N 1
ATOM 1661 C CA . ALA A 1 240 ? 22.539 8.980 -25.693 1.00 97.19 240 ALA A CA 1
ATOM 1662 C C . ALA A 1 240 ? 21.724 10.252 -25.989 1.00 97.19 240 ALA A C 1
ATOM 1664 O O . ALA A 1 240 ? 21.002 10.310 -26.982 1.00 97.19 240 ALA A O 1
ATOM 1665 N N . GLU A 1 241 ? 21.885 11.297 -25.170 1.00 95.69 241 GLU A N 1
ATOM 1666 C CA . GLU A 1 241 ? 21.238 12.594 -25.395 1.00 95.69 241 GLU A CA 1
ATOM 1667 C C . GLU A 1 241 ? 21.768 13.306 -26.644 1.00 95.69 241 GLU A C 1
ATOM 1669 O O . GLU A 1 241 ? 20.986 13.886 -27.400 1.00 95.69 241 GLU A O 1
ATOM 1674 N N . ALA A 1 242 ? 23.079 13.244 -26.893 1.00 95.19 242 ALA A N 1
ATOM 1675 C CA . ALA A 1 242 ? 23.674 13.797 -28.104 1.00 95.19 242 ALA A CA 1
ATOM 1676 C C . ALA A 1 242 ? 23.166 13.080 -29.365 1.00 95.19 242 ALA A C 1
ATOM 1678 O O . ALA A 1 242 ? 22.838 13.751 -30.339 1.00 95.19 242 ALA A O 1
ATOM 1679 N N . LEU A 1 243 ? 23.054 11.748 -29.330 1.00 96.12 243 LEU A N 1
ATOM 1680 C CA . LEU A 1 243 ? 22.518 10.938 -30.427 1.00 96.12 243 LEU A CA 1
ATOM 1681 C C . LEU A 1 243 ? 21.060 11.291 -30.735 1.00 96.12 243 LEU A C 1
ATOM 1683 O O . LEU A 1 243 ? 20.747 11.618 -31.877 1.00 96.12 243 LEU A O 1
ATOM 1687 N N . ALA A 1 244 ? 20.202 11.307 -29.710 1.00 95.19 244 ALA A N 1
ATOM 1688 C CA . ALA A 1 244 ? 18.785 11.646 -29.859 1.00 95.19 244 ALA A CA 1
ATOM 1689 C C . ALA A 1 244 ? 18.581 13.053 -30.447 1.00 95.19 244 ALA A C 1
ATOM 1691 O O . ALA A 1 244 ? 17.669 13.283 -31.234 1.00 95.19 244 ALA A O 1
ATOM 1692 N N . LYS A 1 245 ? 19.445 14.006 -30.070 1.00 93.81 245 LYS A N 1
ATOM 1693 C CA . LYS A 1 245 ? 19.378 15.387 -30.558 1.00 93.81 245 LYS A CA 1
ATOM 1694 C C . LYS A 1 245 ? 19.912 15.546 -31.984 1.00 93.81 245 LYS A C 1
ATOM 1696 O O . LYS A 1 245 ? 19.381 16.366 -32.726 1.00 93.81 245 LYS A O 1
ATOM 1701 N N . ALA A 1 246 ? 21.000 14.858 -32.324 1.00 91.69 246 ALA A N 1
ATOM 1702 C CA . ALA A 1 246 ? 21.715 15.078 -33.578 1.00 91.69 246 ALA A CA 1
ATOM 1703 C C . ALA A 1 246 ? 21.047 14.384 -34.770 1.00 91.69 246 ALA A C 1
ATOM 1705 O O . ALA A 1 246 ? 20.922 14.994 -35.828 1.00 91.69 246 ALA A O 1
ATOM 1706 N N . ASP A 1 247 ? 20.610 13.134 -34.601 1.00 86.38 247 ASP A N 1
ATOM 1707 C CA . ASP A 1 247 ? 20.013 12.351 -35.685 1.00 86.38 247 ASP A CA 1
ATOM 1708 C C . ASP A 1 247 ? 18.906 11.427 -35.147 1.00 86.38 247 ASP A C 1
ATOM 1710 O O . ASP A 1 247 ? 19.138 10.233 -34.945 1.00 86.38 247 ASP A O 1
ATOM 1714 N N . PRO A 1 248 ? 17.686 11.951 -34.924 1.00 87.00 248 PRO A N 1
ATOM 1715 C CA . PRO A 1 248 ? 16.555 11.150 -34.453 1.00 87.00 248 PRO A CA 1
ATOM 1716 C C . PRO A 1 248 ? 16.061 10.122 -35.487 1.00 87.00 248 PRO A C 1
ATOM 1718 O O . PRO A 1 248 ? 15.267 9.245 -35.151 1.00 87.00 248 PRO A O 1
ATOM 1721 N N . VAL A 1 249 ? 16.506 10.205 -36.749 1.00 89.56 249 VAL A N 1
ATOM 1722 C CA . VAL A 1 249 ? 16.136 9.234 -37.788 1.00 89.56 249 VAL A CA 1
ATOM 1723 C C . VAL A 1 249 ? 16.951 7.956 -37.615 1.00 89.56 249 VAL A C 1
ATOM 1725 O O . VAL A 1 249 ? 16.385 6.863 -37.622 1.00 89.56 249 VAL A O 1
ATOM 1728 N N . ARG A 1 250 ? 18.273 8.073 -37.437 1.00 88.56 250 ARG A N 1
ATOM 1729 C CA . ARG A 1 250 ? 19.154 6.915 -37.213 1.00 88.56 250 ARG A CA 1
ATOM 1730 C C . ARG A 1 250 ? 19.161 6.470 -35.756 1.00 88.56 250 ARG A C 1
ATOM 1732 O O . ARG A 1 250 ? 19.002 5.280 -35.486 1.00 88.56 250 ARG A O 1
ATOM 1739 N N . ALA A 1 251 ? 19.259 7.410 -34.815 1.00 90.81 251 ALA A N 1
ATOM 1740 C CA . ALA A 1 251 ? 19.014 7.171 -33.394 1.00 90.81 251 ALA A CA 1
ATOM 1741 C C . ALA A 1 251 ? 17.499 7.142 -33.127 1.00 90.81 251 ALA A C 1
ATOM 1743 O O . ALA A 1 251 ? 16.960 7.928 -32.355 1.00 90.81 251 ALA A O 1
ATOM 1744 N N . SER A 1 252 ? 16.803 6.249 -33.830 1.00 94.44 252 SER A N 1
ATOM 1745 C CA . SER A 1 252 ? 15.355 6.096 -33.734 1.00 94.44 252 SER A CA 1
ATOM 1746 C C . SER A 1 252 ? 14.938 5.474 -32.395 1.00 94.44 252 SER A C 1
ATOM 1748 O O . SER A 1 252 ? 15.747 4.811 -31.731 1.00 94.44 252 SER A O 1
ATOM 1750 N N . PRO A 1 253 ? 13.647 5.558 -32.029 1.00 95.25 253 PRO A N 1
ATOM 1751 C CA . PRO A 1 253 ? 13.111 4.825 -30.885 1.00 95.25 253 PRO A CA 1
ATOM 1752 C C . PRO A 1 253 ? 13.412 3.323 -30.920 1.00 95.25 253 PRO A C 1
ATOM 1754 O O . PRO A 1 253 ? 13.643 2.716 -29.878 1.00 95.25 253 PRO A O 1
ATOM 1757 N N . ALA A 1 254 ? 13.462 2.717 -32.112 1.00 95.69 254 ALA A N 1
ATOM 1758 C CA . ALA A 1 254 ? 13.797 1.304 -32.268 1.00 95.69 254 ALA A CA 1
ATOM 1759 C C . ALA A 1 254 ? 15.233 0.993 -31.834 1.00 95.69 254 ALA A C 1
ATOM 1761 O O . ALA A 1 254 ? 15.459 0.008 -31.131 1.00 95.69 254 ALA A O 1
ATOM 1762 N N . TRP A 1 255 ? 16.184 1.866 -32.173 1.00 96.00 255 TRP A N 1
ATOM 1763 C CA . TRP A 1 255 ? 17.571 1.713 -31.741 1.00 96.00 255 TRP A CA 1
ATOM 1764 C C . TRP A 1 255 ? 17.703 1.850 -30.219 1.00 96.00 255 TRP A C 1
ATOM 1766 O O . TRP A 1 255 ? 18.324 1.011 -29.566 1.00 96.00 255 TRP A O 1
ATOM 1776 N N . PHE A 1 256 ? 17.057 2.858 -29.620 1.00 97.44 256 PHE A N 1
ATOM 1777 C CA . PHE A 1 256 ? 17.074 3.025 -28.163 1.00 97.44 256 PHE A CA 1
ATOM 1778 C C . PHE A 1 256 ? 16.394 1.861 -27.429 1.00 97.44 256 PHE A C 1
ATOM 1780 O O . PHE A 1 256 ? 16.852 1.461 -26.357 1.00 97.44 256 PHE A O 1
ATOM 1787 N N . ALA A 1 257 ? 15.332 1.289 -28.002 1.00 96.88 257 ALA A N 1
ATOM 1788 C CA . ALA A 1 257 ? 14.656 0.116 -27.457 1.00 96.88 257 ALA A CA 1
ATOM 1789 C C . ALA A 1 257 ? 15.551 -1.133 -27.500 1.00 96.88 257 ALA A C 1
ATOM 1791 O O . ALA A 1 257 ? 15.628 -1.865 -26.512 1.00 96.88 257 ALA A O 1
ATOM 1792 N N . GLU A 1 258 ? 16.296 -1.346 -28.587 1.00 96.06 258 GLU A N 1
ATOM 1793 C CA . GLU A 1 258 ? 17.319 -2.395 -28.666 1.00 96.06 258 GLU A CA 1
ATOM 1794 C C . GLU A 1 258 ? 18.431 -2.173 -27.624 1.00 96.06 258 GLU A C 1
ATOM 1796 O O . GLU A 1 258 ? 18.832 -3.097 -26.906 1.00 96.06 258 GLU A O 1
ATOM 1801 N N . ALA A 1 259 ? 18.862 -0.921 -27.446 1.00 96.38 259 ALA A N 1
ATOM 1802 C CA . ALA A 1 259 ? 19.870 -0.531 -26.465 1.00 96.38 259 ALA A CA 1
ATOM 1803 C C . ALA A 1 259 ? 19.414 -0.687 -24.996 1.00 96.38 259 ALA A C 1
ATOM 1805 O O . ALA A 1 259 ? 20.245 -0.650 -24.083 1.00 96.38 259 ALA A O 1
ATOM 1806 N N . LEU A 1 260 ? 18.141 -1.000 -24.719 1.00 97.19 260 LEU A N 1
ATOM 1807 C CA . LEU A 1 260 ? 17.732 -1.479 -23.391 1.00 97.19 260 LEU A CA 1
ATOM 1808 C C . LEU A 1 260 ? 18.403 -2.813 -23.026 1.00 97.19 260 LEU A C 1
ATOM 1810 O O . LEU A 1 260 ? 18.508 -3.139 -21.846 1.00 97.19 260 LEU A O 1
ATOM 1814 N N . ALA A 1 261 ? 18.922 -3.571 -23.996 1.00 96.00 261 ALA A N 1
ATOM 1815 C CA . ALA A 1 261 ? 19.724 -4.771 -23.762 1.00 96.00 261 ALA A CA 1
ATOM 1816 C C . ALA A 1 261 ? 21.237 -4.502 -23.620 1.00 96.00 261 ALA A C 1
ATOM 1818 O O . ALA A 1 261 ? 22.004 -5.447 -23.401 1.00 96.00 261 ALA A O 1
ATOM 1819 N N . HIS A 1 262 ? 21.672 -3.240 -23.683 1.00 96.94 262 HIS A N 1
ATOM 1820 C CA . HIS A 1 262 ? 23.083 -2.851 -23.725 1.00 96.94 262 HIS A CA 1
ATOM 1821 C C . HIS A 1 262 ? 23.907 -3.427 -22.549 1.00 96.94 262 HIS A C 1
ATOM 1823 O O . HIS A 1 262 ? 23.395 -3.522 -21.424 1.00 96.94 262 HIS A O 1
ATOM 1829 N N . PRO A 1 263 ? 25.191 -3.806 -22.742 1.00 94.50 263 PRO A N 1
ATOM 1830 C CA . PRO A 1 263 ? 26.034 -4.381 -21.686 1.00 94.50 263 PRO A CA 1
ATOM 1831 C C . PRO A 1 263 ? 26.242 -3.447 -20.482 1.00 94.50 263 PRO A C 1
ATOM 1833 O O . PRO A 1 263 ? 26.146 -3.879 -19.330 1.00 94.50 263 PRO A O 1
ATOM 1836 N N . THR A 1 264 ? 26.469 -2.154 -20.719 1.00 95.44 264 THR A N 1
ATOM 1837 C CA . THR A 1 264 ? 26.619 -1.140 -19.661 1.00 95.44 264 THR A CA 1
ATOM 1838 C C . THR A 1 264 ? 25.255 -0.684 -19.135 1.00 95.44 264 THR A C 1
ATOM 1840 O O . THR A 1 264 ? 24.445 -0.166 -19.900 1.00 95.44 264 THR A O 1
ATOM 1843 N N . GLY A 1 265 ? 25.016 -0.816 -17.823 1.00 94.31 265 GLY A N 1
ATOM 1844 C CA . GLY A 1 265 ? 23.741 -0.444 -17.187 1.00 94.31 265 GLY A CA 1
ATOM 1845 C C . GLY A 1 265 ? 23.384 1.043 -17.279 1.00 94.31 265 GLY A C 1
ATOM 1846 O O . GLY A 1 265 ? 22.223 1.367 -17.490 1.00 94.31 265 GLY A O 1
ATOM 1847 N N . ALA A 1 266 ? 24.371 1.944 -17.216 1.00 95.62 266 ALA A N 1
ATOM 1848 C CA . ALA A 1 266 ? 24.123 3.379 -17.384 1.00 95.62 266 ALA A CA 1
ATOM 1849 C C . ALA A 1 266 ? 23.588 3.736 -18.777 1.00 95.62 266 ALA A C 1
ATOM 1851 O O . ALA A 1 266 ? 22.761 4.632 -18.885 1.00 95.62 266 ALA A O 1
ATOM 1852 N N . MET A 1 267 ? 23.991 3.006 -19.825 1.00 97.12 267 MET A N 1
ATOM 1853 C CA . MET A 1 267 ? 23.419 3.190 -21.162 1.00 97.12 267 MET A CA 1
ATOM 1854 C C . MET A 1 267 ? 21.967 2.716 -21.220 1.00 97.12 267 MET A C 1
ATOM 1856 O O . MET A 1 267 ? 21.145 3.411 -21.799 1.00 97.12 267 MET A O 1
ATOM 1860 N N . ARG A 1 268 ? 21.620 1.602 -20.555 1.00 96.88 268 ARG A N 1
ATOM 1861 C CA . ARG A 1 268 ? 20.222 1.141 -20.474 1.00 96.88 268 ARG A CA 1
ATOM 1862 C C . ARG A 1 268 ? 19.315 2.214 -19.865 1.00 96.88 268 ARG A C 1
ATOM 1864 O O . ARG A 1 268 ? 18.297 2.552 -20.452 1.00 96.88 268 ARG A O 1
ATOM 1871 N N . VAL A 1 269 ? 19.730 2.794 -18.735 1.00 96.06 269 VAL A N 1
ATOM 1872 C CA . VAL A 1 269 ? 19.000 3.883 -18.054 1.00 96.06 269 VAL A CA 1
ATOM 1873 C C . VAL A 1 269 ? 18.953 5.156 -18.907 1.00 96.06 269 VAL A C 1
ATOM 1875 O O . VAL A 1 269 ? 17.937 5.847 -18.934 1.00 96.06 269 VAL A O 1
ATOM 1878 N N . ALA A 1 270 ? 20.037 5.481 -19.615 1.00 96.88 270 ALA A N 1
ATOM 1879 C CA . ALA A 1 270 ? 20.064 6.623 -20.525 1.00 96.88 270 ALA A CA 1
ATOM 1880 C C . ALA A 1 270 ? 19.076 6.449 -21.691 1.00 96.88 270 ALA A C 1
ATOM 1882 O O . ALA A 1 270 ? 18.302 7.360 -21.967 1.00 96.88 270 ALA A O 1
ATOM 1883 N N . CYS A 1 271 ? 19.053 5.271 -22.320 1.00 97.50 271 CYS A N 1
ATOM 1884 C CA . CYS A 1 271 ? 18.133 4.948 -23.411 1.00 97.50 271 CYS A CA 1
ATOM 1885 C C . CYS A 1 271 ? 16.678 4.917 -22.930 1.00 97.50 271 CYS A C 1
ATOM 1887 O O . CYS A 1 271 ? 15.811 5.491 -23.581 1.00 97.50 271 CYS A O 1
ATOM 1889 N N . GLU A 1 272 ? 16.412 4.336 -21.756 1.00 97.25 272 GLU A N 1
ATOM 1890 C CA . GLU A 1 272 ? 15.092 4.394 -21.117 1.00 97.25 272 GLU A CA 1
ATOM 1891 C C . GLU A 1 272 ? 14.633 5.847 -20.923 1.00 97.25 272 GLU A C 1
ATOM 1893 O O . GLU A 1 272 ? 13.501 6.191 -21.251 1.00 97.25 272 GLU A O 1
ATOM 1898 N N . ARG A 1 273 ? 15.517 6.734 -20.444 1.00 96.56 273 ARG A N 1
ATOM 1899 C CA . ARG A 1 273 ? 15.202 8.157 -20.259 1.00 96.56 273 ARG A CA 1
ATOM 1900 C C . ARG A 1 273 ? 14.891 8.865 -21.574 1.00 96.56 273 ARG A C 1
ATOM 1902 O O . ARG A 1 273 ? 14.010 9.720 -21.582 1.00 96.56 273 ARG A O 1
ATOM 1909 N N . VAL A 1 274 ? 15.610 8.543 -22.649 1.00 96.62 274 VAL A N 1
ATOM 1910 C CA . VAL A 1 274 ? 15.324 9.083 -23.985 1.00 96.62 274 VAL A CA 1
ATOM 1911 C C . VAL A 1 274 ? 13.940 8.623 -24.445 1.00 96.62 274 VAL A C 1
ATOM 1913 O O . VAL A 1 274 ? 13.097 9.468 -24.723 1.00 96.62 274 VAL A O 1
ATOM 1916 N N . LEU A 1 275 ? 13.658 7.318 -24.398 1.00 96.81 275 LEU A N 1
ATOM 1917 C CA . LEU A 1 275 ? 12.353 6.757 -24.775 1.00 96.81 275 LEU A CA 1
ATOM 1918 C C . LEU A 1 275 ? 11.199 7.335 -23.947 1.00 96.81 275 LEU A C 1
ATOM 1920 O O . LEU A 1 275 ? 10.127 7.607 -24.477 1.00 96.81 275 LEU A O 1
ATOM 1924 N N . ARG A 1 276 ? 11.422 7.588 -22.653 1.00 96.00 276 ARG A N 1
ATOM 1925 C CA . ARG A 1 276 ? 10.424 8.186 -21.755 1.00 96.00 276 ARG A CA 1
ATOM 1926 C C . ARG A 1 276 ? 10.016 9.610 -22.166 1.00 96.00 276 ARG A C 1
ATOM 1928 O O . ARG A 1 276 ? 8.928 10.051 -21.811 1.00 96.00 276 ARG A O 1
ATOM 1935 N N . ARG A 1 277 ? 10.857 10.344 -22.906 1.00 94.19 277 ARG A N 1
ATOM 1936 C CA . ARG A 1 277 ? 10.506 11.672 -23.454 1.00 94.19 277 ARG A CA 1
ATOM 1937 C C . ARG A 1 277 ? 9.591 11.578 -24.679 1.00 94.19 277 ARG A C 1
ATOM 1939 O O . ARG A 1 277 ? 8.959 12.569 -25.025 1.00 94.19 277 ARG A O 1
ATOM 1946 N N . GLU A 1 278 ? 9.502 10.403 -25.295 1.00 89.88 278 GLU A N 1
ATOM 1947 C CA . GLU A 1 278 ? 8.746 10.135 -26.522 1.00 89.88 278 GLU A CA 1
ATOM 1948 C C . GLU A 1 278 ? 7.560 9.187 -26.278 1.00 89.88 278 GLU A C 1
ATOM 1950 O O . GLU A 1 278 ? 7.115 8.479 -27.183 1.00 89.88 278 GLU A O 1
ATOM 1955 N N . LEU A 1 279 ? 7.045 9.146 -25.042 1.00 93.31 279 LEU A N 1
ATOM 1956 C CA . LEU A 1 279 ? 5.923 8.280 -24.680 1.00 93.31 279 LEU A CA 1
ATOM 1957 C C . LEU A 1 279 ? 4.699 8.534 -25.563 1.00 93.31 279 LEU A C 1
ATOM 1959 O O . LEU A 1 279 ? 4.233 9.660 -25.723 1.00 93.31 279 LEU A O 1
ATOM 1963 N N . GLY A 1 280 ? 4.154 7.445 -26.098 1.00 93.00 280 GLY A N 1
ATOM 1964 C CA . GLY A 1 280 ? 2.937 7.450 -26.891 1.00 93.00 280 GLY A CA 1
ATOM 1965 C C . GLY A 1 280 ? 2.678 6.093 -27.550 1.00 93.00 280 GLY A C 1
ATOM 1966 O O . GLY A 1 280 ? 3.545 5.213 -27.514 1.00 93.00 280 GLY A O 1
ATOM 1967 N N . PRO A 1 281 ? 1.509 5.912 -28.190 1.00 95.00 281 PRO A N 1
ATOM 1968 C CA . PRO A 1 281 ? 1.115 4.641 -28.806 1.00 95.00 281 PRO A CA 1
ATOM 1969 C C . PRO A 1 281 ? 2.120 4.100 -29.838 1.00 95.00 281 PRO A C 1
ATOM 1971 O O . PRO A 1 281 ? 2.282 2.891 -29.984 1.00 95.00 281 PRO A O 1
ATOM 1974 N N . ALA A 1 282 ? 2.864 4.984 -30.513 1.00 94.69 282 ALA A N 1
ATOM 1975 C CA . ALA A 1 282 ? 3.883 4.604 -31.495 1.00 94.69 282 ALA A CA 1
ATOM 1976 C C . ALA A 1 282 ? 5.047 3.781 -30.902 1.00 94.69 282 ALA A C 1
ATOM 1978 O O . ALA A 1 282 ? 5.677 3.011 -31.627 1.00 94.69 282 ALA A O 1
ATOM 1979 N N . LEU A 1 283 ? 5.316 3.889 -29.593 1.00 95.44 283 LEU A N 1
ATOM 1980 C CA . LEU A 1 283 ? 6.343 3.086 -28.920 1.00 95.44 283 LEU A CA 1
ATOM 1981 C C . LEU A 1 283 ? 5.904 1.647 -28.646 1.00 95.44 283 LEU A C 1
ATOM 1983 O O . LEU A 1 283 ? 6.758 0.783 -28.450 1.00 95.44 283 LEU A O 1
ATOM 1987 N N . VAL A 1 284 ? 4.603 1.352 -28.646 1.00 96.75 284 VAL A N 1
ATOM 1988 C CA . VAL A 1 284 ? 4.100 0.002 -28.361 1.00 96.75 284 VAL A CA 1
ATOM 1989 C C . VAL A 1 284 ? 4.687 -1.044 -29.316 1.00 96.75 284 VAL A C 1
ATOM 1991 O O . VAL A 1 284 ? 5.335 -1.974 -28.827 1.00 96.75 284 VAL A O 1
ATOM 1994 N N . PRO A 1 285 ? 4.566 -0.919 -30.655 1.00 96.75 285 PRO A N 1
ATOM 1995 C CA . PRO A 1 285 ? 5.154 -1.898 -31.573 1.00 96.75 285 PRO A CA 1
ATOM 1996 C C . PRO A 1 285 ? 6.685 -1.986 -31.470 1.00 96.75 285 PRO A C 1
ATOM 1998 O O . PRO A 1 285 ? 7.251 -3.029 -31.786 1.00 96.75 285 PRO A O 1
ATOM 2001 N N . VAL A 1 286 ? 7.349 -0.929 -30.993 1.00 96.38 286 VAL A N 1
ATOM 2002 C CA . VAL A 1 286 ? 8.806 -0.875 -30.810 1.00 96.38 286 VAL A CA 1
ATOM 2003 C C . VAL A 1 286 ? 9.259 -1.635 -29.556 1.00 96.38 286 VAL A C 1
ATOM 2005 O O . VAL A 1 286 ? 10.273 -2.331 -29.583 1.00 96.38 286 VAL A O 1
ATOM 2008 N N . LEU A 1 287 ? 8.508 -1.541 -28.457 1.00 97.00 287 LEU A N 1
ATOM 2009 C CA . LEU A 1 287 ? 8.852 -2.171 -27.177 1.00 97.00 287 LEU A CA 1
ATOM 2010 C C . LEU A 1 287 ? 8.394 -3.633 -27.081 1.00 97.00 287 LEU A C 1
ATOM 2012 O O . LEU A 1 287 ? 8.991 -4.416 -26.341 1.00 97.00 287 LEU A O 1
ATOM 2016 N N . VAL A 1 288 ? 7.369 -4.037 -27.839 1.00 95.88 288 VAL A N 1
ATOM 2017 C CA . VAL A 1 288 ? 6.840 -5.414 -27.828 1.00 95.88 288 VAL A CA 1
ATOM 2018 C C . VAL A 1 288 ? 7.914 -6.484 -28.096 1.00 95.88 288 VAL A C 1
ATOM 2020 O O . VAL A 1 288 ? 7.958 -7.453 -27.336 1.00 95.88 288 VAL A O 1
ATOM 2023 N N . PRO A 1 289 ? 8.816 -6.352 -29.089 1.00 96.00 289 PRO A N 1
ATOM 2024 C CA . PRO A 1 289 ? 9.904 -7.313 -29.282 1.00 96.00 289 PRO A CA 1
ATOM 2025 C C . PRO A 1 289 ? 10.865 -7.392 -28.086 1.00 96.00 289 PRO A C 1
ATOM 2027 O O . PRO A 1 289 ? 11.362 -8.468 -27.757 1.00 96.00 289 PRO A O 1
ATOM 2030 N N . VAL A 1 290 ? 11.100 -6.270 -27.398 1.00 96.75 290 VAL A N 1
ATOM 2031 C CA . VAL A 1 290 ? 12.019 -6.183 -26.249 1.00 96.75 290 VAL A CA 1
ATOM 2032 C C . VAL A 1 290 ? 11.482 -6.957 -25.041 1.00 96.75 290 VAL A C 1
ATOM 2034 O O . VAL A 1 290 ? 12.254 -7.563 -24.292 1.00 96.75 290 VAL A O 1
ATOM 2037 N N . LEU A 1 291 ? 10.156 -7.025 -24.892 1.00 96.69 291 LEU A N 1
ATOM 2038 C CA . LEU A 1 291 ? 9.491 -7.834 -23.868 1.00 96.69 291 LEU A CA 1
ATOM 2039 C C . LEU A 1 291 ? 9.761 -9.342 -24.011 1.00 96.69 291 LEU A C 1
ATOM 2041 O O . LEU A 1 291 ? 9.687 -10.066 -23.027 1.00 96.69 291 LEU A O 1
ATOM 2045 N N . ALA A 1 292 ? 10.151 -9.832 -25.191 1.00 95.12 292 ALA A N 1
ATOM 2046 C CA . ALA A 1 292 ? 10.535 -11.235 -25.379 1.00 95.12 292 ALA A CA 1
ATOM 2047 C C . ALA A 1 292 ? 11.972 -11.551 -24.904 1.00 95.12 292 ALA A C 1
ATOM 2049 O O . ALA A 1 292 ? 12.447 -12.683 -25.034 1.00 95.12 292 ALA A O 1
ATOM 2050 N N . SER A 1 293 ? 12.698 -10.567 -24.361 1.00 96.06 293 SER A N 1
ATOM 2051 C CA . SER A 1 293 ? 14.075 -10.752 -23.903 1.00 96.06 293 SER A CA 1
ATOM 2052 C C . SER A 1 293 ? 14.184 -11.797 -22.792 1.00 96.06 293 SER A C 1
ATOM 2054 O O . SER A 1 293 ? 13.435 -11.795 -21.815 1.00 96.06 293 SER A O 1
ATOM 2056 N N . LYS A 1 294 ? 15.214 -12.648 -22.869 1.00 95.50 294 LYS A N 1
ATOM 2057 C CA . LYS A 1 294 ? 15.545 -13.607 -21.800 1.00 95.50 294 LYS A CA 1
ATOM 2058 C C . LYS A 1 294 ? 16.008 -12.914 -20.513 1.00 95.50 294 LYS A C 1
ATOM 2060 O O . LYS A 1 294 ? 15.923 -13.504 -19.439 1.00 95.50 294 LYS A O 1
ATOM 2065 N N . ARG A 1 295 ? 16.501 -11.672 -20.603 1.00 95.38 295 ARG A N 1
ATOM 2066 C CA . ARG A 1 295 ? 17.016 -10.914 -19.456 1.00 95.38 295 ARG A CA 1
ATOM 2067 C C . ARG A 1 295 ? 15.866 -10.187 -18.745 1.00 95.38 295 ARG A C 1
ATOM 2069 O O . ARG A 1 295 ? 15.284 -9.285 -19.346 1.00 95.38 295 ARG A O 1
ATOM 2076 N N . PRO A 1 296 ? 15.578 -10.492 -17.467 1.00 95.69 296 PRO A N 1
ATOM 2077 C CA . PRO A 1 296 ? 14.465 -9.869 -16.749 1.00 95.69 296 PRO A CA 1
ATOM 2078 C C . PRO A 1 296 ? 14.633 -8.354 -16.581 1.00 95.69 296 PRO A C 1
ATOM 2080 O O . PRO A 1 296 ? 13.650 -7.636 -16.664 1.00 95.69 296 PRO A O 1
ATOM 2083 N N . GLU A 1 297 ? 15.862 -7.847 -16.427 1.00 95.19 297 GLU A N 1
ATOM 2084 C CA . GLU A 1 297 ? 16.127 -6.396 -16.379 1.00 95.19 297 GLU A CA 1
ATOM 2085 C C . GLU A 1 297 ? 15.660 -5.667 -17.648 1.00 95.19 297 GLU A C 1
ATOM 2087 O O . GLU A 1 297 ? 15.173 -4.546 -17.580 1.00 95.19 297 GLU A O 1
ATOM 2092 N N . VAL A 1 298 ? 15.802 -6.304 -18.814 1.00 96.56 298 VAL A N 1
ATOM 2093 C CA . VAL A 1 298 ? 15.415 -5.712 -20.102 1.00 96.56 298 VAL A CA 1
ATOM 2094 C C . VAL A 1 298 ? 13.894 -5.672 -20.220 1.00 96.56 298 VAL A C 1
ATOM 2096 O O . VAL A 1 298 ? 13.335 -4.638 -20.578 1.00 96.56 298 VAL A O 1
ATOM 2099 N N . ARG A 1 299 ? 13.220 -6.766 -19.832 1.00 97.69 299 ARG A N 1
ATOM 2100 C CA . ARG A 1 299 ? 11.753 -6.806 -19.753 1.00 97.69 299 ARG A CA 1
ATOM 2101 C C . ARG A 1 299 ? 11.214 -5.796 -18.744 1.00 97.69 299 ARG A C 1
ATOM 2103 O O . ARG A 1 299 ? 10.251 -5.111 -19.051 1.00 97.69 299 ARG A O 1
ATOM 2110 N N . HIS A 1 300 ? 11.865 -5.651 -17.589 1.00 96.75 300 HIS A N 1
ATOM 2111 C CA . HIS A 1 300 ? 11.511 -4.669 -16.563 1.00 96.75 300 HIS A CA 1
ATOM 2112 C C . HIS A 1 300 ? 11.520 -3.239 -17.121 1.00 96.75 300 HIS A C 1
ATOM 2114 O O . HIS A 1 300 ? 10.560 -2.501 -16.928 1.00 96.75 300 HIS A O 1
ATOM 2120 N N . LEU A 1 301 ? 12.582 -2.836 -17.826 1.00 97.00 301 LEU A N 1
ATOM 2121 C CA . LEU A 1 301 ? 12.667 -1.496 -18.421 1.00 97.00 301 LEU A CA 1
ATOM 2122 C C . LEU A 1 301 ? 11.605 -1.284 -19.508 1.00 97.00 301 LEU A C 1
ATOM 2124 O O . LEU A 1 301 ? 10.899 -0.279 -19.491 1.00 97.00 301 LEU A O 1
ATOM 2128 N N . ALA A 1 302 ? 11.453 -2.244 -20.425 1.00 97.62 302 ALA A N 1
ATOM 2129 C CA . ALA A 1 302 ? 10.483 -2.142 -21.514 1.00 97.62 302 ALA A CA 1
ATOM 2130 C C . ALA A 1 302 ? 9.031 -2.116 -21.008 1.00 97.62 302 ALA A C 1
ATOM 2132 O O . ALA A 1 302 ? 8.232 -1.300 -21.464 1.00 97.62 302 ALA A O 1
ATOM 2133 N N . LEU A 1 303 ? 8.693 -2.969 -20.037 1.00 97.94 303 LEU A N 1
ATOM 2134 C CA . LEU A 1 303 ? 7.363 -3.006 -19.432 1.00 97.94 303 LEU A CA 1
ATOM 2135 C C . LEU A 1 303 ? 7.088 -1.746 -18.606 1.00 97.94 303 LEU A C 1
ATOM 2137 O O . LEU A 1 303 ? 5.971 -1.244 -18.635 1.00 97.94 303 LEU A O 1
ATOM 2141 N N . GLY A 1 304 ? 8.104 -1.206 -17.924 1.00 97.25 304 GLY A N 1
ATOM 2142 C CA . GLY A 1 304 ? 8.010 0.065 -17.206 1.00 97.25 304 GLY A CA 1
ATOM 2143 C C . GLY A 1 304 ? 7.719 1.252 -18.126 1.00 97.25 304 GLY A C 1
ATOM 2144 O O . GLY A 1 304 ? 6.932 2.114 -17.763 1.00 97.25 304 GLY A O 1
ATOM 2145 N N . LEU A 1 305 ? 8.285 1.276 -19.337 1.00 97.06 305 LEU A N 1
ATOM 2146 C CA . LEU A 1 305 ? 7.934 2.276 -20.352 1.00 97.06 305 LEU A CA 1
ATOM 2147 C C . LEU A 1 305 ? 6.500 2.083 -20.867 1.00 97.06 305 LEU A C 1
ATOM 2149 O O . LEU A 1 305 ? 5.751 3.050 -20.958 1.00 97.06 305 LEU A O 1
ATOM 2153 N N . LEU A 1 306 ? 6.092 0.842 -21.163 1.00 96.69 306 LEU A N 1
ATOM 2154 C CA . LEU A 1 306 ? 4.724 0.537 -21.608 1.00 96.69 306 LEU A CA 1
ATOM 2155 C C . LEU A 1 306 ? 3.663 0.845 -20.546 1.00 96.69 306 LEU A C 1
ATOM 2157 O O . LEU A 1 306 ? 2.542 1.213 -20.895 1.00 96.69 306 LEU A O 1
ATOM 2161 N N . ALA A 1 307 ? 4.005 0.718 -19.262 1.00 96.06 307 ALA A N 1
ATOM 2162 C CA . ALA A 1 307 ? 3.116 1.037 -18.151 1.00 96.06 307 ALA A CA 1
ATOM 2163 C C . ALA A 1 307 ? 2.623 2.491 -18.186 1.00 96.06 307 ALA A C 1
ATOM 2165 O O . ALA A 1 307 ? 1.488 2.732 -17.774 1.00 96.06 307 ALA A O 1
ATOM 2166 N N . ASP A 1 308 ? 3.407 3.405 -18.761 1.00 94.31 308 ASP A N 1
ATOM 2167 C CA . ASP A 1 308 ? 3.085 4.829 -18.885 1.00 94.31 308 ASP A CA 1
ATOM 2168 C C . ASP A 1 308 ? 2.428 5.198 -20.234 1.00 94.31 308 ASP A C 1
ATOM 2170 O O . ASP A 1 308 ? 2.101 6.361 -20.464 1.00 94.31 308 ASP A O 1
ATOM 2174 N N . VAL A 1 309 ? 2.215 4.233 -21.142 1.00 94.62 309 VAL A N 1
ATOM 2175 C CA . VAL A 1 309 ? 1.582 4.474 -22.453 1.00 94.62 309 VAL A CA 1
ATOM 2176 C C . VAL A 1 309 ? 0.077 4.215 -22.393 1.00 94.62 309 VAL A C 1
ATOM 2178 O O . VAL A 1 309 ? -0.362 3.094 -22.125 1.00 94.62 309 VAL A O 1
ATOM 2181 N N . ASP A 1 310 ? -0.734 5.230 -22.685 1.00 91.00 310 ASP A N 1
ATOM 2182 C CA . ASP A 1 310 ? -2.191 5.087 -22.780 1.00 91.00 310 ASP A CA 1
ATOM 2183 C C . ASP A 1 310 ? -2.607 4.506 -24.143 1.00 91.00 310 ASP A C 1
ATOM 2185 O O . ASP A 1 310 ? -2.905 5.229 -25.091 1.00 91.00 310 ASP A O 1
ATOM 2189 N N . ASP A 1 311 ? -2.527 3.179 -24.265 1.00 93.62 311 ASP A N 1
ATOM 2190 C CA . ASP A 1 311 ? -2.888 2.433 -25.470 1.00 93.62 311 ASP A CA 1
ATOM 2191 C C . ASP A 1 311 ? -3.458 1.042 -25.104 1.00 93.62 311 ASP A C 1
ATOM 2193 O O . ASP A 1 311 ? -2.876 0.346 -24.260 1.00 93.62 311 ASP A O 1
ATOM 2197 N N . PRO A 1 312 ? -4.565 0.586 -25.726 1.00 93.94 312 PRO A N 1
ATOM 2198 C CA . PRO A 1 312 ? -5.146 -0.729 -25.441 1.00 93.94 312 PRO A CA 1
ATOM 2199 C C . PRO A 1 312 ? -4.190 -1.907 -25.683 1.00 93.94 312 PRO A C 1
ATOM 2201 O O . PRO A 1 312 ? -4.196 -2.870 -24.916 1.00 93.94 312 PRO A O 1
ATOM 2204 N N . ALA A 1 313 ? -3.318 -1.837 -26.695 1.00 95.19 313 ALA A N 1
ATOM 2205 C CA . ALA A 1 313 ? -2.343 -2.895 -26.936 1.00 95.19 313 ALA A CA 1
ATOM 2206 C C . ALA A 1 313 ? -1.238 -2.894 -25.867 1.00 95.19 313 ALA A C 1
ATOM 2208 O O . ALA A 1 313 ? -0.734 -3.965 -25.523 1.00 95.19 313 ALA A O 1
ATOM 2209 N N . ALA A 1 314 ? -0.891 -1.741 -25.280 1.00 96.12 314 ALA A N 1
ATOM 2210 C CA . ALA A 1 314 ? -0.027 -1.694 -24.097 1.00 96.12 314 ALA A CA 1
ATOM 2211 C C . ALA A 1 314 ? -0.684 -2.399 -22.897 1.00 96.12 314 ALA A C 1
ATOM 2213 O O . ALA A 1 314 ? -0.035 -3.211 -22.233 1.00 96.12 314 ALA A O 1
ATOM 2214 N N . VAL A 1 315 ? -1.983 -2.173 -22.668 1.00 96.38 315 VAL A N 1
ATOM 2215 C CA . VAL A 1 315 ? -2.762 -2.867 -21.625 1.00 96.38 315 VAL A CA 1
ATOM 2216 C C . VAL A 1 315 ? -2.739 -4.383 -21.826 1.00 96.38 315 VAL A C 1
ATOM 2218 O O . VAL A 1 315 ? -2.479 -5.124 -20.877 1.00 96.38 315 VAL A O 1
ATOM 2221 N N . ASP A 1 316 ? -2.918 -4.866 -23.056 1.00 96.56 316 ASP A N 1
ATOM 2222 C CA . ASP A 1 316 ? -2.835 -6.300 -23.357 1.00 96.56 316 ASP A CA 1
ATOM 2223 C C . ASP A 1 316 ? -1.469 -6.899 -23.006 1.00 96.56 316 ASP A C 1
ATOM 2225 O O . ASP A 1 316 ? -1.385 -8.022 -22.497 1.00 96.56 316 ASP A O 1
ATOM 2229 N N . ARG A 1 317 ? -0.384 -6.140 -23.210 1.00 97.25 317 ARG A N 1
ATOM 2230 C CA . ARG A 1 317 ? 0.956 -6.567 -22.790 1.00 97.25 317 ARG A CA 1
ATOM 2231 C C . ARG A 1 317 ? 1.121 -6.577 -21.277 1.00 97.25 317 ARG A C 1
ATOM 2233 O O . ARG A 1 317 ? 1.764 -7.503 -20.786 1.00 97.25 317 ARG A O 1
ATOM 2240 N N . LEU A 1 318 ? 0.536 -5.628 -20.547 1.00 97.81 318 LEU A N 1
ATOM 2241 C CA . LEU A 1 318 ? 0.547 -5.642 -19.080 1.00 97.81 318 LEU A CA 1
ATOM 2242 C C . LEU A 1 318 ? -0.144 -6.906 -18.546 1.00 97.81 318 LEU A C 1
ATOM 2244 O O . LEU A 1 318 ? 0.447 -7.624 -17.744 1.00 97.81 318 LEU A O 1
ATOM 2248 N N . PHE A 1 319 ? -1.331 -7.251 -19.056 1.00 97.69 319 PHE A N 1
ATOM 2249 C CA . PHE A 1 319 ? -2.025 -8.484 -18.661 1.00 97.69 319 PHE A CA 1
ATOM 2250 C C . PHE A 1 319 ? -1.212 -9.749 -18.957 1.00 97.69 319 PHE A C 1
ATOM 2252 O O . PHE A 1 319 ? -1.165 -10.653 -18.123 1.00 97.69 319 PHE A O 1
ATOM 2259 N N . ALA A 1 320 ? -0.547 -9.814 -20.114 1.00 96.88 320 ALA A N 1
ATOM 2260 C CA . ALA A 1 320 ? 0.311 -10.948 -20.452 1.00 96.88 320 ALA A CA 1
ATOM 2261 C C . ALA A 1 320 ? 1.492 -11.107 -19.473 1.00 96.88 320 ALA A C 1
ATOM 2263 O O . ALA A 1 320 ? 1.881 -12.231 -19.164 1.00 96.88 320 ALA A O 1
ATOM 2264 N N . HIS A 1 321 ? 2.036 -10.000 -18.955 1.00 97.56 321 HIS A N 1
ATOM 2265 C CA . HIS A 1 321 ? 3.192 -10.008 -18.050 1.00 97.56 321 HIS A CA 1
ATOM 2266 C C . HIS A 1 321 ? 2.842 -10.184 -16.569 1.00 97.56 321 HIS A C 1
ATOM 2268 O O . HIS A 1 321 ? 3.755 -10.297 -15.757 1.00 97.56 321 HIS A O 1
ATOM 2274 N N . LEU A 1 322 ? 1.561 -10.304 -16.200 1.00 96.81 322 LEU A N 1
ATOM 2275 C CA . LEU A 1 322 ? 1.191 -10.806 -14.868 1.00 96.81 322 LEU A CA 1
ATOM 2276 C C . LEU A 1 322 ? 1.728 -12.227 -14.622 1.00 96.81 322 LEU A C 1
ATOM 2278 O O . LEU A 1 322 ? 1.979 -12.594 -13.483 1.00 96.81 322 LEU A O 1
ATOM 2282 N N . ALA A 1 323 ? 1.934 -13.002 -15.691 1.00 93.94 323 ALA A N 1
ATOM 2283 C CA . ALA A 1 323 ? 2.509 -14.347 -15.661 1.00 93.94 323 ALA A CA 1
ATOM 2284 C C . ALA A 1 323 ? 4.038 -14.362 -15.885 1.00 93.94 323 ALA A C 1
ATOM 2286 O O . ALA A 1 323 ? 4.604 -15.393 -16.255 1.00 93.94 323 ALA A O 1
ATOM 2287 N N . ASP A 1 324 ? 4.733 -13.222 -15.746 1.00 96.50 324 ASP A N 1
ATOM 2288 C CA . ASP A 1 324 ? 6.185 -13.201 -15.942 1.00 96.50 324 ASP A CA 1
ATOM 2289 C C . ASP A 1 324 ? 6.884 -14.075 -14.879 1.00 96.50 324 ASP A C 1
ATOM 2291 O O . ASP A 1 324 ? 6.617 -13.922 -13.685 1.00 96.50 324 ASP A O 1
ATOM 2295 N N . PRO A 1 325 ? 7.830 -14.956 -15.265 1.00 93.38 325 PRO A N 1
ATOM 2296 C CA . PRO A 1 325 ? 8.547 -15.797 -14.308 1.00 93.38 325 PRO A CA 1
ATOM 2297 C C . PRO A 1 325 ? 9.323 -15.011 -13.246 1.00 93.38 325 PRO A C 1
ATOM 2299 O O . PRO A 1 325 ? 9.639 -15.553 -12.186 1.00 93.38 325 PRO A O 1
ATOM 2302 N N . ARG A 1 326 ? 9.693 -13.753 -13.528 1.00 95.44 326 ARG A N 1
ATOM 2303 C CA . ARG A 1 326 ? 10.379 -12.888 -12.574 1.00 95.44 326 ARG A CA 1
ATOM 2304 C C . ARG A 1 326 ? 9.384 -11.961 -11.884 1.00 95.44 326 ARG A C 1
ATOM 2306 O O . ARG A 1 326 ? 8.858 -11.036 -12.498 1.00 95.44 326 ARG A O 1
ATOM 2313 N N . ALA A 1 327 ? 9.294 -12.106 -10.565 1.00 94.12 327 ALA A N 1
ATOM 2314 C CA . ALA A 1 327 ? 8.395 -11.325 -9.720 1.00 94.12 327 ALA A CA 1
ATOM 2315 C C . ALA A 1 327 ? 8.498 -9.807 -9.898 1.00 94.12 327 ALA A C 1
ATOM 2317 O O . ALA A 1 327 ? 7.490 -9.119 -10.015 1.00 94.12 327 ALA A O 1
ATOM 2318 N N . SER A 1 328 ? 9.719 -9.277 -10.014 1.00 94.94 328 SER A N 1
ATOM 2319 C CA . SER A 1 328 ? 9.935 -7.841 -10.221 1.00 94.94 328 SER A CA 1
ATOM 2320 C C . SER A 1 328 ? 9.358 -7.316 -11.541 1.00 94.94 328 SER A C 1
ATOM 2322 O O . SER A 1 328 ? 9.083 -6.129 -11.642 1.00 94.94 328 SER A O 1
ATOM 2324 N N . VAL A 1 329 ? 9.203 -8.165 -12.565 1.00 97.00 329 VAL A N 1
ATOM 2325 C CA . VAL A 1 329 ? 8.576 -7.785 -13.842 1.00 97.00 329 VAL A CA 1
ATOM 2326 C C . VAL A 1 329 ? 7.055 -7.875 -13.720 1.00 97.00 329 VAL A C 1
ATOM 2328 O O . VAL A 1 329 ? 6.367 -6.920 -14.071 1.00 97.00 329 VAL A O 1
ATOM 2331 N N . ALA A 1 330 ? 6.533 -8.965 -13.148 1.00 97.00 330 ALA A N 1
ATOM 2332 C CA . ALA A 1 330 ? 5.100 -9.115 -12.887 1.00 97.00 330 ALA A CA 1
ATOM 2333 C C . ALA A 1 330 ? 4.550 -7.984 -11.998 1.00 97.00 330 ALA A C 1
ATOM 2335 O O . ALA A 1 330 ? 3.478 -7.444 -12.263 1.00 97.00 330 ALA A O 1
ATOM 2336 N N . GLN A 1 331 ? 5.324 -7.536 -11.005 1.00 96.00 331 GLN A N 1
ATOM 2337 C CA . GLN A 1 331 ? 4.953 -6.425 -10.129 1.00 96.00 331 GLN A CA 1
ATOM 2338 C C . GLN A 1 331 ? 4.763 -5.092 -10.874 1.00 96.00 331 GLN A C 1
ATOM 2340 O O . GLN A 1 331 ? 3.913 -4.295 -10.480 1.00 96.00 331 GLN A O 1
ATOM 2345 N N . ILE A 1 332 ? 5.494 -4.843 -11.968 1.00 97.19 332 ILE A N 1
ATOM 2346 C CA . ILE A 1 332 ? 5.254 -3.653 -12.804 1.00 97.19 332 ILE A CA 1
ATOM 2347 C C . ILE A 1 332 ? 3.869 -3.734 -13.434 1.00 97.19 332 ILE A C 1
ATOM 2349 O O . ILE A 1 332 ? 3.127 -2.753 -13.398 1.00 97.19 332 ILE A O 1
ATOM 2353 N N . ALA A 1 333 ? 3.507 -4.898 -13.983 1.00 97.94 333 ALA A N 1
ATOM 2354 C CA . ALA A 1 333 ? 2.181 -5.110 -14.553 1.00 97.94 333 ALA A CA 1
ATOM 2355 C C . ALA A 1 333 ? 1.082 -4.922 -13.498 1.00 97.94 333 ALA A C 1
ATOM 2357 O O . ALA A 1 333 ? 0.113 -4.215 -13.764 1.00 97.94 333 ALA A O 1
ATOM 2358 N N . VAL A 1 334 ? 1.266 -5.477 -12.295 1.00 97.94 334 VAL A N 1
ATOM 2359 C CA . VAL A 1 334 ? 0.355 -5.287 -11.153 1.00 97.94 334 VAL A CA 1
ATOM 2360 C C . VAL A 1 334 ? 0.158 -3.805 -10.848 1.00 97.94 334 VAL A C 1
ATOM 2362 O O . VAL A 1 334 ? -0.971 -3.319 -10.877 1.00 97.94 334 VAL A O 1
ATOM 2365 N N . HIS A 1 335 ? 1.249 -3.070 -10.620 1.00 96.50 335 HIS A N 1
ATOM 2366 C CA . HIS A 1 335 ? 1.193 -1.658 -10.254 1.00 96.50 335 HIS A CA 1
ATOM 2367 C C . HIS A 1 335 ? 0.546 -0.807 -11.354 1.00 96.50 335 HIS A C 1
ATOM 2369 O O . HIS A 1 335 ? -0.270 0.074 -11.068 1.00 96.50 335 HIS A O 1
ATOM 2375 N N . ALA A 1 336 ? 0.891 -1.072 -12.615 1.00 96.62 336 ALA A N 1
ATOM 2376 C CA . ALA A 1 336 ? 0.350 -0.360 -13.764 1.00 96.62 336 ALA A CA 1
ATOM 2377 C C . ALA A 1 336 ? -1.158 -0.600 -13.912 1.00 96.62 336 ALA A C 1
ATOM 2379 O O . ALA A 1 336 ? -1.921 0.356 -14.032 1.00 96.62 336 ALA A O 1
ATOM 2380 N N . LEU A 1 337 ? -1.606 -1.858 -13.844 1.00 97.19 337 LEU A N 1
ATOM 2381 C CA . LEU A 1 337 ? -3.024 -2.212 -13.948 1.00 97.19 337 LEU A CA 1
ATOM 2382 C C . LEU A 1 337 ? -3.833 -1.687 -12.754 1.00 97.19 337 LEU A C 1
ATOM 2384 O O . LEU A 1 337 ? -4.932 -1.174 -12.948 1.00 97.19 337 LEU A O 1
ATOM 2388 N N . ALA A 1 338 ? -3.275 -1.724 -11.541 1.00 95.88 338 ALA A N 1
ATOM 2389 C CA . ALA A 1 338 ? -3.926 -1.171 -10.356 1.00 95.88 338 ALA A CA 1
ATOM 2390 C C . ALA A 1 338 ? -4.143 0.351 -10.455 1.00 95.88 338 ALA A C 1
ATOM 2392 O O . ALA A 1 338 ? -5.155 0.865 -9.974 1.00 95.88 338 ALA A O 1
ATOM 2393 N N . SER A 1 339 ? -3.216 1.065 -11.106 1.00 93.50 339 SER A N 1
ATOM 2394 C CA . SER A 1 339 ? -3.244 2.529 -11.264 1.00 93.50 339 SER A CA 1
ATOM 2395 C C . SER A 1 339 ? -4.121 3.020 -12.419 1.00 93.50 339 SER A C 1
ATOM 2397 O O . SER A 1 339 ? -4.506 4.188 -12.434 1.00 93.50 339 SER A O 1
ATOM 2399 N N . ARG A 1 340 ? -4.407 2.171 -13.412 1.00 91.69 340 ARG A N 1
ATOM 2400 C CA . ARG A 1 340 ? -5.083 2.582 -14.653 1.00 91.69 340 ARG A CA 1
ATOM 2401 C C . ARG A 1 340 ? -6.598 2.690 -14.483 1.00 91.69 340 ARG A C 1
ATOM 2403 O O . ARG A 1 340 ? -7.218 1.707 -14.085 1.00 91.69 340 ARG A O 1
ATOM 2410 N N . PRO A 1 341 ? -7.242 3.822 -14.798 1.00 85.56 341 PRO A N 1
ATOM 2411 C CA . PRO A 1 341 ? -8.700 3.913 -14.752 1.00 85.56 341 PRO A CA 1
ATOM 2412 C C . PRO A 1 341 ? -9.342 3.040 -15.846 1.00 85.56 341 PRO A C 1
ATOM 2414 O O . PRO A 1 341 ? -8.731 2.814 -16.885 1.00 85.56 341 PRO A O 1
ATOM 2417 N N . GLY A 1 342 ? -10.571 2.566 -15.620 1.00 85.44 342 GLY A N 1
ATOM 2418 C CA . GLY A 1 342 ? -11.348 1.818 -16.621 1.00 85.44 342 GLY A CA 1
ATOM 2419 C C . GLY A 1 342 ? -12.075 0.606 -16.039 1.00 85.44 342 GLY A C 1
ATOM 2420 O O . GLY A 1 342 ? -11.459 -0.235 -15.388 1.00 85.44 342 GLY A O 1
ATOM 2421 N N . ALA A 1 343 ? -13.387 0.512 -16.276 1.00 81.75 343 ALA A N 1
ATOM 2422 C CA . ALA A 1 343 ? -14.210 -0.618 -15.827 1.00 81.75 343 ALA A CA 1
ATOM 2423 C C . ALA A 1 343 ? -13.926 -1.912 -16.619 1.00 81.75 343 ALA A C 1
ATOM 2425 O O . ALA A 1 343 ? -14.176 -3.018 -16.142 1.00 81.75 343 ALA A O 1
ATOM 2426 N N . ASP A 1 344 ? -13.380 -1.789 -17.830 1.00 92.88 344 ASP A N 1
ATOM 2427 C CA . ASP A 1 344 ? -12.905 -2.913 -18.636 1.00 92.88 344 ASP A CA 1
ATOM 2428 C C . ASP A 1 344 ? -11.702 -3.610 -17.980 1.00 92.88 344 ASP A C 1
ATOM 2430 O O . ASP A 1 344 ? -11.614 -4.841 -18.000 1.00 92.88 344 ASP A O 1
ATOM 2434 N N . ILE A 1 345 ? -10.817 -2.844 -17.330 1.00 95.75 345 ILE A N 1
ATOM 2435 C CA . ILE A 1 345 ? -9.699 -3.377 -16.546 1.00 95.75 345 ILE A CA 1
ATOM 2436 C C . ILE A 1 345 ? -10.222 -4.201 -15.370 1.00 95.75 345 ILE A C 1
ATOM 2438 O O . ILE A 1 345 ? -9.738 -5.311 -15.154 1.00 95.75 345 ILE A O 1
ATOM 2442 N N . ASP A 1 346 ? -11.240 -3.705 -14.661 1.00 95.62 346 ASP A N 1
ATOM 2443 C CA . ASP A 1 346 ? -11.847 -4.395 -13.516 1.00 95.62 346 ASP A CA 1
ATOM 2444 C C . ASP A 1 346 ? -12.398 -5.763 -13.937 1.00 95.62 346 ASP A C 1
ATOM 2446 O O . ASP A 1 346 ? -12.061 -6.791 -13.346 1.00 95.62 346 ASP A O 1
ATOM 2450 N N . ALA A 1 347 ? -13.183 -5.793 -15.020 1.00 96.19 347 ALA A N 1
ATOM 2451 C CA . ALA A 1 347 ? -13.755 -7.023 -15.559 1.00 96.19 347 ALA A CA 1
ATOM 2452 C C . ALA A 1 347 ? -12.674 -8.022 -16.007 1.00 96.19 347 ALA A C 1
ATOM 2454 O O . ALA A 1 347 ? -12.773 -9.220 -15.725 1.00 96.19 347 ALA A O 1
ATOM 2455 N N . ARG A 1 348 ? -11.613 -7.546 -16.672 1.00 97.50 348 ARG A N 1
ATOM 2456 C CA . ARG A 1 348 ? -10.492 -8.391 -17.114 1.00 97.50 348 ARG A CA 1
ATOM 2457 C C . ARG A 1 348 ? -9.676 -8.935 -15.944 1.00 97.50 348 ARG A C 1
ATOM 2459 O O . ARG A 1 348 ? -9.294 -10.103 -15.979 1.00 97.50 348 ARG A O 1
ATOM 2466 N N . LEU A 1 349 ? -9.419 -8.127 -14.915 1.00 97.94 349 LEU A N 1
ATOM 2467 C CA . LEU A 1 349 ? -8.724 -8.561 -13.703 1.00 97.94 349 LEU A CA 1
ATOM 2468 C C . LEU A 1 349 ? -9.534 -9.621 -12.954 1.00 97.94 349 LEU A C 1
ATOM 2470 O O . LEU A 1 349 ? -8.983 -10.668 -12.626 1.00 97.94 349 LEU A O 1
ATOM 2474 N N . LEU A 1 350 ? -10.838 -9.399 -12.752 1.00 97.56 350 LEU A N 1
ATOM 2475 C CA . LEU A 1 350 ? -11.731 -10.379 -12.124 1.00 97.56 350 LEU A CA 1
ATOM 2476 C C . LEU A 1 350 ? -11.774 -11.685 -12.924 1.00 97.56 350 LEU A C 1
ATOM 2478 O O . LEU A 1 350 ? -11.597 -12.764 -12.359 1.00 97.56 350 LEU A O 1
ATOM 2482 N N . SER A 1 351 ? -11.918 -11.594 -14.250 1.00 97.06 351 SER A N 1
ATOM 2483 C CA . SER A 1 351 ? -11.879 -12.767 -15.126 1.00 97.06 351 SER A CA 1
ATOM 2484 C C . SER A 1 351 ? -10.536 -13.493 -15.067 1.00 97.06 351 SER A C 1
ATOM 2486 O O . SER A 1 351 ? -10.517 -14.716 -15.175 1.00 97.06 351 SER A O 1
ATOM 2488 N N . ARG A 1 352 ? -9.411 -12.782 -14.918 1.00 97.31 352 ARG A N 1
ATOM 2489 C CA . ARG A 1 352 ? -8.089 -13.409 -14.810 1.00 97.31 352 ARG A CA 1
ATOM 2490 C C . ARG A 1 352 ? -7.874 -14.041 -13.440 1.00 97.31 352 ARG A C 1
ATOM 2492 O O . ARG A 1 352 ? -7.319 -15.126 -13.405 1.00 97.31 352 ARG A O 1
ATOM 2499 N N . ALA A 1 353 ? -8.314 -13.405 -12.354 1.00 97.81 353 ALA A N 1
ATOM 2500 C CA . ALA A 1 353 ? -8.134 -13.890 -10.985 1.00 97.81 353 ALA A CA 1
ATOM 2501 C C . ALA A 1 353 ? -9.044 -15.086 -10.644 1.00 97.81 353 ALA A C 1
ATOM 2503 O O . ALA A 1 353 ? -8.625 -15.984 -9.918 1.00 97.81 353 ALA A O 1
ATOM 2504 N N . PHE A 1 354 ? -10.270 -15.116 -11.180 1.00 97.62 354 PHE A N 1
ATOM 2505 C CA . PHE A 1 354 ? -11.295 -16.111 -10.827 1.00 97.62 354 PHE A CA 1
ATOM 2506 C C . PHE A 1 354 ? -11.806 -16.941 -12.015 1.00 97.62 354 PHE A C 1
ATOM 2508 O O . PHE A 1 354 ? -12.754 -17.708 -11.873 1.00 97.62 354 PHE A O 1
ATOM 2515 N N . GLY A 1 355 ? -11.200 -16.809 -13.200 1.00 93.94 355 GLY A N 1
ATOM 2516 C CA . GLY A 1 355 ? -11.607 -17.566 -14.392 1.00 93.94 355 GLY A CA 1
ATOM 2517 C C . GLY A 1 355 ? -11.221 -19.047 -14.362 1.00 93.94 355 GLY A C 1
ATOM 2518 O O . GLY A 1 355 ? -11.742 -19.834 -15.150 1.00 93.94 355 GLY A O 1
ATOM 2519 N N . GLN A 1 356 ? -10.311 -19.433 -13.467 1.00 92.62 356 GLN A N 1
ATOM 2520 C CA . GLN A 1 356 ? -9.893 -20.816 -13.253 1.00 92.62 356 GLN A CA 1
ATOM 2521 C C . GLN A 1 356 ? -10.498 -21.369 -11.962 1.00 92.62 356 GLN A C 1
ATOM 2523 O O . GLN A 1 356 ? -10.825 -20.630 -11.038 1.00 92.62 356 GLN A O 1
ATOM 2528 N N . ARG A 1 357 ? -10.596 -22.701 -11.871 1.00 91.25 357 ARG A N 1
ATOM 2529 C CA . ARG A 1 357 ? -11.100 -23.381 -10.665 1.00 91.25 357 ARG A CA 1
ATOM 2530 C C . ARG A 1 357 ? -10.239 -23.111 -9.425 1.00 91.25 357 ARG A C 1
ATOM 2532 O O . ARG A 1 357 ? -10.754 -23.135 -8.312 1.00 91.25 357 ARG A O 1
ATOM 2539 N N . TRP A 1 358 ? -8.938 -22.924 -9.619 1.00 93.50 358 TRP A N 1
ATOM 2540 C CA . TRP A 1 358 ? -7.966 -22.734 -8.550 1.00 93.50 358 TRP A CA 1
ATOM 2541 C C . TRP A 1 358 ? -7.215 -21.431 -8.777 1.00 93.50 358 TRP A C 1
ATOM 2543 O O . TRP A 1 358 ? -6.828 -21.137 -9.907 1.00 93.50 358 TRP A O 1
ATOM 2553 N N . ILE A 1 359 ? -6.974 -20.692 -7.696 1.00 96.94 359 ILE A N 1
ATOM 2554 C CA . ILE A 1 359 ? -6.086 -19.533 -7.722 1.00 96.94 359 ILE A CA 1
ATOM 2555 C C . ILE A 1 359 ? -4.658 -20.072 -7.697 1.00 96.94 359 ILE A C 1
ATOM 2557 O O . ILE A 1 359 ? -4.211 -20.617 -6.687 1.00 96.94 359 ILE A O 1
ATOM 2561 N N . LEU A 1 360 ? -3.965 -19.968 -8.827 1.00 95.38 360 LEU A N 1
ATOM 2562 C CA . LEU A 1 360 ? -2.542 -20.259 -8.922 1.00 95.38 360 LEU A CA 1
ATOM 2563 C C . LEU A 1 360 ? -1.761 -18.941 -8.922 1.00 95.38 360 LEU A C 1
ATOM 2565 O O . LEU A 1 360 ? -2.273 -17.874 -8.581 1.00 95.38 360 LEU A O 1
ATOM 2569 N N . ARG A 1 361 ? -0.477 -19.025 -9.251 1.00 94.12 361 ARG A N 1
ATOM 2570 C CA . ARG A 1 361 ? 0.459 -17.906 -9.159 1.00 94.12 361 ARG A CA 1
ATOM 2571 C C . ARG A 1 361 ? 0.093 -16.737 -10.081 1.00 94.12 361 ARG A C 1
ATOM 2573 O O . ARG A 1 361 ? 0.138 -15.593 -9.640 1.00 94.12 361 ARG A O 1
ATOM 2580 N N . ASP A 1 362 ? -0.310 -17.015 -11.318 1.00 92.81 362 ASP A N 1
ATOM 2581 C CA . ASP A 1 362 ? -0.705 -15.982 -12.284 1.00 92.81 362 ASP A CA 1
ATOM 2582 C C . ASP A 1 362 ? -1.996 -15.271 -11.850 1.00 92.81 362 ASP A C 1
ATOM 2584 O O . ASP A 1 362 ? -2.094 -14.043 -11.883 1.00 92.81 362 ASP A O 1
ATOM 2588 N N . GLU A 1 363 ? -2.987 -16.053 -11.415 1.00 97.56 363 GLU A N 1
ATOM 2589 C CA . GLU A 1 363 ? -4.256 -15.571 -10.870 1.00 97.56 363 GLU A CA 1
ATOM 2590 C C . GLU A 1 363 ? -4.012 -14.723 -9.613 1.00 97.56 363 GLU A C 1
ATOM 2592 O O . GLU A 1 363 ? -4.661 -13.694 -9.430 1.00 97.56 363 GLU A O 1
ATOM 2597 N N . ALA A 1 364 ? -3.035 -15.100 -8.780 1.00 97.81 364 ALA A N 1
ATOM 2598 C CA . ALA A 1 364 ? -2.650 -14.338 -7.598 1.00 97.81 364 ALA A CA 1
ATOM 2599 C C . ALA A 1 364 ? -2.060 -12.963 -7.952 1.00 97.81 364 ALA A C 1
ATOM 2601 O O . ALA A 1 364 ? -2.359 -11.999 -7.259 1.00 97.81 364 ALA A O 1
ATOM 2602 N N . TYR A 1 365 ? -1.299 -12.799 -9.039 1.00 98.19 365 TYR A N 1
ATOM 2603 C CA . TYR A 1 365 ? -0.878 -11.453 -9.460 1.00 98.19 365 TYR A CA 1
ATOM 2604 C C . TYR A 1 365 ? -2.052 -10.592 -9.936 1.00 98.19 365 TYR A C 1
ATOM 2606 O O . TYR A 1 365 ? -2.111 -9.406 -9.609 1.00 98.19 365 TYR A O 1
ATOM 2614 N N . ALA A 1 366 ? -3.015 -11.174 -10.657 1.00 98.25 366 ALA A N 1
ATOM 2615 C CA . ALA A 1 366 ? -4.244 -10.461 -11.008 1.00 98.25 366 ALA A CA 1
ATOM 2616 C C . ALA A 1 366 ? -5.032 -10.059 -9.749 1.00 98.25 366 ALA A C 1
ATOM 2618 O O . ALA A 1 366 ? -5.483 -8.920 -9.640 1.00 98.25 366 ALA A O 1
ATOM 2619 N N . LEU A 1 367 ? -5.130 -10.957 -8.766 1.00 98.50 367 LEU A N 1
ATOM 2620 C CA . LEU A 1 367 ? -5.756 -10.679 -7.477 1.00 98.50 367 LEU A CA 1
ATOM 2621 C C . LEU A 1 367 ? -5.014 -9.585 -6.698 1.00 98.50 367 LEU A C 1
ATOM 2623 O O . LEU A 1 367 ? -5.655 -8.701 -6.141 1.00 98.50 367 LEU A O 1
ATOM 2627 N N . LEU A 1 368 ? -3.681 -9.586 -6.693 1.00 98.38 368 LEU A N 1
ATOM 2628 C CA . LEU A 1 368 ? -2.888 -8.536 -6.055 1.00 98.38 368 LEU A CA 1
ATOM 2629 C C . LEU A 1 368 ? -3.144 -7.169 -6.707 1.00 98.38 368 LEU A C 1
ATOM 2631 O O . LEU A 1 368 ? -3.310 -6.179 -5.998 1.00 98.38 368 LEU A O 1
ATOM 2635 N N . ALA A 1 369 ? -3.259 -7.119 -8.039 1.00 98.12 369 ALA A N 1
ATOM 2636 C CA . ALA A 1 369 ? -3.619 -5.895 -8.753 1.00 98.12 369 ALA A CA 1
ATOM 2637 C C . ALA A 1 369 ? -5.019 -5.395 -8.371 1.00 98.12 369 ALA A C 1
ATOM 2639 O O . ALA A 1 369 ? -5.209 -4.191 -8.209 1.00 98.12 369 ALA A O 1
ATOM 2640 N N . ILE A 1 370 ? -5.981 -6.303 -8.163 1.00 98.19 370 ILE A N 1
ATOM 2641 C CA . ILE A 1 370 ? -7.306 -5.961 -7.626 1.00 98.19 370 ILE A CA 1
ATOM 2642 C C . ILE A 1 370 ? -7.175 -5.370 -6.218 1.00 98.19 370 ILE A C 1
ATOM 2644 O O . ILE A 1 370 ? -7.718 -4.301 -5.962 1.00 98.19 370 ILE A O 1
ATOM 2648 N N . VAL A 1 371 ? -6.434 -6.019 -5.316 1.00 97.56 371 VAL A N 1
ATOM 2649 C CA . VAL A 1 371 ? -6.275 -5.563 -3.924 1.00 97.56 371 VAL A CA 1
ATOM 2650 C C . VAL A 1 371 ? -5.623 -4.177 -3.856 1.00 97.56 371 VAL A C 1
ATOM 2652 O O . VAL A 1 371 ? -6.136 -3.309 -3.150 1.00 97.56 371 VAL A O 1
ATOM 2655 N N . GLU A 1 372 ? -4.544 -3.935 -4.611 1.00 96.25 372 GLU A N 1
ATOM 2656 C CA . GLU A 1 372 ? -3.911 -2.608 -4.703 1.00 96.25 372 GLU A CA 1
ATOM 2657 C C . GLU A 1 372 ? -4.865 -1.557 -5.281 1.00 96.25 372 GLU A C 1
ATOM 2659 O O . GLU A 1 372 ? -4.855 -0.390 -4.879 1.00 96.25 372 GLU A O 1
ATOM 2664 N N . ARG A 1 373 ? -5.693 -1.954 -6.247 1.00 94.31 373 ARG A N 1
ATOM 2665 C CA . ARG A 1 373 ? -6.667 -1.067 -6.872 1.00 94.31 373 ARG A CA 1
ATOM 2666 C C . ARG A 1 373 ? -7.780 -0.670 -5.913 1.00 94.31 373 ARG A C 1
ATOM 2668 O O . ARG A 1 373 ? -8.108 0.514 -5.848 1.00 94.31 373 ARG A O 1
ATOM 2675 N N . GLU A 1 374 ? -8.335 -1.616 -5.160 1.00 92.88 374 GLU A N 1
ATOM 2676 C CA . GLU A 1 374 ? -9.329 -1.325 -4.122 1.00 92.88 374 GLU A CA 1
ATOM 2677 C C . GLU A 1 374 ? -8.762 -0.355 -3.078 1.00 92.88 374 GLU A C 1
ATOM 2679 O O . GLU A 1 374 ? -9.456 0.560 -2.647 1.00 92.88 374 GLU A O 1
ATOM 2684 N N . GLU A 1 375 ? -7.490 -0.508 -2.698 1.00 88.75 375 GLU A N 1
ATOM 2685 C CA . GLU A 1 375 ? -6.830 0.382 -1.732 1.00 88.75 375 GLU A CA 1
ATOM 2686 C C . GLU A 1 375 ? -6.690 1.815 -2.253 1.00 88.75 375 GLU A C 1
ATOM 2688 O O . GLU A 1 375 ? -6.896 2.769 -1.505 1.00 88.75 375 GLU A O 1
ATOM 2693 N N . ARG A 1 376 ? -6.368 1.985 -3.539 1.00 86.94 376 ARG A N 1
ATOM 2694 C CA . ARG A 1 376 ? -6.183 3.311 -4.152 1.00 86.94 376 ARG A CA 1
ATOM 2695 C C . ARG A 1 376 ? -7.495 4.010 -4.467 1.00 86.94 376 ARG A C 1
ATOM 2697 O O . ARG A 1 376 ? -7.606 5.219 -4.290 1.00 86.94 376 ARG A O 1
ATOM 2704 N N . THR A 1 377 ? -8.461 3.259 -4.983 1.00 85.44 377 THR A N 1
ATOM 2705 C CA . THR A 1 377 ? -9.755 3.795 -5.429 1.00 85.44 377 THR A CA 1
ATOM 2706 C C . THR A 1 377 ? -10.784 3.842 -4.306 1.00 85.44 377 THR A C 1
ATOM 2708 O O . THR A 1 377 ? -11.799 4.520 -4.445 1.00 85.44 377 THR A O 1
ATOM 2711 N N . LEU A 1 378 ? -10.532 3.129 -3.200 1.00 82.94 378 LEU A N 1
ATOM 2712 C CA . LEU A 1 378 ? -11.483 2.888 -2.112 1.00 82.94 378 LEU A CA 1
ATOM 2713 C C . LEU A 1 378 ? -12.806 2.274 -2.602 1.00 82.94 378 LEU A C 1
ATOM 2715 O O . LEU A 1 378 ? -13.838 2.395 -1.940 1.00 82.94 378 LEU A O 1
ATOM 2719 N N . HIS A 1 379 ? -12.776 1.612 -3.761 1.00 85.50 379 HIS A N 1
ATOM 2720 C CA . HIS A 1 379 ? -13.920 0.962 -4.377 1.00 85.50 379 HIS A CA 1
ATOM 2721 C C . HIS A 1 379 ? -13.735 -0.561 -4.338 1.00 85.50 379 HIS A C 1
ATOM 2723 O O . HIS A 1 379 ? -12.750 -1.051 -4.888 1.00 85.50 379 HIS A O 1
ATOM 2729 N N . PRO A 1 380 ? -14.642 -1.319 -3.695 1.00 89.75 380 PRO A N 1
ATOM 2730 C CA . PRO A 1 380 ? -14.539 -2.769 -3.644 1.00 89.75 380 PRO A CA 1
ATOM 2731 C C . PRO A 1 380 ? -14.903 -3.403 -4.993 1.00 89.75 380 PRO A C 1
ATOM 2733 O O . PRO A 1 380 ? -15.969 -3.137 -5.542 1.00 89.75 380 PRO A O 1
ATOM 2736 N N . LEU A 1 381 ? -14.038 -4.288 -5.478 1.00 94.06 381 LEU A N 1
ATOM 2737 C CA . LEU A 1 381 ? -14.187 -5.063 -6.710 1.00 94.06 381 LEU A CA 1
ATOM 2738 C C . LEU A 1 381 ? -14.489 -6.535 -6.425 1.00 94.06 381 LEU A C 1
ATOM 2740 O O . LEU A 1 381 ? -15.269 -7.158 -7.142 1.00 94.06 381 LEU A O 1
ATOM 2744 N N . ILE A 1 382 ? -13.885 -7.094 -5.375 1.00 95.81 382 ILE A N 1
ATOM 2745 C CA . ILE A 1 382 ? -14.181 -8.449 -4.895 1.00 95.81 382 ILE A CA 1
ATOM 2746 C C . ILE A 1 382 ? -15.207 -8.380 -3.778 1.00 95.81 382 ILE A C 1
ATOM 2748 O O . ILE A 1 382 ? -15.247 -7.415 -3.032 1.00 95.81 382 ILE A O 1
ATOM 2752 N N . ASP A 1 383 ? -16.043 -9.396 -3.622 1.00 93.25 383 ASP A N 1
ATOM 2753 C CA . ASP A 1 383 ? -17.119 -9.463 -2.625 1.00 93.25 383 ASP A CA 1
ATOM 2754 C C . ASP A 1 383 ? -17.322 -10.887 -2.093 1.00 93.25 383 ASP A C 1
ATOM 2756 O O . ASP A 1 383 ? -16.526 -11.783 -2.369 1.00 93.25 383 ASP A O 1
ATOM 2760 N N . GLU A 1 384 ? -18.389 -11.088 -1.323 1.00 92.81 384 GLU A N 1
ATOM 2761 C CA . GLU A 1 384 ? -18.736 -12.353 -0.666 1.00 92.81 384 GLU A CA 1
ATOM 2762 C C . GLU A 1 384 ? -18.805 -13.544 -1.636 1.00 92.81 384 GLU A C 1
ATOM 2764 O O . GLU A 1 384 ? -18.473 -14.661 -1.249 1.00 92.81 384 GLU A O 1
ATOM 2769 N N . ARG A 1 385 ? -19.115 -13.317 -2.922 1.00 95.12 385 ARG A N 1
ATOM 2770 C CA . ARG A 1 385 ? -19.162 -14.375 -3.950 1.00 95.12 385 ARG A CA 1
ATOM 2771 C C . ARG A 1 385 ? -17.796 -15.007 -4.222 1.00 95.12 385 ARG A C 1
ATOM 2773 O O . ARG A 1 385 ? -17.725 -16.092 -4.789 1.00 95.12 385 ARG A O 1
ATOM 2780 N N . HIS A 1 386 ? -16.718 -14.328 -3.842 1.00 96.81 386 HIS A N 1
ATOM 2781 C CA . HIS A 1 386 ? -15.345 -14.756 -4.094 1.00 96.81 386 HIS A CA 1
ATOM 2782 C C . HIS A 1 386 ? -14.720 -15.478 -2.889 1.00 96.81 386 HIS A C 1
ATOM 2784 O O . HIS A 1 386 ? -13.624 -16.026 -3.010 1.00 96.81 386 HIS A O 1
ATOM 2790 N N . VAL A 1 387 ? -15.395 -15.492 -1.731 1.00 97.00 387 VAL A N 1
ATOM 2791 C CA . VAL A 1 387 ? -14.840 -15.993 -0.461 1.00 97.00 387 VAL A CA 1
ATOM 2792 C C . VAL A 1 387 ? -14.430 -17.459 -0.557 1.00 97.00 387 VAL A C 1
ATOM 2794 O O . VAL A 1 387 ? -13.316 -17.784 -0.160 1.00 97.00 387 VAL A O 1
ATOM 2797 N N . ASP A 1 388 ? -15.252 -18.329 -1.144 1.00 96.62 388 ASP A N 1
ATOM 2798 C CA . ASP A 1 388 ? -14.946 -19.765 -1.229 1.00 96.62 388 ASP A CA 1
ATOM 2799 C C . ASP A 1 388 ? -13.661 -20.046 -2.023 1.00 96.62 388 ASP A C 1
ATOM 2801 O O . ASP A 1 388 ? -12.803 -20.818 -1.586 1.00 96.62 388 ASP A O 1
ATOM 2805 N N . ALA A 1 389 ? -13.483 -19.376 -3.167 1.00 97.56 389 ALA A N 1
ATOM 2806 C CA . ALA A 1 389 ? -12.277 -19.506 -3.983 1.00 97.56 389 ALA A CA 1
ATOM 2807 C C . ALA A 1 389 ? -11.034 -18.996 -3.235 1.00 97.56 389 ALA A C 1
ATOM 2809 O O . ALA A 1 389 ? -9.980 -19.636 -3.258 1.00 97.56 389 ALA A O 1
ATOM 2810 N N . LEU A 1 390 ? -11.169 -17.869 -2.530 1.00 98.38 390 LEU A N 1
ATOM 2811 C CA . LEU A 1 390 ? -10.091 -17.277 -1.743 1.00 98.38 390 LEU A CA 1
ATOM 2812 C C . LEU A 1 390 ? -9.729 -18.120 -0.517 1.00 98.38 390 LEU A C 1
ATOM 2814 O O . LEU A 1 390 ? -8.549 -18.248 -0.208 1.00 98.38 390 LEU A O 1
ATOM 2818 N N . LEU A 1 391 ? -10.703 -18.729 0.164 1.00 97.81 391 LEU A N 1
ATOM 2819 C CA . LEU A 1 391 ? -10.449 -19.671 1.256 1.00 97.81 391 LEU A CA 1
ATOM 2820 C C . LEU A 1 391 ? -9.742 -20.930 0.745 1.00 97.81 391 LEU A C 1
ATOM 2822 O O . LEU A 1 391 ? -8.831 -21.421 1.408 1.00 97.81 391 LEU A O 1
ATOM 2826 N N . GLY A 1 392 ? -10.086 -21.410 -0.454 1.00 97.38 392 GLY A N 1
ATOM 2827 C CA . GLY A 1 392 ? -9.332 -22.464 -1.135 1.00 97.38 392 GLY A CA 1
ATOM 2828 C C . GLY A 1 392 ? -7.874 -22.067 -1.398 1.00 97.38 392 GLY A C 1
ATOM 2829 O O . GLY A 1 392 ? -6.960 -22.826 -1.079 1.00 97.38 392 GLY A O 1
ATOM 2830 N N . GLY A 1 393 ? -7.644 -20.857 -1.919 1.00 97.75 393 GLY A N 1
ATOM 2831 C CA . GLY A 1 393 ? -6.302 -20.313 -2.159 1.00 97.75 393 GLY A CA 1
ATOM 2832 C C . GLY A 1 393 ? -5.512 -20.011 -0.878 1.00 97.75 393 GLY A C 1
ATOM 2833 O O . GLY A 1 393 ? -4.295 -20.177 -0.854 1.00 97.75 393 GLY A O 1
ATOM 2834 N N . LEU A 1 394 ? -6.185 -19.657 0.221 1.00 97.75 394 LEU A N 1
ATOM 2835 C CA . LEU A 1 394 ? -5.570 -19.453 1.537 1.00 97.75 394 LEU A CA 1
ATOM 2836 C C . LEU A 1 394 ? -4.864 -20.722 2.042 1.00 97.75 394 LEU A C 1
ATOM 2838 O O . LEU A 1 394 ? -3.822 -20.617 2.690 1.00 97.75 394 LEU A O 1
ATOM 2842 N N . GLN A 1 395 ? -5.388 -21.905 1.700 1.00 97.00 395 GLN A N 1
ATOM 2843 C CA . GLN A 1 395 ? -4.805 -23.211 2.042 1.00 97.00 395 GLN A CA 1
ATOM 2844 C C . GLN A 1 395 ? -3.670 -23.651 1.101 1.00 97.00 395 GLN A C 1
ATOM 2846 O O . GLN A 1 395 ? -3.100 -24.729 1.287 1.00 97.00 395 GLN A O 1
ATOM 2851 N N . ALA A 1 396 ? -3.327 -22.856 0.081 1.00 96.50 396 ALA A N 1
ATOM 2852 C CA . ALA A 1 396 ? -2.246 -23.188 -0.837 1.00 96.50 396 ALA A CA 1
ATOM 2853 C C . ALA A 1 396 ? -0.891 -23.260 -0.112 1.00 96.50 396 ALA A C 1
ATOM 2855 O O . ALA A 1 396 ? -0.580 -22.463 0.775 1.00 96.50 396 ALA A O 1
ATOM 2856 N N . SER A 1 397 ? -0.040 -24.197 -0.539 1.00 94.00 397 SER A N 1
ATOM 2857 C CA . SER A 1 397 ? 1.333 -24.309 -0.033 1.00 94.00 397 SER A CA 1
ATOM 2858 C C . SER A 1 397 ? 2.227 -23.151 -0.490 1.00 94.00 397 SER A C 1
ATOM 2860 O O . SER A 1 397 ? 3.207 -22.832 0.183 1.00 94.00 397 SER A O 1
ATOM 2862 N N . ASP A 1 398 ? 1.906 -22.533 -1.633 1.00 95.12 398 ASP A N 1
ATOM 2863 C CA . ASP A 1 398 ? 2.594 -21.338 -2.122 1.00 95.12 398 ASP A CA 1
ATOM 2864 C C . ASP A 1 398 ? 2.226 -20.133 -1.239 1.00 95.12 398 ASP A C 1
ATOM 2866 O O . ASP A 1 398 ? 1.064 -19.727 -1.148 1.00 95.12 398 ASP A O 1
ATOM 2870 N N . ARG A 1 399 ? 3.240 -19.556 -0.582 1.00 95.00 399 ARG A N 1
ATOM 2871 C CA . ARG A 1 399 ? 3.080 -18.424 0.342 1.00 95.00 399 ARG A CA 1
ATOM 2872 C C . ARG A 1 399 ? 2.648 -17.144 -0.351 1.00 95.00 399 ARG A C 1
ATOM 2874 O O . ARG A 1 399 ? 1.942 -16.356 0.270 1.00 95.00 399 ARG A O 1
ATOM 2881 N N . PHE A 1 400 ? 3.012 -16.960 -1.616 1.00 96.19 400 PHE A N 1
ATOM 2882 C CA . PHE A 1 400 ? 2.528 -15.829 -2.389 1.00 96.19 400 PHE A CA 1
ATOM 2883 C C . PHE A 1 400 ? 1.023 -15.958 -2.645 1.00 96.19 400 PHE A C 1
ATOM 2885 O O . PHE A 1 400 ? 0.276 -15.023 -2.373 1.00 96.19 400 PHE A O 1
ATOM 2892 N N . VAL A 1 401 ? 0.554 -17.134 -3.074 1.00 97.56 401 VAL A N 1
ATOM 2893 C CA . VAL A 1 401 ? -0.879 -17.386 -3.315 1.00 97.56 401 VAL A CA 1
ATOM 2894 C C . VAL A 1 401 ? -1.686 -17.259 -2.023 1.00 97.56 401 VAL A C 1
ATOM 2896 O O . VAL A 1 401 ? -2.648 -16.491 -1.975 1.00 97.56 401 VAL A O 1
ATOM 2899 N N . SER A 1 402 ? -1.271 -17.962 -0.964 1.00 97.69 402 SER A N 1
ATOM 2900 C CA . SER A 1 402 ? -1.949 -17.932 0.338 1.00 97.69 402 SER A CA 1
ATOM 2901 C C . SER A 1 402 ? -1.984 -16.519 0.925 1.00 97.69 402 SER A C 1
ATOM 2903 O O . SER A 1 402 ? -3.028 -16.066 1.396 1.00 97.69 402 SER A O 1
ATOM 2905 N N . GLY A 1 403 ? -0.870 -15.789 0.838 1.00 97.62 403 GLY A N 1
ATOM 2906 C CA . GLY A 1 403 ? -0.756 -14.429 1.347 1.00 97.62 403 GLY A CA 1
ATOM 2907 C C . GLY A 1 403 ? -1.599 -13.416 0.568 1.00 97.62 403 GLY A C 1
ATOM 2908 O O . GLY A 1 403 ? -2.255 -12.568 1.173 1.00 97.62 403 GLY A O 1
ATOM 2909 N N . THR A 1 404 ? -1.646 -13.521 -0.762 1.00 98.38 404 THR A N 1
ATOM 2910 C CA . THR A 1 404 ? -2.498 -12.653 -1.586 1.00 98.38 404 THR A CA 1
ATOM 2911 C C . THR A 1 404 ? -3.980 -12.940 -1.346 1.00 98.38 404 THR A C 1
ATOM 2913 O O . THR A 1 404 ? -4.773 -12.007 -1.212 1.00 98.38 404 THR A O 1
ATOM 2916 N N . CYS A 1 405 ? -4.363 -14.214 -1.200 1.00 98.69 405 CYS A N 1
ATOM 2917 C CA . CYS A 1 405 ? -5.728 -14.580 -0.819 1.00 98.69 405 CYS A CA 1
ATOM 2918 C C . CYS A 1 405 ? -6.087 -14.039 0.570 1.00 98.69 405 CYS A C 1
ATOM 2920 O O . CYS A 1 405 ? -7.184 -13.515 0.750 1.00 98.69 405 CYS A O 1
ATOM 2922 N N . ALA A 1 406 ? -5.161 -14.093 1.534 1.00 98.62 406 ALA A N 1
ATOM 2923 C CA . ALA A 1 406 ? -5.356 -13.505 2.856 1.00 98.62 406 ALA A CA 1
ATOM 2924 C C . ALA A 1 406 ? -5.555 -11.982 2.789 1.00 98.62 406 ALA A C 1
ATOM 2926 O O . ALA A 1 406 ? -6.442 -11.457 3.454 1.00 98.62 406 ALA A O 1
ATOM 2927 N N . ALA A 1 407 ? -4.786 -11.270 1.959 1.00 98.31 407 ALA A N 1
ATOM 2928 C CA . ALA A 1 407 ? -4.942 -9.827 1.768 1.00 98.31 407 ALA A CA 1
ATOM 2929 C C . ALA A 1 407 ? -6.313 -9.460 1.165 1.00 98.31 407 ALA A C 1
ATOM 2931 O O . ALA A 1 407 ? -6.974 -8.534 1.640 1.00 98.31 407 ALA A O 1
ATOM 2932 N N . ALA A 1 408 ? -6.773 -10.223 0.171 1.00 98.31 408 ALA A N 1
ATOM 2933 C CA . ALA A 1 408 ? -8.099 -10.077 -0.429 1.00 98.31 408 ALA A CA 1
ATOM 2934 C C . ALA A 1 408 ? -9.231 -10.372 0.573 1.00 98.31 408 ALA A C 1
ATOM 2936 O O . ALA A 1 408 ? -10.153 -9.570 0.745 1.00 98.31 408 ALA A O 1
ATOM 2937 N N . LEU A 1 409 ? -9.126 -11.490 1.297 1.00 98.44 409 LEU A N 1
ATOM 2938 C CA . LEU A 1 409 ? -10.055 -11.870 2.360 1.00 98.44 409 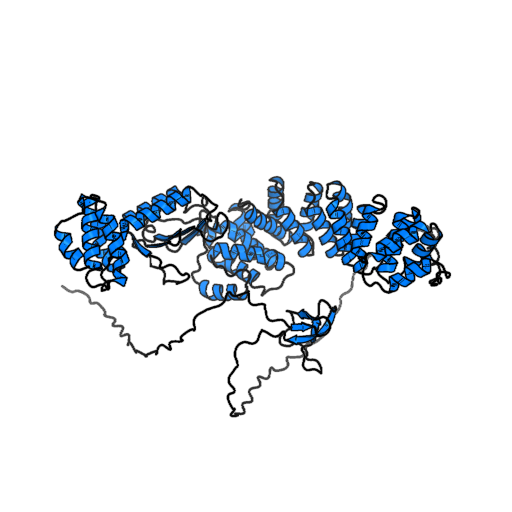LEU A CA 1
ATOM 2939 C C . LEU A 1 409 ? -10.093 -10.824 3.473 1.00 98.44 409 LEU A C 1
ATOM 2941 O O . LEU A 1 409 ? -11.175 -10.474 3.928 1.00 98.44 409 LEU A O 1
ATOM 2945 N N . ALA A 1 410 ? -8.954 -10.261 3.875 1.00 97.12 410 ALA A N 1
ATOM 2946 C CA . ALA A 1 410 ? -8.914 -9.176 4.849 1.00 97.12 410 ALA A CA 1
ATOM 2947 C C . ALA A 1 410 ? -9.766 -7.981 4.401 1.00 97.12 410 ALA A C 1
ATOM 2949 O O . ALA A 1 410 ? -10.509 -7.427 5.206 1.00 97.12 410 ALA A O 1
ATOM 2950 N N . GLY A 1 411 ? -9.721 -7.627 3.113 1.00 94.62 411 GLY A N 1
ATOM 2951 C CA . GLY A 1 411 ? -10.580 -6.598 2.532 1.00 94.62 411 GLY A CA 1
ATOM 2952 C C . GLY A 1 411 ? -12.068 -6.936 2.583 1.00 94.62 411 GLY A C 1
ATOM 2953 O O . GLY A 1 411 ? -12.855 -6.101 3.027 1.00 94.62 411 GLY A O 1
ATOM 2954 N N . ILE A 1 412 ? -12.458 -8.147 2.170 1.00 94.81 412 ILE A N 1
ATOM 2955 C CA . ILE A 1 412 ? -13.859 -8.610 2.202 1.00 94.81 412 ILE A CA 1
ATOM 2956 C C . ILE A 1 412 ? -14.375 -8.700 3.638 1.00 94.81 412 ILE A C 1
ATOM 2958 O O . ILE A 1 412 ? -15.418 -8.140 3.961 1.00 94.81 412 ILE A O 1
ATOM 2962 N N . GLY A 1 413 ? -13.634 -9.372 4.513 1.00 93.50 413 GLY A N 1
ATOM 2963 C CA . GLY A 1 413 ? -14.036 -9.628 5.890 1.00 93.50 413 GLY A CA 1
ATOM 2964 C C . GLY A 1 413 ? -14.147 -8.339 6.690 1.00 93.50 413 GLY A C 1
ATOM 2965 O O . GLY A 1 413 ? -15.099 -8.161 7.444 1.00 93.50 413 GLY A O 1
ATOM 2966 N N . PHE A 1 414 ? -13.228 -7.397 6.460 1.00 91.62 414 PHE A N 1
ATOM 2967 C CA . PHE A 1 414 ? -13.299 -6.076 7.064 1.00 91.62 414 PHE A CA 1
ATOM 2968 C C . PHE A 1 414 ? -14.610 -5.365 6.721 1.00 91.62 414 PHE A C 1
ATOM 2970 O O . PHE A 1 414 ? -15.201 -4.745 7.593 1.00 91.62 414 PHE A O 1
ATOM 2977 N N . ARG A 1 415 ? -15.099 -5.450 5.483 1.00 89.38 415 ARG A N 1
ATOM 2978 C CA . ARG A 1 415 ? -16.294 -4.709 5.042 1.00 89.38 415 ARG A CA 1
ATOM 2979 C C . ARG A 1 415 ? -17.601 -5.508 5.049 1.00 89.38 415 ARG A C 1
ATOM 2981 O O . ARG A 1 415 ? -18.635 -4.939 4.714 1.00 89.38 415 ARG A O 1
ATOM 2988 N N . SER A 1 416 ? -17.554 -6.794 5.383 1.00 88.88 416 SER A N 1
ATOM 2989 C CA . SER A 1 416 ? -18.724 -7.674 5.389 1.00 88.88 416 SER A CA 1
ATOM 2990 C C . SER A 1 416 ? -19.792 -7.172 6.363 1.00 88.88 416 SER A C 1
ATOM 2992 O O . SER A 1 416 ? -19.480 -6.780 7.489 1.00 88.88 416 SER A O 1
ATOM 2994 N N . ALA A 1 417 ? -21.057 -7.228 5.940 1.00 82.94 417 ALA A N 1
ATOM 2995 C CA . ALA A 1 417 ? -22.209 -6.926 6.791 1.00 82.94 417 ALA A CA 1
ATOM 2996 C C . ALA A 1 417 ? -22.558 -8.077 7.753 1.00 82.94 417 ALA A C 1
ATOM 2998 O O . ALA A 1 417 ? -23.379 -7.909 8.656 1.00 82.94 417 ALA A O 1
ATOM 2999 N N . HIS A 1 418 ? -21.906 -9.233 7.594 1.00 85.06 418 HIS A N 1
ATOM 3000 C CA . HIS A 1 418 ? -22.157 -10.446 8.364 1.00 85.06 418 HIS A CA 1
ATOM 3001 C C . HIS A 1 418 ? -20.880 -10.912 9.085 1.00 85.06 418 HIS A C 1
ATOM 3003 O O . HIS A 1 418 ? -20.295 -11.932 8.725 1.00 85.06 418 HIS A O 1
ATOM 3009 N N . PRO A 1 419 ? -20.434 -10.207 10.149 1.00 78.31 419 PRO A N 1
ATOM 3010 C CA . PRO A 1 419 ? -19.212 -10.539 10.893 1.00 78.31 419 PRO A CA 1
ATOM 3011 C C . PRO A 1 419 ? -19.088 -11.999 11.347 1.00 78.31 419 PRO A C 1
ATOM 3013 O O . PRO A 1 419 ? -17.974 -12.506 11.490 1.00 78.31 419 PRO A O 1
ATOM 3016 N N . ARG A 1 420 ? -20.229 -12.656 11.599 1.00 81.44 420 ARG A N 1
ATOM 3017 C CA . ARG A 1 420 ? -20.312 -14.057 12.039 1.00 81.44 420 ARG A CA 1
ATOM 3018 C C . ARG A 1 420 ? -19.874 -15.038 10.950 1.00 81.44 420 ARG A C 1
ATOM 3020 O O . ARG A 1 420 ? -19.295 -16.069 11.275 1.00 81.44 420 ARG A O 1
ATOM 3027 N N . ASP A 1 421 ? -20.060 -14.674 9.685 1.00 88.44 421 ASP A N 1
ATOM 3028 C CA . ASP A 1 421 ? -19.703 -15.500 8.526 1.00 88.44 421 ASP A CA 1
ATOM 3029 C C . ASP A 1 421 ? -18.231 -15.306 8.118 1.00 88.44 421 ASP A C 1
ATOM 3031 O O . ASP A 1 421 ? -17.707 -15.988 7.236 1.00 88.44 421 ASP A O 1
ATOM 3035 N N . THR A 1 422 ? -17.522 -14.397 8.797 1.00 91.81 422 THR A N 1
ATOM 3036 C CA . THR A 1 422 ? -16.117 -14.073 8.533 1.00 91.81 422 THR A CA 1
ATOM 3037 C C . THR A 1 422 ? -15.184 -14.541 9.647 1.00 91.81 422 THR A C 1
ATOM 3039 O O . THR A 1 422 ? -14.159 -13.908 9.881 1.00 91.81 422 THR A O 1
ATOM 3042 N N . ALA A 1 423 ? -15.503 -15.630 10.354 1.00 91.69 423 ALA A N 1
ATOM 3043 C CA . ALA A 1 423 ? -14.666 -16.154 11.447 1.00 91.69 423 ALA A CA 1
ATOM 3044 C C . ALA A 1 423 ? -13.221 -16.485 11.006 1.00 91.69 423 ALA A C 1
ATOM 3046 O O . ALA A 1 423 ? -12.280 -16.425 11.793 1.00 91.69 423 ALA A O 1
ATOM 3047 N N . TRP A 1 424 ? -13.017 -16.776 9.717 1.00 95.75 424 TRP A N 1
ATOM 3048 C CA . TRP A 1 424 ? -11.692 -16.943 9.111 1.00 95.75 424 TRP A CA 1
ATOM 3049 C C . TRP A 1 424 ? -10.813 -15.680 9.203 1.00 95.75 424 TRP A C 1
ATOM 3051 O O . TRP A 1 424 ? -9.586 -15.791 9.158 1.00 95.75 424 TRP A O 1
ATOM 3061 N N . LEU A 1 425 ? -11.417 -14.495 9.352 1.00 95.75 425 LEU A N 1
ATOM 3062 C CA . LEU A 1 425 ? -10.719 -13.216 9.482 1.00 95.75 425 LEU A CA 1
ATOM 3063 C C . LEU A 1 425 ? -10.002 -13.102 10.827 1.00 95.75 425 LEU A C 1
ATOM 3065 O O . LEU A 1 425 ? -8.921 -12.531 10.891 1.00 95.75 425 LEU A O 1
ATOM 3069 N N . ASP A 1 426 ? -10.594 -13.659 11.883 1.00 93.06 426 ASP A N 1
ATOM 3070 C CA . ASP A 1 426 ? -10.118 -13.490 13.255 1.00 93.06 426 ASP A CA 1
ATOM 3071 C C . ASP A 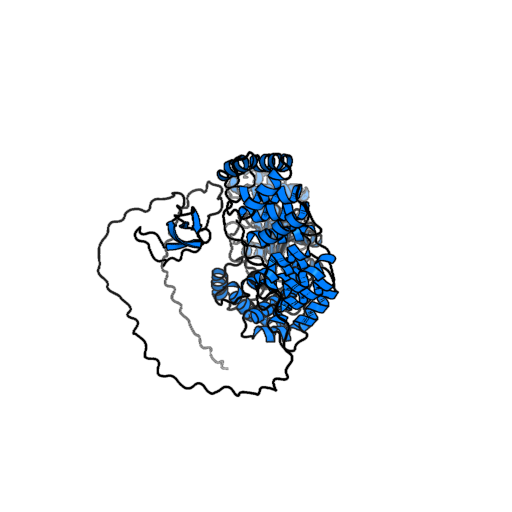1 426 ? -8.833 -14.286 13.534 1.00 93.06 426 ASP A C 1
ATOM 3073 O O . ASP A 1 426 ? -8.089 -13.948 14.448 1.00 93.06 426 ASP A O 1
ATOM 3077 N N . GLN A 1 427 ? -8.534 -15.319 12.734 1.00 94.75 427 GLN A N 1
ATOM 3078 C CA . GLN A 1 427 ? -7.340 -16.140 12.943 1.00 94.75 427 GLN A CA 1
ATOM 3079 C C . GLN A 1 427 ? -6.618 -16.528 11.651 1.00 94.75 427 GLN A C 1
ATOM 3081 O O . GLN A 1 427 ? -5.474 -16.130 11.473 1.00 94.75 427 GLN A O 1
ATOM 3086 N N . GLN A 1 428 ? -7.247 -17.272 10.731 1.00 96.94 428 GLN A N 1
ATOM 3087 C CA . GLN A 1 428 ? -6.541 -17.853 9.571 1.00 96.94 428 GLN A CA 1
ATOM 3088 C C . GLN A 1 428 ? -5.940 -16.788 8.643 1.00 96.94 428 GLN A C 1
ATOM 3090 O O . GLN A 1 428 ? -4.810 -16.926 8.173 1.00 96.94 428 GLN A O 1
ATOM 3095 N N . VAL A 1 429 ? -6.684 -15.709 8.392 1.00 98.06 429 VAL A N 1
ATOM 3096 C CA . VAL A 1 429 ? -6.195 -14.586 7.583 1.00 98.06 429 VAL A CA 1
ATOM 3097 C C . VAL A 1 429 ? -5.063 -13.854 8.291 1.00 98.06 429 VAL A C 1
ATOM 3099 O O . VAL A 1 429 ? -4.034 -13.598 7.670 1.00 98.06 429 VAL A O 1
ATOM 3102 N N . VAL A 1 430 ? -5.212 -13.556 9.584 1.00 97.44 430 VAL A N 1
ATOM 3103 C CA . VAL A 1 430 ? -4.174 -12.868 10.365 1.00 97.44 430 VAL A CA 1
ATOM 3104 C C . VAL A 1 430 ? -2.905 -13.722 10.469 1.00 97.44 430 VAL A C 1
ATOM 3106 O O . VAL A 1 430 ? -1.819 -13.201 10.228 1.00 97.44 430 VAL A O 1
ATOM 3109 N N . ASP A 1 431 ? -3.033 -15.031 10.709 1.00 96.75 431 ASP A N 1
ATOM 3110 C CA . ASP A 1 431 ? -1.932 -16.004 10.690 1.00 96.75 431 ASP A CA 1
ATOM 3111 C C . ASP A 1 431 ? -1.152 -15.906 9.363 1.00 96.75 431 ASP A C 1
ATOM 3113 O O . ASP A 1 431 ? 0.074 -15.766 9.362 1.00 96.75 431 ASP A O 1
ATOM 3117 N N . SER A 1 432 ? -1.856 -15.932 8.226 1.00 96.88 432 SER A N 1
ATOM 3118 C CA . SER A 1 432 ? -1.240 -15.853 6.895 1.00 96.88 432 SER A CA 1
ATOM 3119 C C . SER A 1 432 ? -0.555 -14.501 6.640 1.00 96.88 432 SER A C 1
ATOM 3121 O O . SER A 1 432 ? 0.607 -14.463 6.227 1.00 96.88 432 SER A O 1
ATOM 3123 N N . LEU A 1 433 ? -1.210 -13.383 6.972 1.00 97.62 433 LEU A N 1
ATOM 3124 C CA . LEU A 1 433 ? -0.636 -12.039 6.833 1.00 97.62 433 LEU A CA 1
ATOM 3125 C C . LEU A 1 433 ? 0.605 -11.834 7.713 1.00 97.62 433 LEU A C 1
ATOM 3127 O O . LEU A 1 433 ? 1.606 -11.299 7.236 1.00 97.62 433 LEU A O 1
ATOM 3131 N N . VAL A 1 434 ? 0.586 -12.294 8.968 1.00 96.62 434 VAL A N 1
ATOM 3132 C CA . VAL A 1 434 ? 1.750 -12.236 9.867 1.00 96.62 434 VAL A CA 1
ATOM 3133 C C . VAL A 1 434 ? 2.909 -13.053 9.296 1.00 96.62 434 VAL A C 1
ATOM 3135 O O . VAL A 1 434 ? 4.046 -12.585 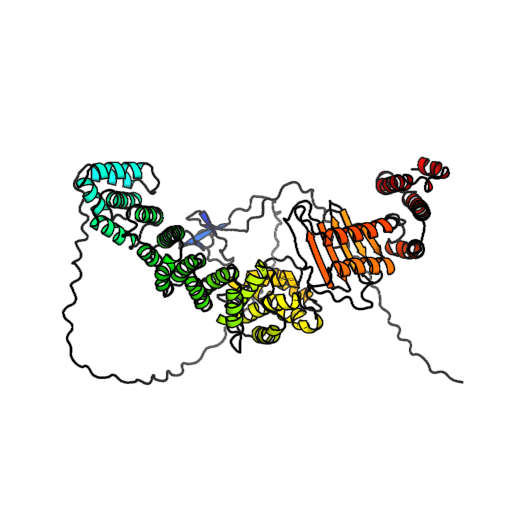9.317 1.00 96.62 434 VAL A O 1
ATOM 3138 N N . VAL A 1 435 ? 2.652 -14.239 8.730 1.00 95.25 435 VAL A N 1
ATOM 3139 C CA . VAL A 1 435 ? 3.697 -15.048 8.077 1.00 95.25 435 VAL A CA 1
ATOM 3140 C C . VAL A 1 435 ? 4.339 -14.289 6.916 1.00 95.25 435 VAL A C 1
ATOM 3142 O O . VAL A 1 435 ? 5.569 -14.246 6.847 1.00 95.25 435 VAL A O 1
ATOM 3145 N N . VAL A 1 436 ? 3.544 -13.647 6.057 1.00 95.25 436 VAL A N 1
ATOM 3146 C CA . VAL A 1 436 ? 4.056 -12.833 4.942 1.00 95.25 436 VAL A CA 1
ATOM 3147 C C . VAL A 1 436 ? 4.903 -11.670 5.457 1.00 95.25 436 VAL A C 1
ATOM 3149 O O . VAL A 1 436 ? 6.069 -11.546 5.090 1.00 95.25 436 VAL A O 1
ATOM 3152 N N . VAL A 1 437 ? 4.357 -10.842 6.352 1.00 95.06 437 VAL A N 1
ATOM 3153 C CA . VAL A 1 437 ? 5.052 -9.642 6.851 1.00 95.06 437 VAL A CA 1
ATOM 3154 C C . VAL A 1 437 ? 6.296 -10.005 7.665 1.00 95.06 437 VAL A C 1
ATOM 3156 O O . VAL A 1 437 ? 7.277 -9.265 7.662 1.00 95.06 437 VAL A O 1
ATOM 3159 N N . SER A 1 438 ? 6.305 -11.171 8.317 1.00 92.75 438 SER A N 1
ATOM 3160 C CA . SER A 1 438 ? 7.463 -11.638 9.079 1.00 92.75 438 SER A CA 1
ATOM 3161 C C . SER A 1 438 ? 8.716 -11.867 8.235 1.00 92.75 438 SER A C 1
ATOM 3163 O O . SER A 1 438 ? 9.817 -11.874 8.785 1.00 92.75 438 SER A O 1
ATOM 3165 N N . GLY A 1 439 ? 8.558 -12.140 6.934 1.00 87.00 439 GLY A N 1
ATOM 3166 C CA . GLY A 1 439 ? 9.656 -12.515 6.046 1.00 87.00 439 GLY A CA 1
ATOM 3167 C C . GLY A 1 439 ? 10.398 -13.795 6.452 1.00 87.00 439 GLY A C 1
ATOM 3168 O O . GLY A 1 439 ? 11.462 -14.075 5.904 1.00 87.00 439 GLY A O 1
ATOM 3169 N N . ARG A 1 440 ? 9.869 -14.595 7.397 1.00 85.38 440 ARG A N 1
ATOM 3170 C CA . ARG A 1 440 ? 10.506 -15.850 7.848 1.00 85.38 440 ARG A CA 1
ATOM 3171 C C . ARG A 1 440 ? 10.628 -16.881 6.731 1.00 85.38 440 ARG A C 1
ATOM 3173 O O . ARG A 1 440 ? 11.534 -17.710 6.764 1.00 85.38 440 ARG A O 1
ATOM 3180 N N . VAL A 1 441 ? 9.712 -16.841 5.765 1.00 84.75 441 VAL A N 1
ATOM 3181 C CA . VAL A 1 441 ? 9.755 -17.670 4.562 1.00 84.75 441 VAL A CA 1
ATOM 3182 C C . VAL A 1 441 ? 10.083 -16.767 3.385 1.00 84.75 441 VAL A C 1
ATOM 3184 O O . VAL A 1 441 ? 9.249 -15.976 2.951 1.00 84.75 441 VAL A O 1
ATOM 3187 N N . PHE A 1 442 ? 11.308 -16.879 2.879 1.00 84.81 442 PHE A N 1
ATOM 3188 C CA . PHE A 1 442 ? 11.727 -16.126 1.707 1.00 84.81 442 PHE A CA 1
ATOM 3189 C C . PHE A 1 442 ? 11.196 -16.785 0.430 1.00 84.81 442 PHE A C 1
ATOM 3191 O O . PHE A 1 442 ? 11.365 -17.987 0.224 1.00 84.81 442 PHE A O 1
ATOM 3198 N N . HIS A 1 443 ? 10.581 -15.984 -0.432 1.00 86.19 443 HIS A N 1
ATOM 3199 C CA . HIS A 1 443 ? 10.212 -16.339 -1.799 1.00 86.19 443 HIS A CA 1
ATOM 3200 C C . HIS A 1 443 ? 10.419 -15.114 -2.700 1.00 86.19 443 HIS A C 1
ATOM 3202 O O . HIS A 1 443 ? 10.463 -13.984 -2.210 1.00 86.19 443 HIS A O 1
ATOM 3208 N N . ASP A 1 444 ? 10.558 -15.325 -4.011 1.00 86.00 444 ASP A N 1
ATOM 3209 C CA . ASP A 1 444 ? 10.913 -14.261 -4.966 1.00 86.00 444 ASP A CA 1
ATOM 3210 C C . ASP A 1 444 ? 9.912 -13.086 -5.002 1.00 86.00 444 ASP A C 1
ATOM 3212 O O . ASP A 1 444 ? 10.284 -11.979 -5.383 1.00 86.00 444 ASP A O 1
ATOM 3216 N N . ASP A 1 445 ? 8.665 -13.317 -4.585 1.00 90.38 445 ASP A N 1
ATOM 3217 C CA . ASP A 1 445 ? 7.552 -12.347 -4.613 1.00 90.38 445 ASP A CA 1
ATOM 3218 C C . ASP A 1 445 ? 7.320 -11.619 -3.299 1.00 90.38 445 ASP A C 1
ATOM 3220 O O . ASP A 1 445 ? 6.378 -10.833 -3.193 1.00 90.38 445 ASP A O 1
ATOM 3224 N N . LEU A 1 446 ? 8.117 -11.910 -2.270 1.00 89.56 446 LEU A N 1
ATOM 3225 C CA . LEU A 1 446 ? 7.879 -11.381 -0.931 1.00 89.56 446 LEU A CA 1
ATOM 3226 C C . LEU A 1 446 ? 7.760 -9.850 -0.967 1.00 89.56 446 LEU A C 1
ATOM 3228 O O . LEU A 1 446 ? 6.800 -9.285 -0.451 1.00 89.56 446 LEU A O 1
ATOM 3232 N N . SER A 1 447 ? 8.667 -9.182 -1.687 1.00 89.38 447 SER A N 1
ATOM 3233 C CA . SER A 1 447 ? 8.655 -7.723 -1.853 1.00 89.38 447 SER A CA 1
ATOM 3234 C C . SER A 1 447 ? 7.399 -7.179 -2.533 1.00 89.38 447 SER A C 1
ATOM 3236 O O . SER A 1 447 ? 7.063 -6.015 -2.329 1.00 89.38 447 SER A O 1
ATOM 3238 N N . SER A 1 448 ? 6.718 -7.988 -3.347 1.00 91.44 448 SER A N 1
ATOM 3239 C CA . SER A 1 448 ? 5.491 -7.585 -4.032 1.00 91.44 448 SER A CA 1
ATOM 3240 C C . SER A 1 448 ? 4.281 -7.595 -3.104 1.00 91.44 448 SER A C 1
ATOM 3242 O O . SER A 1 448 ? 3.364 -6.812 -3.311 1.00 91.44 448 SER A O 1
ATOM 3244 N N . LEU A 1 449 ? 4.290 -8.429 -2.061 1.00 94.81 449 LEU A N 1
ATOM 3245 C CA . LEU A 1 449 ? 3.141 -8.619 -1.178 1.00 94.81 449 LEU A CA 1
ATOM 3246 C C . LEU A 1 449 ? 3.306 -7.970 0.205 1.00 94.81 449 LEU A C 1
ATOM 3248 O O . LEU A 1 449 ? 2.311 -7.549 0.788 1.00 94.81 449 LEU A O 1
ATOM 3252 N N . THR A 1 450 ? 4.527 -7.855 0.746 1.00 94.56 450 THR A N 1
ATOM 3253 C CA . THR A 1 450 ? 4.759 -7.404 2.135 1.00 94.56 450 THR A CA 1
ATOM 3254 C C . THR A 1 450 ? 4.100 -6.063 2.463 1.00 94.56 450 THR A C 1
ATOM 3256 O O . THR A 1 450 ? 3.537 -5.914 3.546 1.00 94.56 450 THR A O 1
ATOM 3259 N N . GLY A 1 451 ? 4.137 -5.094 1.541 1.00 93.62 451 GLY A N 1
ATOM 3260 C CA . GLY A 1 451 ? 3.510 -3.783 1.743 1.00 93.62 451 GLY A CA 1
ATOM 3261 C C . GLY A 1 451 ? 1.991 -3.880 1.898 1.00 93.62 451 GLY A C 1
ATOM 3262 O O . GLY A 1 451 ? 1.441 -3.410 2.894 1.00 93.62 451 GLY A O 1
ATOM 3263 N N . THR A 1 452 ? 1.333 -4.553 0.955 1.00 94.94 452 THR A N 1
ATOM 3264 C CA . THR A 1 452 ? -0.115 -4.801 0.964 1.00 94.94 452 THR A CA 1
ATOM 3265 C C . THR A 1 452 ? -0.533 -5.645 2.167 1.00 94.94 452 THR A C 1
ATOM 3267 O O . THR A 1 452 ? -1.492 -5.314 2.859 1.00 94.94 452 THR A O 1
ATOM 3270 N N . ALA A 1 453 ? 0.218 -6.701 2.487 1.00 96.38 453 ALA A N 1
ATOM 3271 C CA . ALA A 1 453 ? -0.061 -7.550 3.639 1.00 96.38 453 ALA A CA 1
ATOM 3272 C C . ALA A 1 453 ? 0.030 -6.772 4.960 1.00 96.38 453 ALA A C 1
ATOM 3274 O O . ALA A 1 453 ? -0.855 -6.904 5.801 1.00 96.38 453 ALA A O 1
ATOM 3275 N N . ALA A 1 454 ? 1.044 -5.915 5.125 1.00 95.31 454 ALA A N 1
ATOM 3276 C CA . ALA A 1 454 ? 1.176 -5.056 6.300 1.00 95.31 454 ALA A CA 1
ATOM 3277 C C . ALA A 1 454 ? 0.025 -4.044 6.405 1.00 95.31 454 ALA A C 1
ATOM 3279 O O . ALA A 1 454 ? -0.527 -3.865 7.490 1.00 95.31 454 ALA A O 1
ATOM 3280 N N . ALA A 1 455 ? -0.384 -3.431 5.289 1.00 92.12 455 ALA A N 1
ATOM 3281 C CA . ALA A 1 455 ? -1.519 -2.509 5.258 1.00 92.12 455 ALA A CA 1
ATOM 3282 C C . ALA A 1 455 ? -2.834 -3.206 5.649 1.00 92.12 455 ALA A C 1
ATOM 3284 O O . ALA A 1 455 ? -3.586 -2.700 6.485 1.00 92.12 455 ALA A O 1
ATOM 3285 N N . ARG A 1 456 ? -3.089 -4.406 5.113 1.00 94.81 456 ARG A N 1
ATOM 3286 C CA . ARG A 1 456 ? -4.265 -5.216 5.464 1.00 94.81 456 ARG A CA 1
ATOM 3287 C C . ARG A 1 456 ? -4.219 -5.704 6.905 1.00 94.81 456 ARG A C 1
ATOM 3289 O O . ARG A 1 456 ? -5.242 -5.677 7.582 1.00 94.81 456 ARG A O 1
ATOM 3296 N N . LEU A 1 457 ? -3.046 -6.077 7.405 1.00 94.88 457 LEU A N 1
ATOM 3297 C CA . LEU A 1 457 ? -2.865 -6.489 8.790 1.00 94.88 457 LEU A CA 1
ATOM 3298 C C . LEU A 1 457 ? -3.102 -5.321 9.756 1.00 94.88 457 LEU A C 1
ATOM 3300 O O . LEU A 1 457 ? -3.816 -5.486 10.741 1.00 94.88 457 LEU A O 1
ATOM 3304 N N . GLN A 1 458 ? -2.600 -4.124 9.450 1.00 92.06 458 GLN A N 1
ATOM 3305 C CA . GLN A 1 458 ? -2.913 -2.898 10.191 1.00 92.06 458 GLN A CA 1
ATOM 3306 C C . GLN A 1 458 ? -4.414 -2.585 10.162 1.00 92.06 458 GLN A C 1
ATOM 3308 O O . GLN A 1 458 ? -4.980 -2.223 11.193 1.00 92.06 458 GLN A O 1
ATOM 3313 N N . LEU A 1 459 ? -5.076 -2.762 9.015 1.00 88.69 459 LEU A N 1
ATOM 3314 C CA . LEU A 1 459 ? -6.513 -2.533 8.868 1.00 88.69 459 LEU A CA 1
ATOM 3315 C C . LEU A 1 459 ? -7.338 -3.425 9.809 1.00 88.69 459 LEU A C 1
ATOM 3317 O O . LEU A 1 459 ? -8.213 -2.926 10.520 1.00 88.69 459 LEU A O 1
ATOM 3321 N N . VAL A 1 460 ? -7.045 -4.728 9.834 1.00 92.12 460 VAL A N 1
ATOM 3322 C CA . VAL A 1 460 ? -7.837 -5.717 10.588 1.00 92.12 460 VAL A CA 1
ATOM 3323 C C . VAL A 1 460 ? -7.399 -5.853 12.046 1.00 92.12 460 VAL A C 1
ATOM 3325 O O . VAL A 1 460 ? -8.215 -6.185 12.893 1.00 92.12 460 VAL A O 1
ATOM 3328 N N . SER A 1 461 ? -6.147 -5.553 12.389 1.00 89.94 461 SER A N 1
ATOM 3329 C CA . SER A 1 461 ? -5.671 -5.602 13.784 1.00 89.94 461 SER A CA 1
ATOM 3330 C C . SER A 1 461 ? -5.786 -4.262 14.508 1.00 89.94 461 SER A C 1
ATOM 3332 O O . SER A 1 461 ? -5.913 -4.216 15.733 1.00 89.94 461 SER A O 1
ATOM 3334 N N . GLY A 1 462 ? -5.702 -3.158 13.761 1.00 84.00 462 GLY A N 1
ATOM 3335 C CA . GLY A 1 462 ? -5.567 -1.819 14.311 1.00 84.00 462 GLY A CA 1
ATOM 3336 C C . GLY A 1 462 ? -4.183 -1.422 14.805 1.00 84.00 462 GLY A C 1
ATOM 3337 O O . GLY A 1 462 ? -4.060 -0.338 15.370 1.00 84.00 462 GLY A O 1
ATOM 3338 N N . GLN A 1 463 ? -3.177 -2.282 14.653 1.00 85.12 463 GLN A N 1
ATOM 3339 C CA . GLN A 1 463 ? -1.825 -2.028 15.145 1.00 85.12 463 GLN A CA 1
ATOM 3340 C C . GLN A 1 463 ? -0.992 -1.261 14.112 1.00 85.12 463 GLN A C 1
ATOM 3342 O O . GLN A 1 463 ? -1.009 -1.582 12.926 1.00 85.12 463 GLN A O 1
ATOM 3347 N N . GLU A 1 464 ? -0.207 -0.282 14.563 1.00 85.88 464 GLU A N 1
ATOM 3348 C CA . GLU A 1 464 ? 0.667 0.532 13.706 1.00 85.88 464 GLU A CA 1
ATOM 3349 C C . GLU A 1 464 ? 2.133 0.072 13.801 1.00 85.88 464 GLU A C 1
ATOM 3351 O O . GLU A 1 464 ? 3.011 0.808 14.246 1.00 85.88 464 GLU A O 1
ATOM 3356 N N . LEU A 1 465 ? 2.413 -1.175 13.407 1.00 89.25 465 LEU A N 1
ATOM 3357 C CA . LEU A 1 465 ? 3.765 -1.763 13.483 1.00 89.25 465 LEU A CA 1
ATOM 3358 C C . LEU A 1 465 ? 4.555 -1.653 12.163 1.00 89.25 465 LEU A C 1
ATOM 3360 O O . LEU A 1 465 ? 5.719 -2.047 12.094 1.00 89.25 465 LEU A O 1
ATOM 3364 N N . GLY A 1 466 ? 3.948 -1.098 11.107 1.00 89.38 466 GLY A N 1
ATOM 3365 C CA . GLY A 1 466 ? 4.576 -0.951 9.791 1.00 89.38 466 GLY A CA 1
ATOM 3366 C C . GLY A 1 466 ? 4.933 -2.302 9.163 1.00 89.38 466 GLY A C 1
ATOM 3367 O O . GLY A 1 466 ? 4.156 -3.248 9.239 1.00 89.38 466 GLY A O 1
ATOM 3368 N N . GLN A 1 467 ? 6.115 -2.404 8.551 1.00 91.56 467 GLN A N 1
ATOM 3369 C CA . GLN A 1 467 ? 6.642 -3.653 7.971 1.00 91.56 467 GLN A CA 1
ATOM 3370 C C . GLN A 1 467 ? 7.609 -4.388 8.928 1.00 91.56 467 GLN A C 1
ATOM 3372 O O . GLN A 1 467 ? 8.443 -5.178 8.491 1.00 91.56 467 GLN A O 1
ATOM 3377 N N . ASP A 1 468 ? 7.537 -4.112 10.236 1.00 92.69 468 ASP A N 1
ATOM 3378 C CA . ASP A 1 468 ? 8.399 -4.725 11.254 1.00 92.69 468 ASP A CA 1
ATOM 3379 C C . ASP A 1 468 ? 7.920 -6.149 11.588 1.00 92.69 468 ASP A C 1
ATOM 3381 O O . ASP A 1 468 ? 7.130 -6.382 12.506 1.00 92.69 468 ASP A O 1
ATOM 3385 N N . GLY A 1 469 ? 8.373 -7.113 10.784 1.00 93.38 469 GLY A N 1
ATOM 3386 C CA . GLY A 1 469 ? 8.021 -8.528 10.903 1.00 93.38 469 GLY A CA 1
ATOM 3387 C C . GLY A 1 469 ? 8.164 -9.119 12.317 1.00 93.38 469 GLY A C 1
ATOM 3388 O O . GLY A 1 469 ? 7.221 -9.756 12.793 1.00 93.38 469 GLY A O 1
ATOM 3389 N N . PRO A 1 470 ? 9.298 -8.917 13.020 1.00 95.00 470 PRO A N 1
ATOM 3390 C CA . PRO A 1 470 ? 9.468 -9.363 14.403 1.00 95.00 470 PRO A CA 1
ATOM 3391 C C . PRO A 1 470 ? 8.400 -8.835 15.368 1.00 95.00 470 PRO A C 1
ATOM 3393 O O . PRO A 1 470 ? 7.851 -9.627 16.134 1.00 95.00 470 PRO A O 1
ATOM 3396 N N . LYS A 1 471 ? 8.051 -7.543 15.298 1.00 95.06 471 LYS A N 1
ATOM 3397 C CA . LYS A 1 471 ? 6.996 -6.973 16.155 1.00 95.06 471 LYS A CA 1
ATOM 3398 C C . LYS A 1 471 ? 5.624 -7.560 15.859 1.00 95.06 471 LYS A C 1
ATOM 3400 O O . LYS A 1 471 ? 4.859 -7.810 16.785 1.00 95.06 471 LYS A O 1
ATOM 3405 N N . TRP A 1 472 ? 5.315 -7.812 14.587 1.00 95.69 472 TRP A N 1
ATOM 3406 C CA . TRP A 1 472 ? 4.063 -8.471 14.213 1.00 95.69 472 TRP A CA 1
ATOM 3407 C C . TRP A 1 472 ? 3.957 -9.882 14.787 1.00 95.69 472 TRP A C 1
ATOM 3409 O O . TRP A 1 472 ? 2.888 -10.266 15.252 1.00 95.69 472 TRP A O 1
ATOM 3419 N N . ILE A 1 473 ? 5.057 -10.640 14.807 1.00 95.94 473 ILE A N 1
ATOM 3420 C CA . ILE A 1 473 ? 5.087 -11.970 15.426 1.00 95.94 473 ILE A CA 1
ATOM 3421 C C . ILE A 1 473 ? 4.878 -11.878 16.937 1.00 95.94 473 ILE A C 1
ATOM 3423 O O . ILE A 1 473 ? 4.076 -12.631 17.479 1.00 95.94 473 ILE A O 1
ATOM 3427 N N . GLU A 1 474 ? 5.602 -10.986 17.613 1.00 95.56 474 GLU A N 1
ATOM 3428 C CA . GLU A 1 474 ? 5.498 -10.806 19.064 1.00 95.56 474 GLU A CA 1
ATOM 3429 C C . GLU A 1 474 ? 4.071 -10.431 19.474 1.00 95.56 474 GLU A C 1
ATOM 3431 O O . GLU A 1 474 ? 3.474 -11.092 20.327 1.00 95.56 474 GLU A O 1
ATOM 3436 N N . TRP A 1 475 ? 3.497 -9.429 18.801 1.00 95.56 475 TRP A N 1
ATOM 3437 C CA . TRP A 1 475 ? 2.105 -9.043 18.994 1.00 95.56 475 TRP A CA 1
ATOM 3438 C C . TRP A 1 475 ? 1.175 -10.234 18.778 1.00 95.56 475 TRP A C 1
ATOM 3440 O O . TRP A 1 475 ? 0.359 -10.544 19.648 1.00 95.56 475 TRP A O 1
ATOM 3450 N N . TRP A 1 476 ? 1.326 -10.939 17.656 1.00 96.38 476 TRP A N 1
ATOM 3451 C CA . TRP A 1 476 ? 0.406 -12.007 17.303 1.00 96.38 476 TRP A CA 1
ATOM 3452 C C . TRP A 1 476 ? 0.464 -13.181 18.279 1.00 96.38 476 TRP A C 1
ATOM 3454 O O . TRP A 1 476 ? -0.581 -13.666 18.691 1.00 96.38 476 TRP A O 1
ATOM 3464 N N . LEU A 1 477 ? 1.648 -13.583 18.747 1.00 94.81 477 LEU A N 1
ATOM 3465 C CA . LEU A 1 477 ? 1.781 -14.631 19.767 1.00 94.81 477 LEU A CA 1
ATOM 3466 C C . LEU A 1 477 ? 1.043 -14.291 21.070 1.00 94.81 477 LEU A C 1
ATOM 3468 O O . LEU A 1 477 ? 0.538 -15.198 21.724 1.00 94.81 477 LEU A O 1
ATOM 3472 N N . SER A 1 478 ? 0.970 -13.008 21.436 1.00 93.50 478 SER A N 1
ATOM 3473 C CA . SER A 1 478 ? 0.244 -12.556 22.630 1.00 93.50 478 SER A CA 1
ATOM 3474 C C . SER A 1 478 ? -1.262 -12.380 22.409 1.00 93.50 478 SER A C 1
ATOM 3476 O O . SER A 1 478 ? -2.041 -12.570 23.338 1.00 93.50 478 SER A O 1
ATOM 3478 N N . ALA A 1 479 ? -1.672 -12.004 21.194 1.00 91.75 479 ALA A N 1
ATOM 3479 C CA . ALA A 1 479 ? -3.042 -11.602 20.885 1.00 91.75 479 ALA A CA 1
ATOM 3480 C C . ALA A 1 479 ? -3.890 -12.717 20.260 1.00 91.75 479 ALA A C 1
ATOM 3482 O O . ALA A 1 479 ? -5.112 -12.606 20.272 1.00 91.75 479 ALA A O 1
ATOM 3483 N N . ARG A 1 480 ? -3.259 -13.758 19.696 1.00 93.19 480 ARG A N 1
ATOM 3484 C CA . ARG A 1 480 ? -3.904 -14.805 18.886 1.00 93.19 480 ARG A CA 1
ATOM 3485 C C . ARG A 1 480 ? -5.090 -15.459 19.581 1.00 93.19 480 ARG A C 1
ATOM 3487 O O . ARG A 1 480 ? -6.134 -15.643 18.959 1.00 93.19 480 ARG A O 1
ATOM 3494 N N . ASP A 1 481 ? -4.936 -15.791 20.858 1.00 90.56 481 ASP A N 1
ATOM 3495 C CA . ASP A 1 481 ? -6.002 -16.404 21.640 1.00 90.56 481 ASP A CA 1
ATOM 3496 C C . ASP A 1 481 ? -7.022 -15.334 22.051 1.00 90.56 481 ASP A C 1
ATOM 3498 O O . ASP A 1 481 ? -6.772 -14.498 22.918 1.00 90.56 481 ASP A O 1
ATOM 3502 N N . GLY A 1 482 ? -8.189 -15.359 21.405 1.00 84.94 482 GLY A N 1
ATOM 3503 C CA . GLY A 1 482 ? -9.252 -14.377 21.626 1.00 84.94 482 GLY A CA 1
ATOM 3504 C C . GLY A 1 482 ? -9.139 -13.116 20.767 1.00 84.94 482 GLY A C 1
ATOM 3505 O O . GLY A 1 482 ? -9.875 -12.160 21.018 1.00 84.94 482 GLY A O 1
ATOM 3506 N N . HIS A 1 483 ? -8.262 -13.098 19.752 1.00 88.31 483 HIS A N 1
ATOM 3507 C CA . HIS A 1 483 ? -8.262 -12.015 18.771 1.00 88.31 483 HIS A CA 1
ATOM 3508 C C . HIS A 1 483 ? -9.617 -11.933 18.067 1.00 88.31 483 HIS A C 1
ATOM 3510 O O . HIS A 1 483 ? -10.152 -12.934 17.598 1.00 88.31 483 HIS A O 1
ATOM 3516 N N . VAL A 1 484 ? -10.136 -10.714 17.949 1.00 87.94 484 VAL A N 1
ATOM 3517 C CA . VAL A 1 484 ? -11.283 -10.398 17.102 1.00 87.94 484 VAL A CA 1
ATOM 3518 C C . VAL A 1 484 ? -10.846 -9.288 16.163 1.00 87.94 484 VAL A C 1
ATOM 3520 O O . VAL A 1 484 ? -10.480 -8.195 16.604 1.00 87.94 484 VAL A O 1
ATOM 3523 N N . ALA A 1 485 ? -10.869 -9.574 14.867 1.00 89.19 485 ALA A N 1
ATOM 3524 C CA . ALA A 1 485 ? -10.467 -8.632 13.844 1.00 89.19 485 ALA A CA 1
ATOM 3525 C C . ALA A 1 485 ? -11.427 -7.436 13.790 1.00 89.19 485 ALA A C 1
ATOM 3527 O O . ALA A 1 485 ? -12.655 -7.561 13.895 1.00 89.19 485 ALA A O 1
ATOM 3528 N N . ARG A 1 486 ? -10.861 -6.250 13.570 1.00 87.12 486 ARG A N 1
ATOM 3529 C CA . ARG A 1 486 ? -11.601 -5.025 13.284 1.00 87.12 486 ARG A CA 1
ATOM 3530 C C . ARG A 1 486 ? -12.392 -5.192 11.996 1.00 87.12 486 ARG A C 1
ATOM 3532 O O . ARG A 1 486 ? -11.900 -5.724 11.002 1.00 87.12 486 ARG A O 1
ATOM 3539 N N . ARG A 1 487 ? -13.619 -4.682 12.018 1.00 87.06 487 ARG A N 1
ATOM 3540 C CA . ARG A 1 487 ? -14.544 -4.682 10.888 1.00 87.06 487 ARG A CA 1
ATOM 3541 C C . ARG A 1 487 ? -15.140 -3.284 10.739 1.00 87.06 487 ARG A C 1
ATOM 3543 O O . ARG A 1 487 ? -15.381 -2.580 11.719 1.00 87.06 487 ARG A O 1
ATOM 3550 N N . ALA A 1 488 ? -15.375 -2.879 9.501 1.00 84.25 488 ALA A N 1
ATOM 3551 C CA . ALA A 1 488 ? -16.156 -1.710 9.143 1.00 84.25 488 ALA A CA 1
ATOM 3552 C C . ALA A 1 488 ? -17.657 -1.901 9.403 1.00 84.25 488 ALA A C 1
ATOM 3554 O O . ALA A 1 488 ? -18.391 -0.923 9.357 1.00 84.25 488 ALA A O 1
ATOM 3555 N N . TRP A 1 489 ? -18.125 -3.111 9.699 1.00 84.50 489 TRP A N 1
ATOM 3556 C CA . TRP A 1 489 ? -19.465 -3.318 10.236 1.00 84.50 489 TRP A CA 1
ATOM 3557 C C . TRP A 1 489 ? -19.397 -3.582 11.741 1.00 84.50 489 TRP A C 1
ATOM 3559 O O . TRP A 1 489 ? -18.694 -4.490 12.188 1.00 84.50 489 TRP A O 1
ATOM 3569 N N . ILE A 1 490 ? -20.146 -2.808 12.525 1.00 85.38 490 ILE A N 1
ATOM 3570 C CA . ILE A 1 490 ? -20.385 -3.067 13.947 1.00 85.38 490 ILE A CA 1
ATOM 3571 C C . ILE A 1 490 ? -21.871 -3.386 14.102 1.00 85.38 490 ILE A C 1
ATOM 3573 O O . ILE A 1 490 ? -22.719 -2.498 14.100 1.00 85.38 490 ILE A O 1
ATOM 3577 N N . GLU A 1 491 ? -22.190 -4.670 14.240 1.00 83.12 491 GLU A N 1
ATOM 3578 C CA . GLU A 1 491 ? -23.550 -5.110 14.554 1.00 83.12 491 GLU A CA 1
ATOM 3579 C C . GLU A 1 491 ? -23.848 -4.800 16.027 1.00 83.12 491 GLU A C 1
ATOM 3581 O O . GLU A 1 491 ? -23.357 -5.497 16.914 1.00 83.12 491 GLU A O 1
ATOM 3586 N N . VAL A 1 492 ? -24.627 -3.753 16.299 1.00 84.50 492 VAL A N 1
ATOM 3587 C CA . VAL A 1 492 ? -25.102 -3.445 17.656 1.00 84.50 492 VAL A CA 1
ATOM 3588 C C . VAL A 1 492 ? -26.318 -4.326 17.935 1.00 84.50 492 VAL A C 1
ATOM 3590 O O . VAL A 1 492 ? -27.408 -4.040 17.441 1.00 84.50 492 VAL A O 1
ATOM 3593 N N . ALA A 1 493 ? -26.122 -5.429 18.660 1.00 83.88 493 ALA A N 1
ATOM 3594 C CA . ALA A 1 493 ? -27.222 -6.307 19.040 1.00 83.88 493 ALA A CA 1
ATOM 3595 C C . ALA A 1 493 ? -28.031 -5.688 20.196 1.00 83.88 493 ALA A C 1
ATOM 3597 O O . ALA A 1 493 ? -27.467 -4.926 20.984 1.00 83.88 493 ALA A O 1
ATOM 3598 N N . PRO A 1 494 ? -29.323 -6.032 20.348 1.00 81.38 494 PRO A N 1
ATOM 3599 C CA . PRO A 1 494 ? -30.087 -5.638 21.527 1.00 81.38 494 PRO A CA 1
ATOM 3600 C C . PRO A 1 494 ? -29.396 -6.119 22.811 1.00 81.38 494 PRO A C 1
ATOM 3602 O O . PRO A 1 494 ? -29.129 -7.312 22.960 1.00 81.38 494 PRO A O 1
ATOM 3605 N N . GLY A 1 495 ? -29.115 -5.199 23.729 1.00 82.38 495 GLY A N 1
ATOM 3606 C CA . GLY A 1 495 ? -28.356 -5.414 24.962 1.00 82.38 495 GLY A CA 1
ATOM 3607 C C . GLY A 1 495 ? -26.881 -4.996 24.890 1.00 82.38 495 GLY A C 1
ATOM 3608 O O . GLY A 1 495 ? -26.260 -4.820 25.937 1.00 82.38 495 GLY A O 1
ATOM 3609 N N . ASP A 1 496 ? -26.311 -4.795 23.695 1.00 86.75 496 ASP A N 1
ATOM 3610 C CA . ASP A 1 496 ? -24.934 -4.301 23.543 1.00 86.75 496 ASP A CA 1
ATOM 3611 C C . ASP A 1 496 ? -24.838 -2.778 23.720 1.00 86.75 496 ASP A C 1
ATOM 3613 O O . ASP A 1 496 ? -23.731 -2.241 23.834 1.00 86.75 496 ASP A O 1
ATOM 3617 N N . GLU A 1 497 ? -25.970 -2.064 23.724 1.00 87.81 497 GLU A N 1
ATOM 3618 C CA . GLU A 1 497 ? -26.004 -0.602 23.725 1.00 87.81 497 GLU A CA 1
ATOM 3619 C C . GLU A 1 497 ? -25.243 -0.019 24.916 1.00 87.81 497 GLU A C 1
ATOM 3621 O O . GLU A 1 497 ? -24.441 0.901 24.759 1.00 87.81 497 GLU A O 1
ATOM 3626 N N . ASP A 1 498 ? -25.419 -0.612 26.095 1.00 89.81 498 ASP A N 1
ATOM 3627 C CA . ASP A 1 498 ? -24.826 -0.126 27.339 1.00 89.81 498 ASP A CA 1
ATOM 3628 C C . ASP A 1 498 ? -23.307 -0.342 27.411 1.00 89.81 498 ASP A C 1
ATOM 3630 O O . ASP A 1 498 ? -22.639 0.214 28.286 1.00 89.81 498 ASP A O 1
ATOM 3634 N N . ALA A 1 499 ? -22.736 -1.116 26.484 1.00 91.38 499 ALA A N 1
ATOM 3635 C CA . ALA A 1 499 ? -21.301 -1.351 26.363 1.00 91.38 499 ALA A CA 1
ATOM 3636 C C . ALA A 1 499 ? -20.591 -0.340 25.438 1.00 91.38 499 ALA A C 1
ATOM 3638 O O . ALA A 1 499 ? -19.460 -0.595 25.009 1.00 91.38 499 ALA A O 1
ATOM 3639 N N . LEU A 1 500 ? -21.232 0.793 25.117 1.00 93.69 500 LEU A N 1
ATOM 3640 C CA . LEU A 1 500 ? -20.638 1.872 24.328 1.00 93.69 500 LEU A CA 1
ATOM 3641 C C . LEU A 1 500 ? -19.448 2.530 25.050 1.00 93.69 500 LEU A C 1
ATOM 3643 O O . LEU A 1 500 ? -19.534 2.939 26.205 1.00 93.69 500 LEU A O 1
ATOM 3647 N N . LEU A 1 501 ? -18.361 2.735 24.315 1.00 93.94 501 LEU A N 1
ATOM 3648 C CA . LEU A 1 501 ? -17.237 3.597 24.666 1.00 93.94 501 LEU A CA 1
ATOM 3649 C C . LEU A 1 501 ? -17.002 4.578 23.522 1.00 93.94 501 LEU A C 1
ATOM 3651 O O . LEU A 1 501 ? -16.948 4.174 22.359 1.00 93.94 501 LEU A O 1
ATOM 3655 N N . VAL A 1 502 ? -16.815 5.854 23.848 1.00 94.50 502 VAL A N 1
ATOM 3656 C CA . VAL A 1 502 ? -16.480 6.892 22.868 1.00 94.50 502 VAL A CA 1
ATOM 3657 C C . VAL A 1 502 ? -15.254 7.655 23.334 1.00 94.50 502 VAL A C 1
ATOM 3659 O O . VAL A 1 502 ? -15.305 8.337 24.353 1.00 94.50 502 VAL A O 1
ATOM 3662 N N . ARG A 1 503 ? -14.163 7.579 22.575 1.00 93.62 503 ARG A N 1
ATOM 3663 C CA . ARG A 1 503 ? -12.999 8.455 22.733 1.00 93.62 503 ARG A CA 1
ATOM 3664 C C . ARG A 1 503 ? -13.085 9.564 21.702 1.00 93.62 503 ARG A C 1
ATOM 3666 O O . ARG A 1 503 ? -13.184 9.307 20.505 1.00 93.62 503 ARG A O 1
ATOM 3673 N N . TRP A 1 504 ? -13.024 10.802 22.156 1.00 94.06 504 TRP A N 1
ATOM 3674 C CA . TRP A 1 504 ? -13.106 11.978 21.303 1.00 94.06 504 TRP A CA 1
ATOM 3675 C C . TRP A 1 504 ? -11.943 12.918 21.586 1.00 94.06 504 TRP A C 1
ATOM 3677 O O . TRP A 1 504 ? -11.570 13.121 22.740 1.00 94.06 504 TRP A O 1
ATOM 3687 N N . ARG A 1 505 ? -11.363 13.480 20.525 1.00 91.75 505 ARG A N 1
ATOM 3688 C CA . ARG A 1 505 ? -10.316 14.501 20.590 1.00 91.75 505 ARG A CA 1
ATOM 3689 C C . ARG A 1 505 ? -10.565 15.576 19.545 1.00 91.75 505 ARG A C 1
ATOM 3691 O O . ARG A 1 505 ? -10.777 15.245 18.382 1.00 91.75 505 ARG A O 1
ATOM 3698 N N . ALA A 1 506 ? -10.485 16.839 19.937 1.00 89.56 506 ALA A N 1
ATOM 3699 C CA . ALA A 1 506 ? -10.487 17.984 19.029 1.00 89.56 506 ALA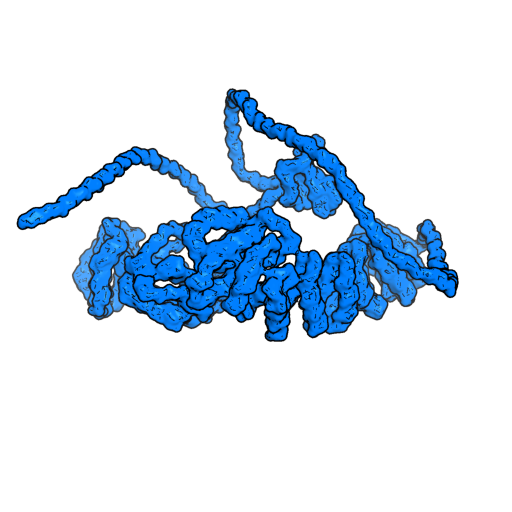 A CA 1
ATOM 3700 C C . ALA A 1 506 ? -9.881 19.199 19.737 1.00 89.56 506 ALA A C 1
ATOM 3702 O O . ALA A 1 506 ? -10.046 19.332 20.944 1.00 89.56 506 ALA A O 1
ATOM 3703 N N . ASP A 1 507 ? -9.190 20.074 19.005 1.00 83.81 507 ASP A N 1
ATOM 3704 C CA . ASP A 1 507 ? -8.740 21.391 19.492 1.00 83.81 507 ASP A CA 1
ATOM 3705 C C . ASP A 1 507 ? -7.945 21.365 20.816 1.00 83.81 507 ASP A C 1
ATOM 3707 O O . ASP A 1 507 ? -8.050 22.256 21.654 1.00 83.81 507 ASP A O 1
ATOM 3711 N N . GLY A 1 508 ? -7.136 20.319 21.021 1.00 81.38 508 GLY A N 1
ATOM 3712 C CA . GLY A 1 508 ? -6.358 20.132 22.253 1.00 81.38 508 GLY A CA 1
ATOM 3713 C C . GLY A 1 508 ? -7.167 19.626 23.453 1.00 81.38 508 GLY A C 1
ATOM 3714 O O . GLY A 1 508 ? -6.610 19.493 24.539 1.00 81.38 508 GLY A O 1
ATOM 3715 N N . ASP A 1 509 ? -8.442 19.304 23.255 1.00 85.56 509 ASP A N 1
ATOM 3716 C CA . ASP A 1 509 ? -9.344 18.699 24.229 1.00 85.56 509 ASP A CA 1
ATOM 3717 C C . ASP A 1 509 ? -9.513 17.195 23.955 1.00 85.56 509 ASP A C 1
ATOM 3719 O O . ASP A 1 509 ? -9.389 16.722 22.819 1.00 85.56 509 ASP A O 1
ATOM 3723 N N . ALA A 1 510 ? -9.777 16.428 25.011 1.00 89.81 510 ALA A N 1
ATOM 3724 C CA . ALA A 1 510 ? -9.934 14.982 24.956 1.00 89.81 510 ALA A CA 1
ATOM 3725 C C . ALA A 1 510 ? -10.987 14.510 25.963 1.00 89.81 510 ALA A C 1
ATOM 3727 O O . ALA A 1 510 ? -10.990 14.934 27.122 1.00 89.81 510 ALA A O 1
ATOM 3728 N N . ALA A 1 511 ? -11.862 13.596 25.547 1.00 91.94 511 ALA A N 1
ATOM 3729 C CA . ALA A 1 511 ? -12.862 13.005 26.424 1.00 91.94 511 ALA A CA 1
ATOM 3730 C C . ALA A 1 511 ? -13.096 11.519 26.142 1.00 91.94 511 ALA A C 1
ATOM 3732 O O . ALA A 1 511 ? -13.108 11.093 24.987 1.00 91.94 511 ALA A O 1
ATOM 3733 N N . LEU A 1 512 ? -13.358 10.771 27.213 1.00 93.81 512 LEU A N 1
ATOM 3734 C CA . LEU A 1 512 ? -13.774 9.375 27.184 1.00 93.81 512 LEU A CA 1
ATOM 3735 C C . LEU A 1 512 ? -15.175 9.263 27.787 1.00 93.81 512 LEU A C 1
ATOM 3737 O O . LEU A 1 512 ? -15.348 9.479 28.984 1.00 93.81 512 LEU A O 1
ATOM 3741 N N . LEU A 1 513 ? -16.164 8.920 26.967 1.00 95.19 513 LEU A N 1
ATOM 3742 C CA . LEU A 1 513 ? -17.533 8.665 27.402 1.00 95.19 513 LEU A CA 1
ATOM 3743 C C . LEU A 1 513 ? -17.746 7.151 27.533 1.00 95.19 513 LEU A C 1
ATOM 3745 O O . LEU A 1 513 ? -17.396 6.398 26.623 1.00 95.19 513 LEU A O 1
ATOM 3749 N N . ILE A 1 514 ? -18.305 6.715 28.661 1.00 94.69 514 ILE A N 1
ATOM 3750 C CA . ILE A 1 514 ? -18.394 5.306 29.063 1.00 94.69 514 ILE A CA 1
ATOM 3751 C C . ILE A 1 514 ? -19.845 4.951 29.378 1.00 94.69 514 ILE A C 1
ATOM 3753 O O . ILE A 1 514 ? -20.424 5.516 30.303 1.00 94.69 514 ILE A O 1
ATOM 3757 N N . GLY A 1 515 ? -20.418 4.010 28.628 1.00 93.62 515 GLY A N 1
ATOM 3758 C CA . GLY A 1 515 ? -21.746 3.457 28.883 1.00 93.62 515 GLY A CA 1
ATOM 3759 C C . GLY A 1 515 ? -21.810 2.595 30.157 1.00 93.62 515 GLY A C 1
ATOM 3760 O O . GLY A 1 515 ? -20.769 2.173 30.669 1.00 93.62 515 GLY A O 1
ATOM 3761 N N . PRO A 1 516 ? -23.013 2.302 30.681 1.00 90.50 516 PRO A N 1
ATOM 3762 C CA . PRO A 1 516 ? -23.197 1.640 31.978 1.00 90.50 516 PRO A CA 1
ATOM 3763 C C . PRO A 1 516 ? -22.527 0.265 32.118 1.00 90.50 516 PRO A C 1
ATOM 3765 O O . PRO A 1 516 ? -22.030 -0.069 33.194 1.00 90.50 516 PRO A O 1
ATOM 3768 N N . ALA A 1 517 ? -22.512 -0.529 31.043 1.00 87.94 517 ALA A N 1
ATOM 3769 C CA . ALA A 1 517 ? -21.950 -1.880 31.006 1.00 87.94 517 ALA A CA 1
ATOM 3770 C C . ALA A 1 517 ? -20.526 -1.921 30.421 1.00 87.94 517 ALA A C 1
ATOM 3772 O O . ALA A 1 517 ? -19.883 -2.976 30.395 1.00 87.94 517 ALA A O 1
ATOM 3773 N N . ALA A 1 518 ? -20.011 -0.784 29.949 1.00 85.00 518 ALA A N 1
ATOM 3774 C CA . ALA A 1 518 ? -18.679 -0.697 29.382 1.00 85.00 518 ALA A CA 1
ATOM 3775 C C . ALA A 1 518 ? -17.600 -0.732 30.474 1.00 85.00 518 ALA A C 1
ATOM 3777 O O . ALA A 1 518 ? -17.651 -0.012 31.472 1.00 85.00 518 ALA A O 1
ATOM 3778 N N . LYS A 1 519 ? -16.557 -1.538 30.259 1.00 78.94 519 LYS A N 1
ATOM 3779 C CA . LYS A 1 519 ? -15.365 -1.510 31.113 1.00 78.94 519 LYS A CA 1
ATOM 3780 C C . LYS A 1 519 ? -14.459 -0.375 30.658 1.00 78.94 519 LYS A C 1
ATOM 3782 O O . LYS A 1 519 ? -14.045 -0.351 29.500 1.00 78.94 519 LYS A O 1
ATOM 3787 N N . ALA A 1 520 ? -14.133 0.540 31.569 1.00 68.25 520 ALA A N 1
ATOM 3788 C CA . ALA A 1 520 ? -13.144 1.574 31.301 1.00 68.25 520 ALA A CA 1
ATOM 3789 C C . ALA A 1 520 ? -11.818 0.910 30.873 1.00 68.25 520 ALA A C 1
ATOM 3791 O O . ALA A 1 520 ? -11.341 0.013 31.579 1.00 68.25 520 ALA A O 1
ATOM 3792 N N . PRO A 1 521 ? -11.223 1.298 29.733 1.00 67.88 521 PRO A N 1
ATOM 3793 C CA . PRO A 1 521 ? -9.925 0.775 29.344 1.00 67.88 521 PRO A CA 1
ATOM 3794 C C . PRO A 1 521 ? -8.881 1.129 30.409 1.00 67.88 521 PRO A C 1
ATOM 3796 O O . PRO A 1 521 ? -8.859 2.249 30.921 1.00 67.88 521 PRO A O 1
ATOM 3799 N N . VAL A 1 522 ? -8.001 0.176 30.737 1.00 53.41 522 VAL A N 1
ATOM 3800 C CA . VAL A 1 522 ? -6.821 0.442 31.572 1.00 53.41 522 VAL A CA 1
ATOM 3801 C C . VAL A 1 522 ? -5.993 1.487 30.829 1.00 53.41 522 VAL A C 1
ATOM 3803 O O . VAL A 1 522 ? -5.594 1.250 29.691 1.00 53.41 522 VAL A O 1
ATOM 3806 N N . ALA A 1 523 ? -5.824 2.669 31.423 1.00 45.81 523 ALA A N 1
ATOM 3807 C CA . ALA A 1 523 ? -5.295 3.847 30.747 1.00 45.81 523 ALA A CA 1
ATOM 3808 C C . ALA A 1 523 ? -3.963 3.561 30.026 1.00 45.81 523 ALA A C 1
ATOM 3810 O O . ALA A 1 523 ? -2.909 3.478 30.652 1.00 45.81 523 ALA A O 1
ATOM 3811 N N . ALA A 1 524 ? -3.995 3.471 28.694 1.00 37.38 524 ALA A N 1
ATOM 3812 C CA . ALA A 1 524 ? -2.806 3.623 27.870 1.00 37.38 524 ALA A CA 1
ATOM 3813 C C . ALA A 1 524 ? -2.545 5.129 27.739 1.00 37.38 524 ALA A C 1
ATOM 3815 O O . ALA A 1 524 ? -3.057 5.787 26.831 1.00 37.38 524 ALA A O 1
ATOM 3816 N N . SER A 1 525 ? -1.801 5.689 28.694 1.00 38.50 525 SER A N 1
ATOM 3817 C CA . SER A 1 525 ? -1.353 7.084 28.725 1.00 38.50 525 SER A CA 1
ATOM 3818 C C . SER A 1 525 ? -0.434 7.391 27.534 1.00 38.50 525 SER A C 1
ATOM 3820 O O . SER A 1 525 ? 0.785 7.451 27.642 1.00 38.50 525 SER A O 1
ATOM 3822 N N . THR A 1 526 ? -1.019 7.569 26.352 1.00 37.97 526 THR A N 1
ATOM 3823 C CA . THR A 1 526 ? -0.280 7.745 25.092 1.00 37.97 526 THR A CA 1
ATOM 3824 C C . THR A 1 526 ? -0.204 9.199 24.614 1.00 37.97 526 THR A C 1
ATOM 3826 O O . THR A 1 526 ? 0.254 9.450 23.503 1.00 37.97 526 THR A O 1
ATOM 3829 N N . GLY A 1 527 ? -0.558 10.206 25.425 1.00 40.72 527 GLY A N 1
ATOM 3830 C CA . GLY A 1 527 ? -0.401 11.599 24.988 1.00 40.72 527 GLY A CA 1
ATOM 3831 C C . GLY A 1 527 ? -0.666 12.677 26.035 1.00 40.72 527 GLY A C 1
ATOM 3832 O O . GLY A 1 527 ? -1.407 12.476 26.985 1.00 40.72 527 GLY A O 1
ATOM 3833 N N . ARG A 1 528 ? -0.046 13.844 25.813 1.00 44.94 528 ARG A N 1
ATOM 3834 C CA . ARG A 1 528 ? 0.101 15.031 26.686 1.00 44.94 528 ARG A CA 1
ATOM 3835 C C . ARG A 1 528 ? -1.185 15.724 27.183 1.00 44.94 528 ARG A C 1
ATOM 3837 O O . ARG A 1 528 ? -1.062 16.717 27.891 1.00 44.94 528 ARG A O 1
ATOM 3844 N N . VAL A 1 529 ? -2.380 15.258 26.821 1.00 55.22 529 VAL A N 1
ATOM 3845 C CA . VAL A 1 529 ? -3.657 15.903 27.183 1.00 55.22 529 VAL A CA 1
ATOM 3846 C C . VAL A 1 529 ? -4.408 15.006 28.161 1.00 55.22 529 VAL A C 1
ATOM 3848 O O . VAL A 1 529 ? -4.635 13.834 27.869 1.00 55.22 529 VAL A O 1
ATOM 3851 N N . ALA A 1 530 ? -4.786 15.553 29.317 1.00 65.69 530 ALA A N 1
ATOM 3852 C CA . ALA A 1 530 ? -5.615 14.848 30.287 1.00 65.69 530 ALA A CA 1
ATOM 3853 C C . ALA A 1 530 ? -7.013 14.606 29.691 1.00 65.69 530 ALA A C 1
ATOM 3855 O O . ALA A 1 530 ? -7.748 15.548 29.409 1.00 65.69 530 ALA A O 1
ATOM 3856 N N . GLU A 1 531 ? -7.365 13.342 29.471 1.00 79.56 531 GLU A N 1
ATOM 3857 C CA . GLU A 1 531 ? -8.660 12.945 28.917 1.00 79.56 531 GLU A CA 1
ATOM 3858 C C . GLU A 1 531 ? -9.746 13.022 29.998 1.00 79.56 531 GLU A C 1
ATOM 3860 O O . GLU A 1 531 ? -9.644 12.362 31.033 1.00 79.56 531 GLU A O 1
ATOM 3865 N N . SER A 1 532 ? -10.796 13.825 29.783 1.00 86.94 532 SER A N 1
ATOM 3866 C CA . SER A 1 532 ? -11.898 13.914 30.744 1.00 86.94 532 SER A CA 1
ATOM 3867 C C . SER A 1 532 ? -12.817 12.700 30.622 1.00 86.94 532 SER A C 1
ATOM 3869 O O . SER A 1 532 ? -13.416 12.493 29.565 1.00 86.94 532 SER A O 1
ATOM 3871 N N . VAL A 1 533 ? -12.953 11.927 31.697 1.00 91.12 533 VAL A N 1
ATOM 3872 C CA . VAL A 1 533 ? -13.831 10.751 31.746 1.00 91.12 533 VAL A CA 1
ATOM 3873 C C . VAL A 1 533 ? -15.255 11.173 32.108 1.00 91.12 533 VAL A C 1
ATOM 3875 O O . VAL A 1 533 ? -15.453 11.998 33.000 1.00 91.12 533 VAL A O 1
ATOM 3878 N N . VAL A 1 534 ? -16.239 10.623 31.399 1.00 93.56 534 VAL A N 1
ATOM 3879 C CA . VAL A 1 534 ? -17.672 10.869 31.584 1.00 93.56 534 VAL A CA 1
ATOM 3880 C C . VAL A 1 534 ? -18.414 9.537 31.542 1.00 93.56 534 VAL A C 1
ATOM 3882 O O . VAL A 1 534 ? -18.322 8.802 30.563 1.00 93.56 534 VAL A O 1
ATOM 3885 N N . HIS A 1 535 ? -19.184 9.230 32.576 1.00 94.56 535 HIS A N 1
ATOM 3886 C CA . HIS A 1 535 ? -20.070 8.070 32.603 1.00 94.56 535 HIS A CA 1
ATOM 3887 C C . HIS A 1 535 ? -21.457 8.446 32.085 1.00 94.56 535 HIS A C 1
ATOM 3889 O O . HIS A 1 535 ? -21.993 9.497 32.428 1.00 94.56 535 HIS A O 1
ATOM 3895 N N . LEU A 1 536 ? -22.039 7.605 31.242 1.00 95.00 536 LEU A N 1
ATOM 3896 C CA . LEU A 1 536 ? -23.330 7.843 30.613 1.00 95.00 536 LEU A CA 1
ATOM 3897 C C . LEU A 1 536 ? -24.392 6.946 31.225 1.00 95.00 536 LEU A C 1
ATOM 3899 O O . LEU A 1 536 ? -24.147 5.780 31.521 1.00 95.00 536 LEU A O 1
ATOM 3903 N N . THR A 1 537 ? -25.599 7.479 31.351 1.00 93.81 537 THR A N 1
ATOM 3904 C CA . THR A 1 537 ? -26.795 6.684 31.649 1.00 93.81 537 THR A CA 1
ATOM 3905 C C . THR A 1 537 ? -27.207 5.848 30.433 1.00 93.81 537 THR A C 1
ATOM 3907 O O . THR A 1 537 ? -26.757 6.094 29.308 1.00 93.81 537 THR A O 1
ATOM 3910 N N . GLU A 1 538 ? -28.094 4.868 30.622 1.00 92.06 538 GLU A N 1
ATOM 3911 C CA . GLU A 1 538 ? -28.635 4.072 29.508 1.00 92.06 538 GLU A CA 1
ATOM 3912 C C . GLU A 1 538 ? -29.328 4.958 28.459 1.00 92.06 538 GLU A C 1
ATOM 3914 O O . GLU A 1 538 ? -29.160 4.768 27.256 1.00 92.06 538 GLU A O 1
ATOM 3919 N N . ALA A 1 539 ? -30.095 5.960 28.903 1.00 92.12 539 ALA A N 1
ATOM 3920 C CA . ALA A 1 539 ? -30.823 6.862 28.013 1.00 92.12 539 ALA A CA 1
ATOM 3921 C C . ALA A 1 539 ? -29.873 7.737 27.180 1.00 92.12 539 ALA A C 1
ATOM 3923 O O . ALA A 1 539 ? -30.085 7.927 25.982 1.00 92.12 539 ALA A O 1
ATOM 3924 N N . GLU A 1 540 ? -28.801 8.244 27.790 1.00 94.56 540 GLU A N 1
ATOM 3925 C CA . GLU A 1 540 ? -27.786 9.036 27.088 1.00 94.56 540 GLU A CA 1
ATOM 3926 C C . GLU A 1 540 ? -26.974 8.186 26.115 1.00 94.56 540 GLU A C 1
ATOM 3928 O O . GLU A 1 540 ? -26.723 8.617 24.988 1.00 94.56 540 GLU A O 1
ATOM 3933 N N . THR A 1 541 ? -26.618 6.970 26.532 1.00 94.94 541 THR A N 1
ATOM 3934 C CA . THR A 1 541 ? -25.930 5.983 25.698 1.00 94.94 541 THR A CA 1
ATOM 3935 C C . THR A 1 541 ? -26.764 5.634 24.466 1.00 94.94 541 THR A C 1
ATOM 3937 O O . THR A 1 541 ? -26.282 5.766 23.339 1.00 94.94 541 THR A O 1
ATOM 3940 N N . ARG A 1 542 ? -28.049 5.301 24.650 1.00 93.56 542 ARG A N 1
ATOM 3941 C CA . ARG A 1 542 ? -29.000 5.055 23.552 1.00 93.56 542 ARG A CA 1
ATOM 3942 C C . ARG A 1 542 ? -29.171 6.276 22.647 1.00 93.56 542 ARG A C 1
ATOM 3944 O O . ARG A 1 542 ? -29.202 6.131 21.427 1.00 93.56 542 ARG A O 1
ATOM 3951 N N . GLY A 1 543 ? -29.230 7.480 23.218 1.00 94.38 543 GLY A N 1
ATOM 3952 C CA . GLY A 1 543 ? -29.308 8.728 22.455 1.00 94.38 543 GLY A CA 1
ATOM 3953 C C . GLY A 1 543 ? -28.091 8.960 21.552 1.00 94.38 543 GLY A C 1
ATOM 3954 O O . GLY A 1 543 ? -28.253 9.296 20.379 1.00 94.38 543 GLY A O 1
ATOM 3955 N N . LEU A 1 544 ? -26.876 8.737 22.064 1.00 95.81 544 LEU A N 1
ATOM 3956 C CA . LEU A 1 544 ? -25.650 8.820 21.262 1.00 95.81 544 LEU A CA 1
ATOM 3957 C C . LEU A 1 544 ? -25.591 7.735 20.186 1.00 95.81 544 LEU A C 1
ATOM 3959 O O . LEU A 1 544 ? -25.280 8.041 19.035 1.00 95.81 544 LEU A O 1
ATOM 3963 N N . LEU A 1 545 ? -25.937 6.492 20.530 1.00 94.56 545 LEU A N 1
ATOM 3964 C CA . LEU A 1 545 ? -26.011 5.395 19.565 1.00 94.56 545 LEU A CA 1
ATOM 3965 C C . LEU A 1 545 ? -26.965 5.709 18.420 1.00 94.56 545 LEU A C 1
ATOM 3967 O O . LEU A 1 545 ? -26.598 5.492 17.270 1.00 94.56 545 LEU A O 1
ATOM 3971 N N . ALA A 1 546 ? -28.143 6.267 18.707 1.00 94.56 546 ALA A N 1
ATOM 3972 C CA . ALA A 1 546 ? -29.106 6.648 17.680 1.00 94.56 546 ALA A CA 1
ATOM 3973 C C . ALA A 1 546 ? -28.533 7.699 16.713 1.00 94.56 546 ALA A C 1
ATOM 3975 O O . ALA A 1 546 ? -28.746 7.603 15.503 1.00 94.56 546 ALA A O 1
ATOM 3976 N N . VAL A 1 547 ? -27.759 8.672 17.214 1.00 96.44 547 VAL A N 1
ATOM 3977 C CA . VAL A 1 547 ? -27.041 9.628 16.354 1.00 96.44 547 VAL A CA 1
ATOM 3978 C C . VAL A 1 547 ? -26.002 8.901 15.501 1.00 96.44 547 VAL A C 1
ATOM 3980 O O . VAL A 1 547 ? -25.991 9.071 14.286 1.00 96.44 547 VAL A O 1
ATOM 3983 N N . PHE A 1 548 ? -25.162 8.054 16.094 1.00 95.50 548 PHE A N 1
ATOM 3984 C CA . PHE A 1 548 ? -24.124 7.332 15.353 1.00 95.50 548 PHE A CA 1
ATOM 3985 C C . PHE A 1 548 ? -24.695 6.365 14.308 1.00 95.50 548 PHE A C 1
ATOM 3987 O O . PHE A 1 548 ? -24.159 6.275 13.206 1.00 95.50 548 PHE A O 1
ATOM 3994 N N . GLN A 1 549 ? -25.803 5.687 14.614 1.00 92.94 549 GLN A N 1
ATOM 3995 C CA . GLN A 1 549 ? -26.541 4.846 13.671 1.00 92.94 549 GLN A CA 1
ATOM 3996 C C . GLN A 1 549 ? -27.110 5.678 12.522 1.00 92.94 549 GLN A C 1
ATOM 3998 O O . GLN A 1 549 ? -26.890 5.340 11.362 1.00 92.94 549 GLN A O 1
ATOM 4003 N N . LYS A 1 550 ? -27.777 6.799 12.826 1.00 94.38 550 LYS A N 1
ATOM 4004 C CA . LYS A 1 550 ? -28.339 7.708 11.816 1.00 94.38 550 LYS A CA 1
ATOM 4005 C C . LYS A 1 550 ? -27.274 8.261 10.868 1.00 94.38 550 LYS A C 1
ATOM 4007 O O . LYS A 1 550 ? -27.535 8.433 9.682 1.00 94.38 550 LYS A O 1
ATOM 4012 N N . GLU A 1 551 ? -26.084 8.543 11.386 1.00 94.94 551 GLU A N 1
ATOM 4013 C CA . GLU A 1 551 ? -24.948 9.038 10.605 1.00 94.94 551 GLU A CA 1
ATOM 4014 C C . GLU A 1 551 ? -24.161 7.915 9.887 1.00 94.94 551 GLU A C 1
ATOM 4016 O O . GLU A 1 551 ? -23.212 8.200 9.151 1.00 94.94 551 GLU A O 1
ATOM 4021 N N . GLY A 1 552 ? -24.547 6.645 10.071 1.00 91.50 552 GLY A N 1
ATOM 4022 C CA . GLY A 1 552 ? -23.937 5.485 9.412 1.00 91.50 552 GLY A CA 1
ATOM 4023 C C . GLY A 1 552 ? -22.578 5.074 9.985 1.00 91.50 552 GLY A C 1
ATOM 4024 O O . GLY A 1 552 ? -21.803 4.400 9.311 1.00 91.50 552 GLY A O 1
ATOM 4025 N N . LEU A 1 553 ? -22.239 5.466 11.221 1.00 91.31 553 LEU A N 1
ATOM 4026 C CA . LEU A 1 553 ? -20.912 5.186 11.789 1.00 91.31 553 LEU A CA 1
ATOM 4027 C C . LEU A 1 553 ? -20.700 3.696 12.066 1.00 91.31 553 LEU A C 1
ATOM 4029 O O . LEU A 1 553 ? -19.554 3.262 12.106 1.00 91.31 553 LEU A O 1
ATOM 4033 N N . PHE A 1 554 ? -21.758 2.897 12.209 1.00 89.56 554 PHE A N 1
ATOM 4034 C CA . PHE A 1 554 ? -21.651 1.451 12.434 1.00 89.56 554 PHE A CA 1
ATOM 4035 C C . PHE A 1 554 ? -21.676 0.612 11.150 1.00 89.56 554 PHE A C 1
ATOM 4037 O O . PHE A 1 554 ? -21.252 -0.539 11.193 1.00 89.56 554 PHE A O 1
ATOM 4044 N N . GLY A 1 555 ? -22.086 1.188 10.018 1.00 84.44 555 GLY A N 1
ATOM 4045 C CA . GLY A 1 555 ? -22.143 0.511 8.723 1.00 84.44 555 GLY A CA 1
ATOM 4046 C C . GLY A 1 555 ? -20.974 0.867 7.788 1.00 84.44 555 GLY A C 1
ATOM 4047 O O . GLY A 1 555 ? -20.058 1.609 8.165 1.00 84.44 555 GLY A O 1
ATOM 4048 N N . PRO A 1 556 ? -20.949 0.322 6.563 1.00 75.88 556 PRO A N 1
ATOM 4049 C CA . PRO A 1 556 ? -19.856 0.462 5.610 1.00 75.88 556 PRO A CA 1
ATOM 4050 C C . PRO A 1 556 ? -19.863 1.836 4.933 1.00 75.88 556 PRO A C 1
ATOM 4052 O O . PRO A 1 556 ? -18.878 2.207 4.300 1.00 75.88 556 PRO A O 1
ATOM 4055 N N . GLU A 1 557 ? -20.935 2.617 5.098 1.00 81.88 557 GLU A N 1
ATOM 4056 C CA . GLU A 1 557 ? -21.062 3.979 4.577 1.00 81.88 557 GLU A CA 1
ATOM 4057 C C . GLU A 1 557 ? -19.962 4.887 5.137 1.00 81.88 557 GLU A C 1
ATOM 4059 O O . GLU A 1 557 ? -19.563 5.861 4.492 1.00 81.88 557 GLU A O 1
ATOM 4064 N N . LYS A 1 558 ? -19.466 4.562 6.341 1.00 85.25 558 LYS A N 1
ATOM 4065 C CA . LYS A 1 558 ? -18.368 5.249 7.024 1.00 85.25 558 LYS A CA 1
ATOM 4066 C C . LYS A 1 558 ? -17.272 4.259 7.406 1.00 85.25 558 LYS A C 1
ATOM 4068 O O . LYS A 1 558 ? -17.255 3.680 8.497 1.00 85.25 558 LYS A O 1
ATOM 4073 N N . LEU A 1 559 ? -16.316 4.099 6.493 1.00 82.00 559 LEU A N 1
ATOM 4074 C CA . LEU A 1 559 ? -15.094 3.335 6.740 1.00 82.00 559 LEU A CA 1
ATOM 4075 C C . LEU A 1 559 ? -14.195 4.064 7.756 1.00 82.00 559 LEU A C 1
ATOM 4077 O O . LEU A 1 559 ? -14.005 5.278 7.616 1.00 82.00 559 LEU A O 1
ATOM 4081 N N . PRO A 1 560 ? -13.614 3.360 8.745 1.00 82.94 560 PRO A N 1
ATOM 4082 C CA . PRO A 1 560 ? -12.661 3.960 9.673 1.00 82.94 560 PRO A CA 1
ATOM 4083 C C . PRO A 1 560 ? -11.383 4.411 8.942 1.00 82.94 560 PRO A C 1
ATOM 4085 O O . PRO A 1 560 ? -11.125 4.029 7.800 1.00 82.94 560 PRO A O 1
ATOM 4088 N N . GLY A 1 561 ? -10.582 5.243 9.602 1.00 78.75 561 GLY A N 1
ATOM 4089 C CA . GLY A 1 561 ? -9.322 5.771 9.081 1.00 78.75 561 GLY A CA 1
ATOM 4090 C C . GLY A 1 561 ? -9.267 7.296 9.040 1.00 78.75 561 GLY A C 1
ATOM 4091 O O . GLY A 1 561 ? -10.111 7.986 9.615 1.00 78.75 561 GLY A O 1
ATOM 4092 N N . ALA A 1 562 ? -8.241 7.813 8.365 1.00 80.06 562 ALA A N 1
ATOM 4093 C CA . ALA A 1 562 ? -7.997 9.245 8.241 1.00 80.06 562 ALA A CA 1
ATOM 4094 C C . ALA A 1 562 ? -8.727 9.862 7.033 1.00 80.06 562 ALA A C 1
ATOM 4096 O O . ALA A 1 562 ? -8.945 9.201 6.014 1.00 80.06 562 ALA A O 1
ATOM 4097 N N . ARG A 1 563 ? -9.107 11.134 7.157 1.00 84.31 563 ARG A N 1
ATOM 4098 C CA . ARG A 1 563 ? -9.650 12.013 6.113 1.00 84.31 563 ARG A CA 1
ATOM 4099 C C . ARG A 1 563 ? -8.904 13.343 6.178 1.00 84.31 563 ARG A C 1
ATOM 4101 O O . ARG A 1 563 ? -8.673 13.840 7.275 1.00 84.31 563 ARG A O 1
ATOM 4108 N N . GLY A 1 564 ? -8.551 13.922 5.033 1.00 84.06 564 GLY A N 1
ATOM 4109 C CA . GLY A 1 564 ? -7.735 15.144 4.985 1.00 84.06 564 GLY A CA 1
ATOM 4110 C C . GLY A 1 564 ? -6.251 14.909 5.287 1.00 84.06 564 GLY A C 1
ATOM 4111 O O . GLY A 1 564 ? -5.793 13.770 5.429 1.00 84.06 564 GLY A O 1
ATOM 4112 N N . ARG A 1 565 ? -5.482 15.996 5.345 1.00 77.75 565 ARG A N 1
ATOM 4113 C CA . ARG A 1 565 ? -4.054 15.986 5.675 1.00 77.75 565 ARG A CA 1
ATOM 4114 C C . ARG A 1 565 ? -3.846 15.835 7.178 1.00 77.75 565 ARG A C 1
ATOM 4116 O O . ARG A 1 565 ? -4.528 16.451 7.991 1.00 77.75 565 ARG A O 1
ATOM 4123 N N . ARG A 1 566 ? -2.837 15.042 7.536 1.00 77.31 566 ARG A N 1
ATOM 4124 C CA . ARG A 1 566 ? -2.389 14.891 8.923 1.00 77.31 566 ARG A CA 1
ATOM 4125 C C . ARG A 1 566 ? -1.613 16.125 9.394 1.00 77.31 566 ARG A C 1
ATOM 4127 O O . ARG A 1 566 ? -0.820 16.671 8.624 1.00 77.31 566 ARG A O 1
ATOM 4134 N N . GLY A 1 567 ? -1.826 16.564 10.635 1.00 72.88 567 GLY A N 1
ATOM 4135 C CA . GLY A 1 567 ? -1.247 17.802 11.161 1.00 72.88 567 GLY A CA 1
ATOM 4136 C C . GLY A 1 567 ? -1.676 18.207 12.577 1.00 72.88 567 GLY A C 1
ATOM 4137 O O . GLY A 1 567 ? -2.426 17.519 13.268 1.00 72.88 567 GLY A O 1
ATOM 4138 N N . ALA A 1 568 ? -1.165 19.358 13.024 1.00 62.62 568 ALA A N 1
ATOM 4139 C CA . ALA A 1 568 ? -1.555 19.972 14.291 1.00 62.62 568 ALA A CA 1
ATOM 4140 C C . ALA A 1 568 ? -2.964 20.569 14.143 1.00 62.62 568 ALA A C 1
ATOM 4142 O O . ALA A 1 568 ? -3.110 21.609 13.521 1.00 62.62 568 ALA A O 1
ATOM 4143 N N . GLY A 1 569 ? -3.984 19.882 14.664 1.00 75.50 569 GLY A N 1
ATOM 4144 C CA . GLY A 1 569 ? -5.400 20.233 14.457 1.00 75.50 569 GLY A CA 1
ATOM 4145 C C . GLY A 1 569 ? -6.293 19.036 14.114 1.00 75.50 569 GLY A C 1
ATOM 4146 O O . GLY A 1 569 ? -7.486 19.199 13.878 1.00 75.50 569 GLY A O 1
ATOM 4147 N N . GLU A 1 570 ? -5.734 17.823 14.078 1.00 85.75 570 GLU A N 1
ATOM 4148 C CA . GLU A 1 570 ? -6.511 16.604 13.864 1.00 85.75 570 GLU A CA 1
ATOM 4149 C C . GLU A 1 570 ? -7.588 16.398 14.930 1.00 85.75 570 GLU A C 1
ATOM 4151 O O . GLU A 1 570 ? -7.352 16.493 16.139 1.00 85.75 570 GLU A O 1
ATOM 4156 N N . ARG A 1 571 ? -8.772 16.031 14.449 1.00 91.69 571 ARG A N 1
ATOM 4157 C CA . ARG A 1 571 ? -9.926 15.679 15.265 1.00 91.69 571 ARG A CA 1
ATOM 4158 C C . ARG A 1 571 ? -10.151 14.185 15.135 1.00 91.69 571 ARG A C 1
ATOM 4160 O O . ARG A 1 571 ? -10.096 13.641 14.034 1.00 91.69 571 ARG A O 1
ATOM 4167 N N . ALA A 1 572 ? -10.386 13.507 16.246 1.00 91.50 572 ALA A N 1
ATOM 4168 C CA . ALA A 1 572 ? -10.541 12.064 16.277 1.00 91.50 572 ALA A CA 1
ATOM 4169 C C . ALA A 1 572 ? -11.810 11.657 17.021 1.00 91.50 572 ALA A C 1
ATOM 4171 O O . ALA A 1 572 ? -12.149 12.220 18.061 1.00 91.50 572 ALA A O 1
ATOM 4172 N N . LEU A 1 573 ? -12.480 10.642 16.487 1.00 93.56 573 LEU A N 1
ATOM 4173 C CA . LEU A 1 573 ? -13.616 9.981 17.108 1.00 93.56 573 LEU A CA 1
ATOM 4174 C C . LEU A 1 573 ? -13.395 8.475 17.015 1.00 93.56 573 LEU A C 1
ATOM 4176 O O . LEU A 1 573 ? -13.314 7.923 15.921 1.00 93.56 573 LEU A O 1
ATOM 4180 N N . GLU A 1 574 ? -13.298 7.811 18.152 1.00 91.75 574 GLU A N 1
ATOM 4181 C CA . GLU A 1 574 ? -13.190 6.363 18.254 1.00 91.75 574 GLU A CA 1
ATOM 4182 C C . GLU A 1 574 ? -14.381 5.830 19.045 1.00 91.75 574 GLU A C 1
ATOM 4184 O O . GLU A 1 574 ? -14.689 6.308 20.134 1.00 91.75 574 GLU A O 1
ATOM 4189 N N . LEU A 1 575 ? -15.078 4.866 18.455 1.00 92.25 575 LEU A N 1
ATOM 4190 C CA . LEU A 1 575 ? -16.296 4.260 18.968 1.00 92.25 575 LEU A CA 1
ATOM 4191 C C . LEU A 1 575 ? -16.045 2.778 19.180 1.00 92.25 575 LEU A C 1
ATOM 4193 O O . LEU A 1 575 ? -15.580 2.118 18.254 1.00 92.25 575 LEU A O 1
ATOM 4197 N N . THR A 1 576 ? -16.421 2.249 20.337 1.00 89.94 576 THR A N 1
ATOM 4198 C CA . THR A 1 576 ? -16.359 0.816 20.632 1.00 89.94 576 THR A CA 1
ATOM 4199 C C . THR A 1 576 ? -17.672 0.367 21.258 1.00 89.94 576 THR A C 1
ATOM 4201 O O . THR A 1 576 ? -18.189 1.034 22.144 1.00 89.94 576 THR A O 1
ATOM 4204 N N . VAL A 1 577 ? -18.213 -0.765 20.815 1.00 89.88 577 VAL A N 1
ATOM 4205 C CA . VAL A 1 577 ? -19.428 -1.392 21.346 1.00 89.88 577 VAL A CA 1
ATOM 4206 C C . VAL A 1 577 ? -19.142 -2.874 21.555 1.00 89.88 577 VAL A C 1
ATOM 4208 O O . VAL A 1 577 ? -18.765 -3.575 20.612 1.00 89.88 577 VAL A O 1
ATOM 4211 N N . ALA A 1 578 ? -19.268 -3.348 22.798 1.00 83.75 578 ALA A N 1
ATOM 4212 C CA . ALA A 1 578 ? -18.984 -4.739 23.171 1.00 83.75 578 ALA A CA 1
ATOM 4213 C C . ALA A 1 578 ? -17.621 -5.246 22.633 1.00 83.75 578 ALA A C 1
ATOM 4215 O O . ALA A 1 578 ? -17.507 -6.342 22.090 1.00 83.75 578 ALA A O 1
ATOM 4216 N N . GLY A 1 579 ? -16.582 -4.403 22.718 1.00 75.94 579 GLY A N 1
ATOM 4217 C CA . GLY A 1 579 ? -15.217 -4.716 22.267 1.00 75.94 579 GLY A CA 1
ATOM 4218 C C . GLY A 1 579 ? -14.946 -4.546 20.765 1.00 75.94 579 GLY A C 1
ATOM 4219 O O . GLY A 1 579 ? -13.791 -4.612 20.353 1.00 75.94 579 GLY A O 1
ATOM 4220 N N . ARG A 1 580 ? -15.965 -4.271 19.943 1.00 82.69 580 ARG A N 1
ATOM 4221 C CA . ARG A 1 580 ? -15.822 -4.004 18.500 1.00 82.69 580 ARG A CA 1
ATOM 4222 C C . ARG A 1 580 ? -15.797 -2.505 18.259 1.00 82.69 580 ARG A C 1
ATOM 4224 O O . ARG A 1 580 ? -16.691 -1.817 18.739 1.00 82.69 580 ARG A O 1
ATOM 4231 N N . GLY A 1 581 ? -14.818 -1.989 17.517 1.00 84.81 581 GLY A N 1
ATOM 4232 C CA . GLY A 1 581 ? -14.667 -0.542 17.386 1.00 84.81 581 GLY A CA 1
ATOM 4233 C C . GLY A 1 581 ? -14.173 -0.027 16.042 1.00 84.81 581 GLY A C 1
ATOM 4234 O O . GLY A 1 581 ? -13.602 -0.754 15.230 1.00 84.81 581 GLY A O 1
ATOM 4235 N N . LYS A 1 582 ? -14.410 1.268 15.835 1.00 88.00 582 LYS A N 1
ATOM 4236 C CA . LYS A 1 582 ? -14.005 2.067 14.680 1.00 88.00 582 LYS A CA 1
ATOM 4237 C C . LYS A 1 582 ? -13.355 3.353 15.150 1.00 88.00 582 LYS A C 1
ATOM 4239 O O . LYS A 1 582 ? -13.854 3.996 16.065 1.00 88.00 582 LYS A O 1
ATOM 4244 N N . ALA A 1 583 ? -12.303 3.763 14.455 1.00 87.12 583 ALA A N 1
ATOM 4245 C CA . ALA A 1 583 ? -11.646 5.040 14.683 1.00 87.12 583 ALA A CA 1
ATOM 4246 C C . ALA A 1 583 ? -11.685 5.890 13.413 1.00 87.12 583 ALA A C 1
ATOM 4248 O O . ALA A 1 583 ? -11.370 5.415 12.322 1.00 87.12 583 ALA A O 1
ATOM 4249 N N . PHE A 1 584 ? -12.043 7.155 13.572 1.00 89.69 584 PHE A N 1
ATOM 4250 C CA . PHE A 1 584 ? -12.073 8.166 12.529 1.00 89.69 584 PHE A CA 1
ATOM 4251 C C . PHE A 1 584 ? -11.117 9.289 12.914 1.00 89.69 584 PHE A C 1
ATOM 4253 O O . PHE A 1 584 ? -11.138 9.757 14.052 1.00 89.69 584 PHE A O 1
ATOM 4260 N N . GLN A 1 585 ? -10.291 9.720 11.968 1.00 89.25 585 GLN A N 1
ATOM 4261 C CA . GLN A 1 585 ? -9.424 10.889 12.102 1.00 89.25 585 GLN A CA 1
ATOM 4262 C C . GLN A 1 585 ? -9.752 11.855 10.969 1.00 89.25 585 GLN A C 1
ATOM 4264 O O . GLN A 1 585 ? -9.813 11.450 9.811 1.00 89.25 585 GLN A O 1
ATOM 4269 N N . VAL A 1 586 ? -9.971 13.122 11.289 1.00 89.31 586 VAL A N 1
ATOM 4270 C CA . VAL A 1 586 ? -10.294 14.168 10.320 1.00 89.31 586 VAL A CA 1
ATOM 4271 C C . VAL A 1 586 ? -9.298 15.305 10.511 1.00 89.31 586 VAL A C 1
ATOM 4273 O O . VAL A 1 586 ? -9.231 15.909 11.584 1.00 89.31 586 VAL A O 1
ATOM 4276 N N . GLY A 1 587 ? -8.500 15.558 9.476 1.00 87.38 587 GLY A N 1
ATOM 4277 C CA . GLY A 1 587 ? -7.578 16.684 9.397 1.00 87.38 587 GLY A CA 1
ATOM 4278 C C . GLY A 1 587 ? -8.310 18.025 9.393 1.00 87.38 587 GLY A C 1
ATOM 4279 O O . GLY A 1 587 ? -9.505 18.098 9.105 1.00 87.38 587 GLY A O 1
ATOM 4280 N N . GLU A 1 588 ? -7.588 19.097 9.709 1.00 85.81 588 GLU A N 1
ATOM 4281 C CA . GLU A 1 588 ? -8.129 20.465 9.755 1.00 85.81 588 GLU A CA 1
ATOM 4282 C C . GLU A 1 588 ? -8.698 20.923 8.396 1.00 85.81 588 GLU A C 1
ATOM 4284 O O . GLU A 1 588 ? -9.664 21.683 8.331 1.00 85.81 588 GLU A O 1
ATOM 4289 N N . ASP A 1 589 ? -8.132 20.417 7.300 1.00 84.88 589 ASP A N 1
ATOM 4290 C CA . ASP A 1 589 ? -8.520 20.721 5.923 1.00 84.88 589 ASP A CA 1
ATOM 4291 C C . ASP A 1 589 ? -9.751 19.938 5.434 1.00 84.88 589 ASP A C 1
ATOM 4293 O O . ASP A 1 589 ? -10.321 20.278 4.395 1.00 84.88 589 ASP A O 1
ATOM 4297 N N . ALA A 1 590 ? -10.192 18.914 6.170 1.00 87.25 590 ALA A N 1
ATOM 4298 C CA . ALA A 1 590 ? -11.354 18.108 5.821 1.00 87.25 590 ALA A CA 1
ATOM 4299 C C . ALA A 1 590 ? -12.585 18.505 6.646 1.00 87.25 590 ALA A C 1
ATOM 4301 O O . ALA A 1 590 ? -12.557 18.574 7.877 1.00 87.25 590 ALA A O 1
ATOM 4302 N N . ARG A 1 591 ? -13.713 18.710 5.954 1.00 86.62 591 ARG A N 1
ATOM 4303 C CA . ARG A 1 591 ? -15.021 18.926 6.581 1.00 86.62 591 ARG A CA 1
ATOM 4304 C C . ARG A 1 591 ? -15.979 17.815 6.198 1.00 86.62 591 ARG A C 1
ATOM 4306 O O . ARG A 1 591 ? -16.403 17.709 5.054 1.00 86.62 591 ARG A O 1
ATOM 4313 N N . GLU A 1 592 ? -16.341 17.020 7.192 1.00 91.94 592 GLU A N 1
ATOM 4314 C CA . GLU A 1 592 ? -17.212 15.861 7.049 1.00 91.94 592 GLU A CA 1
ATOM 4315 C C . GLU A 1 592 ? -18.504 16.120 7.838 1.00 91.94 592 GLU A C 1
ATOM 4317 O O . GLU A 1 592 ? -18.490 16.020 9.064 1.00 91.94 592 GLU A O 1
ATOM 4322 N N . PRO A 1 593 ? -19.640 16.454 7.190 1.00 94.31 593 PRO A N 1
ATOM 4323 C CA . PRO A 1 593 ? -20.852 16.874 7.903 1.00 94.31 593 PRO A CA 1
ATOM 4324 C C . PRO A 1 593 ? -21.364 15.858 8.932 1.00 94.31 593 PRO A C 1
ATOM 4326 O O . PRO A 1 593 ? -21.895 16.245 9.970 1.00 94.31 593 PRO A O 1
ATOM 4329 N N . TRP A 1 594 ? -21.201 14.563 8.652 1.00 94.69 594 TRP A N 1
ATOM 4330 C CA . TRP A 1 594 ? -21.561 13.486 9.579 1.00 94.69 594 TRP A CA 1
ATOM 4331 C C . TRP A 1 594 ? -20.650 13.468 10.814 1.00 94.69 594 TRP A C 1
ATOM 4333 O O . TRP A 1 594 ? -21.124 13.234 11.924 1.00 94.69 594 TRP A O 1
ATOM 4343 N N . PHE A 1 595 ? -19.359 13.770 10.638 1.00 94.75 595 PHE A N 1
ATOM 4344 C CA . PHE A 1 595 ? -18.389 13.831 11.726 1.00 94.75 595 PHE A CA 1
ATOM 4345 C C . PHE A 1 595 ? -18.686 15.025 12.627 1.00 94.75 595 PHE A C 1
ATOM 4347 O O . PHE A 1 595 ? -18.702 14.867 13.840 1.00 94.75 595 PHE A O 1
ATOM 4354 N N . GLU A 1 596 ? -19.000 16.191 12.052 1.00 94.19 596 GLU A N 1
ATOM 4355 C CA . GLU A 1 596 ? -19.367 17.379 12.835 1.00 94.19 596 GLU A CA 1
ATOM 4356 C C . GLU A 1 596 ? -20.616 17.131 13.688 1.00 94.19 596 GLU A C 1
ATOM 4358 O O . GLU A 1 596 ? -20.652 17.502 14.858 1.00 94.19 596 GLU A O 1
ATOM 4363 N N . ARG A 1 597 ? -21.633 16.455 13.136 1.00 96.44 597 ARG A N 1
ATOM 4364 C CA . ARG A 1 597 ? -22.848 16.102 13.887 1.00 96.44 597 ARG A CA 1
ATOM 4365 C C . ARG A 1 597 ? -22.573 15.078 14.986 1.00 96.44 597 ARG A C 1
ATOM 4367 O O . ARG A 1 597 ? -23.063 15.247 16.101 1.00 96.44 597 ARG A O 1
ATOM 4374 N N . ALA A 1 598 ? -21.766 14.054 14.704 1.00 96.06 598 ALA A N 1
ATOM 4375 C CA . ALA A 1 598 ? -21.358 13.069 15.702 1.00 96.06 598 ALA A CA 1
ATOM 4376 C C . ALA A 1 598 ? -20.521 13.712 16.825 1.00 96.06 598 ALA A C 1
ATOM 4378 O O . ALA A 1 598 ? -20.805 13.499 18.003 1.00 96.06 598 ALA A O 1
ATOM 4379 N N . ALA A 1 599 ? -19.542 14.550 16.478 1.00 94.44 599 ALA A N 1
ATOM 4380 C CA . ALA A 1 599 ? -18.720 15.293 17.428 1.00 94.44 599 ALA A CA 1
ATOM 4381 C C . ALA A 1 599 ? -19.559 16.270 18.262 1.00 94.44 599 ALA A C 1
ATOM 4383 O O . ALA A 1 599 ? -19.400 16.320 19.477 1.00 94.44 599 ALA A O 1
ATOM 4384 N N . ALA A 1 600 ? -20.505 16.988 17.649 1.00 94.94 600 ALA A N 1
ATOM 4385 C CA . ALA A 1 600 ? -21.432 17.860 18.366 1.00 94.94 600 ALA A CA 1
ATOM 4386 C C . ALA A 1 600 ? -22.299 17.079 19.365 1.00 94.94 600 ALA A C 1
ATOM 4388 O O . ALA A 1 600 ? -22.502 17.545 20.484 1.00 94.94 600 ALA A O 1
ATOM 4389 N N . ALA A 1 601 ? -22.766 15.877 19.006 1.00 96.56 601 ALA A N 1
ATOM 4390 C CA . ALA A 1 601 ? -23.517 15.018 19.919 1.00 96.56 601 ALA A CA 1
ATOM 4391 C C . ALA A 1 601 ? -22.663 14.545 21.109 1.00 96.56 601 ALA A C 1
ATOM 4393 O O . ALA A 1 601 ? -23.131 14.584 22.249 1.00 96.56 601 ALA A O 1
ATOM 4394 N N . VAL A 1 602 ? -21.400 14.170 20.871 1.00 95.62 602 VAL A N 1
ATOM 4395 C CA . VAL A 1 602 ? -20.440 13.819 21.933 1.00 95.62 602 VAL A CA 1
ATOM 4396 C C . VAL A 1 602 ? -20.170 15.012 22.846 1.00 95.62 602 VAL A C 1
ATOM 4398 O O . VAL A 1 602 ? -20.277 14.884 24.067 1.00 95.62 602 VAL A O 1
ATOM 4401 N N . SER A 1 603 ? -19.893 16.184 22.274 1.00 94.00 603 SER A N 1
ATOM 4402 C CA . SER A 1 603 ? -19.695 17.423 23.028 1.00 94.00 603 SER A CA 1
ATOM 4403 C C . SER A 1 603 ? -20.929 17.777 23.853 1.00 94.00 603 SER A C 1
ATOM 4405 O O . SER A 1 603 ? -20.791 18.080 25.032 1.00 94.00 603 SER A O 1
ATOM 4407 N N . ALA A 1 604 ? -22.138 17.653 23.298 1.00 93.94 604 ALA A N 1
ATOM 4408 C CA . ALA A 1 604 ? -23.384 17.900 24.022 1.00 93.94 604 ALA A CA 1
ATOM 4409 C C . ALA A 1 604 ? -23.621 16.890 25.160 1.00 93.94 604 ALA A C 1
ATOM 4411 O O . ALA A 1 604 ? -24.119 17.255 26.224 1.00 93.94 604 ALA A O 1
ATOM 4412 N N . ALA A 1 605 ? -23.274 15.614 24.970 1.00 94.56 605 ALA A N 1
ATOM 4413 C CA . ALA A 1 605 ? -23.355 14.605 26.026 1.00 94.56 605 ALA A CA 1
ATOM 4414 C C . ALA A 1 605 ? -22.355 14.877 27.158 1.00 94.56 605 ALA A C 1
ATOM 4416 O O . ALA A 1 605 ? -22.729 14.819 28.329 1.00 94.56 605 ALA A O 1
ATOM 4417 N N . ARG A 1 606 ? -21.114 15.238 26.818 1.00 93.19 606 ARG A N 1
ATOM 4418 C CA . ARG A 1 606 ? -20.082 15.651 27.780 1.00 93.19 606 ARG A CA 1
ATOM 4419 C C . ARG A 1 606 ? -20.501 16.895 28.554 1.00 93.19 606 ARG A C 1
ATOM 4421 O O . ARG A 1 606 ? -20.371 16.934 29.770 1.00 93.19 606 ARG A O 1
ATOM 4428 N N . GLU A 1 607 ? -21.030 17.883 27.850 1.00 91.19 607 GLU A N 1
ATOM 4429 C CA . GLU A 1 607 ? -21.474 19.157 28.401 1.00 91.19 607 GLU A CA 1
ATOM 4430 C C . GLU A 1 607 ? -22.611 18.970 29.418 1.00 91.19 607 GLU A C 1
ATOM 4432 O O . GLU A 1 607 ? -22.512 19.417 30.561 1.00 91.19 607 GLU A O 1
ATOM 4437 N N . ARG A 1 608 ? -23.630 18.173 29.067 1.00 91.56 608 ARG A N 1
ATOM 4438 C CA . ARG A 1 608 ? -24.704 17.775 29.998 1.00 91.56 608 ARG A CA 1
ATOM 4439 C C . ARG A 1 608 ? -24.195 17.044 31.245 1.00 91.56 608 ARG A C 1
ATOM 4441 O O . ARG A 1 608 ? -24.855 17.089 32.279 1.00 91.56 608 ARG A O 1
ATOM 4448 N N . ASN A 1 609 ? -23.030 16.405 31.156 1.00 93.94 609 ASN A N 1
ATOM 4449 C CA . ASN A 1 609 ? -22.427 15.610 32.222 1.00 93.94 609 ASN A CA 1
ATOM 4450 C C . ASN A 1 609 ? -21.214 16.268 32.895 1.00 93.94 609 ASN A C 1
ATOM 4452 O O . ASN A 1 609 ? -20.494 15.614 33.651 1.00 93.94 609 ASN A O 1
ATOM 4456 N N . ARG A 1 610 ? -20.988 17.571 32.681 1.00 91.75 610 ARG A N 1
ATOM 4457 C CA . ARG A 1 610 ? -19.859 18.304 33.285 1.00 91.75 610 ARG A CA 1
ATOM 4458 C C . ARG A 1 610 ? -19.827 18.225 34.813 1.00 91.75 610 ARG A C 1
ATOM 4460 O O . ARG A 1 610 ? -18.747 18.238 35.397 1.00 91.75 610 ARG A O 1
ATOM 4467 N N . TRP A 1 611 ? -20.996 18.073 35.441 1.00 93.00 611 TRP A N 1
ATOM 4468 C CA . TRP A 1 611 ? -21.164 17.949 36.889 1.00 93.00 611 TRP A CA 1
ATOM 4469 C C . TRP A 1 611 ? -20.326 16.805 37.489 1.00 93.00 611 TRP A C 1
ATOM 4471 O O . TRP A 1 611 ? -19.912 16.884 38.642 1.00 93.00 611 TRP A O 1
ATOM 4481 N N . GLN A 1 612 ? -20.005 15.771 36.700 1.00 93.25 612 GLN A N 1
ATOM 4482 C CA . GLN A 1 612 ? -19.193 14.629 37.132 1.00 93.25 612 GLN A CA 1
ATOM 4483 C C . GLN A 1 612 ? -17.740 14.993 37.461 1.00 93.25 612 GLN A C 1
ATOM 4485 O O . GLN A 1 612 ? -17.061 14.225 38.138 1.00 93.25 612 GLN A O 1
ATOM 4490 N N . ARG A 1 613 ? -17.245 16.145 36.986 1.00 89.75 613 ARG A N 1
ATOM 4491 C CA . ARG A 1 613 ? -15.891 16.641 37.291 1.00 89.75 613 ARG A CA 1
ATOM 4492 C C . ARG A 1 613 ? -15.745 17.114 38.733 1.00 89.75 613 ARG A C 1
ATOM 4494 O O . ARG A 1 613 ? -14.630 17.206 39.228 1.00 89.75 613 ARG A O 1
ATOM 4501 N N . PHE A 1 614 ? -16.864 17.389 39.395 1.00 91.19 614 PHE A N 1
ATOM 4502 C CA . PHE A 1 614 ? -16.922 17.902 40.762 1.00 91.19 614 PHE A CA 1
ATOM 4503 C C . PHE A 1 614 ? -17.226 16.782 41.763 1.00 91.19 614 PHE A C 1
ATOM 4505 O O . PHE A 1 614 ? -17.879 17.002 42.780 1.00 91.19 614 PHE A O 1
ATOM 4512 N N . ALA A 1 615 ? -16.771 15.563 41.459 1.00 88.31 615 ALA A N 1
ATOM 4513 C CA . ALA A 1 615 ? -16.793 14.467 42.412 1.00 88.31 615 ALA A CA 1
ATOM 4514 C C . ALA A 1 615 ? -15.905 14.818 43.624 1.00 88.31 615 ALA A C 1
ATOM 4516 O O . ALA A 1 615 ? -14.782 15.298 43.432 1.00 88.31 615 ALA A O 1
ATOM 4517 N N . PRO A 1 616 ? -16.370 14.572 44.860 1.00 85.94 616 PRO A N 1
ATOM 4518 C CA . PRO A 1 616 ? -15.546 14.727 46.051 1.00 85.94 616 PRO A CA 1
ATOM 4519 C C . PRO A 1 616 ? -14.259 13.881 45.979 1.00 85.94 616 PRO A C 1
ATOM 4521 O O . PRO A 1 616 ? -14.298 12.763 45.459 1.00 85.94 616 PRO A O 1
ATOM 4524 N N . PRO A 1 617 ? -13.124 14.370 46.511 1.00 81.25 617 PRO A N 1
ATOM 4525 C CA . PRO A 1 617 ? -11.825 13.700 46.386 1.00 81.25 617 PRO A CA 1
ATOM 4526 C C . PRO A 1 617 ? -11.748 12.347 47.114 1.00 81.25 617 PRO A C 1
ATOM 4528 O O . PRO A 1 617 ? -10.885 11.531 46.803 1.00 81.25 617 PRO A O 1
ATOM 4531 N N . ASP A 1 618 ? -12.639 12.094 48.075 1.00 84.94 618 ASP A N 1
ATOM 4532 C CA . ASP A 1 618 ? -12.762 10.838 48.821 1.00 84.94 618 ASP A CA 1
ATOM 4533 C C . ASP A 1 618 ? -13.542 9.751 48.063 1.00 84.94 618 ASP A C 1
ATOM 4535 O O . ASP A 1 618 ? -13.646 8.617 48.535 1.00 84.94 618 ASP A O 1
ATOM 4539 N N . ARG A 1 619 ? -14.093 10.068 46.885 1.00 83.25 619 ARG A N 1
ATOM 4540 C CA . ARG A 1 619 ? -14.954 9.164 46.121 1.00 83.25 619 ARG A CA 1
ATOM 4541 C C . ARG A 1 619 ? -14.414 8.906 44.728 1.00 83.25 619 ARG A C 1
ATOM 4543 O O . ARG A 1 619 ? -13.868 9.779 44.062 1.00 83.25 619 ARG A O 1
ATOM 4550 N N . SER A 1 620 ? -14.649 7.690 44.240 1.00 86.31 620 SER A N 1
ATOM 4551 C CA . SER A 1 620 ? -14.421 7.406 42.826 1.00 86.31 620 SER A CA 1
ATOM 4552 C C . SER A 1 620 ? -15.453 8.146 41.972 1.00 86.31 620 SER A C 1
ATOM 4554 O O . SER A 1 620 ? -16.624 8.273 42.353 1.00 86.31 620 SER A O 1
ATOM 4556 N N . GLN A 1 621 ? -15.037 8.585 40.785 1.00 85.12 621 GLN A N 1
ATOM 4557 C CA . GLN A 1 621 ? -15.918 9.270 39.841 1.00 85.12 621 GLN A CA 1
ATOM 4558 C C . GLN A 1 621 ? -17.141 8.414 39.473 1.00 85.12 621 GLN A C 1
ATOM 4560 O O . GLN A 1 621 ? -18.255 8.926 39.403 1.00 85.12 621 GLN A O 1
ATOM 4565 N N . TYR A 1 622 ? -16.953 7.099 39.330 1.00 87.88 622 TYR A N 1
ATOM 4566 C CA . TYR A 1 622 ? -18.034 6.159 39.041 1.00 87.88 622 TYR A CA 1
ATOM 4567 C C . TYR A 1 622 ? -19.045 6.051 40.189 1.00 87.88 622 TYR A C 1
ATOM 4569 O O . TYR A 1 622 ? -20.244 6.166 39.954 1.00 87.88 622 TYR A O 1
ATOM 4577 N N . SER A 1 623 ? -18.590 5.899 41.440 1.00 90.31 623 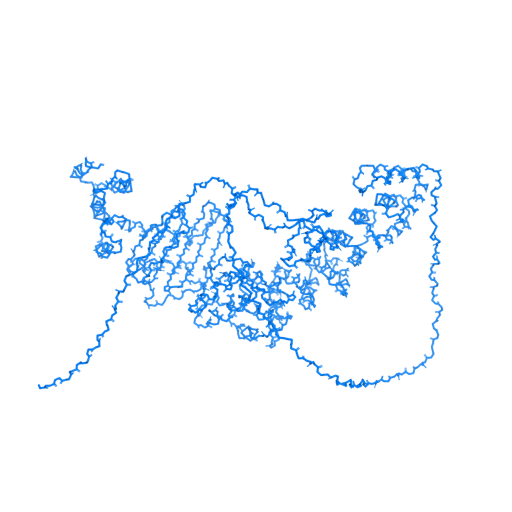SER A N 1
ATOM 4578 C CA . SER A 1 623 ? -19.501 5.847 42.598 1.00 90.31 623 SER A CA 1
ATOM 4579 C C . SER A 1 623 ? -20.282 7.148 42.781 1.00 90.31 623 SER A C 1
ATOM 4581 O O . SER A 1 623 ? -21.462 7.124 43.120 1.00 90.31 623 SER A O 1
ATOM 4583 N N . PHE A 1 624 ? -19.641 8.291 42.522 1.00 92.62 624 PHE A N 1
ATOM 4584 C CA . PHE A 1 624 ? -20.308 9.589 42.556 1.00 92.62 624 PHE A CA 1
ATOM 4585 C C . PHE A 1 624 ? -21.357 9.711 41.444 1.00 92.62 624 PHE A C 1
ATOM 4587 O O . PHE A 1 624 ? -22.480 10.152 41.692 1.00 92.62 624 PHE A O 1
ATOM 4594 N N . TRP A 1 625 ? -21.020 9.264 40.232 1.00 93.62 625 TRP A N 1
ATOM 4595 C CA . TRP A 1 625 ? -21.963 9.209 39.124 1.00 93.62 625 TRP A CA 1
ATOM 4596 C C . TRP A 1 625 ? -23.167 8.309 39.432 1.00 93.62 625 TRP A C 1
ATOM 4598 O O . TRP A 1 625 ? -24.299 8.735 39.220 1.00 93.62 625 TRP A O 1
ATOM 4608 N N . GLN A 1 626 ? -22.959 7.112 39.989 1.00 92.06 626 GLN A N 1
ATOM 4609 C CA . GLN A 1 626 ? -24.053 6.205 40.356 1.00 92.06 626 GLN A CA 1
ATOM 4610 C C . GLN A 1 626 ? -25.042 6.848 41.338 1.00 92.06 626 GLN A C 1
ATOM 4612 O O . GLN A 1 626 ? -26.247 6.675 41.188 1.00 92.06 626 GLN A O 1
ATOM 4617 N N . GLU A 1 627 ? -24.552 7.619 42.311 1.00 93.56 627 GLU A N 1
ATOM 4618 C CA . GLU A 1 627 ? -25.408 8.300 43.287 1.00 93.56 627 GLU A CA 1
ATOM 4619 C C . GLU A 1 627 ? -26.197 9.464 42.676 1.00 93.56 627 GLU A C 1
ATOM 4621 O O . GLU A 1 627 ? -27.382 9.631 42.958 1.00 93.56 627 GLU A O 1
ATOM 4626 N N . GLN A 1 628 ? -25.545 10.296 41.862 1.00 94.88 628 GLN A N 1
ATOM 4627 C CA . GLN A 1 628 ? -26.151 11.531 41.359 1.00 94.88 628 GLN A CA 1
ATOM 4628 C C . GLN A 1 628 ? -26.957 11.319 40.070 1.00 94.88 628 GLN A C 1
ATOM 4630 O O . GLN A 1 628 ? -27.902 12.064 39.806 1.00 94.88 628 GLN A O 1
ATOM 4635 N N . SER A 1 629 ? -26.613 10.314 39.259 1.00 92.38 629 SER A N 1
ATOM 4636 C CA . SER A 1 629 ? -27.223 10.077 37.943 1.00 92.38 629 SER A CA 1
ATOM 4637 C C . SER A 1 629 ? -28.748 9.911 37.946 1.00 92.38 629 SER A C 1
ATOM 4639 O O . SER A 1 629 ? -29.352 10.416 36.996 1.00 92.38 629 SER A O 1
ATOM 4641 N N . PRO A 1 630 ? -29.423 9.328 38.965 1.00 94.50 630 PRO A N 1
ATOM 4642 C CA . PRO A 1 630 ? -30.883 9.258 38.974 1.00 94.50 630 PRO A CA 1
ATOM 4643 C C . PRO A 1 630 ? -31.542 10.638 38.926 1.00 94.50 630 PRO A C 1
ATOM 4645 O O . PRO A 1 630 ? -32.537 10.807 38.231 1.00 94.50 630 PRO A O 1
ATOM 4648 N N . TRP A 1 631 ? -30.963 11.638 39.600 1.00 95.00 631 TRP A N 1
ATOM 4649 C CA . TRP A 1 631 ? -31.463 13.015 39.562 1.00 95.00 631 TRP A CA 1
ATOM 4650 C C . TRP A 1 631 ? -31.236 13.640 38.180 1.00 95.00 631 TRP A C 1
ATOM 4652 O O . TRP A 1 631 ? -32.159 14.153 37.561 1.00 95.00 631 TRP A O 1
ATOM 4662 N N . TRP A 1 632 ? -30.023 13.518 37.635 1.00 92.25 632 TRP A N 1
ATOM 4663 C CA . TRP A 1 632 ? -29.673 14.098 36.328 1.00 92.25 632 TRP A CA 1
ATOM 4664 C C . TRP A 1 632 ? -30.401 13.459 35.136 1.00 92.25 632 TRP A C 1
ATOM 4666 O O . TRP A 1 632 ? -30.512 14.088 34.077 1.00 92.25 632 TRP A O 1
ATOM 4676 N N . SER A 1 633 ? -30.902 12.234 35.316 1.00 88.81 633 SER A N 1
ATOM 4677 C CA . SER A 1 633 ? -31.691 11.494 34.324 1.00 88.81 633 SER A CA 1
ATOM 4678 C C . SER A 1 633 ? -33.125 12.004 34.194 1.00 88.81 633 SER A C 1
ATOM 4680 O O . SER A 1 633 ? -33.760 11.757 33.170 1.00 88.81 633 SER A O 1
ATOM 4682 N N . LEU A 1 634 ? -33.645 12.695 35.212 1.00 90.94 634 LEU A N 1
ATOM 4683 C CA . LEU A 1 634 ? -34.983 13.270 35.178 1.00 90.94 634 LEU A CA 1
ATOM 4684 C C . LEU A 1 634 ? -35.005 14.578 34.376 1.00 90.94 634 LEU A C 1
ATOM 4686 O O . LEU A 1 634 ? -33.993 15.270 34.183 1.00 90.94 634 LEU A O 1
ATOM 4690 N N . GLU A 1 635 ? -36.195 14.909 33.883 1.00 88.69 635 GLU A N 1
ATOM 4691 C CA . GLU A 1 635 ? -36.436 16.186 33.228 1.00 88.69 635 GLU A CA 1
ATOM 4692 C C . GLU A 1 635 ? -36.418 17.298 34.280 1.00 88.69 635 GLU A C 1
ATOM 4694 O O . GLU A 1 635 ? -37.166 17.272 35.254 1.00 88.69 635 GLU A O 1
ATOM 4699 N N . HIS A 1 636 ? -35.516 18.254 34.080 1.00 91.50 636 HIS A N 1
ATOM 4700 C CA . HIS A 1 636 ? -35.294 19.391 34.963 1.00 91.50 636 HIS A CA 1
ATOM 4701 C C . HIS A 1 636 ? -35.093 20.628 34.110 1.00 91.50 636 HIS A C 1
ATOM 4703 O O . HIS A 1 636 ? -34.476 20.552 33.039 1.00 91.50 636 HIS A O 1
ATOM 4709 N N . THR A 1 637 ? -35.564 21.769 34.600 1.00 91.12 637 THR A N 1
ATOM 4710 C CA . THR A 1 637 ? -35.341 23.042 33.916 1.00 91.12 637 THR A CA 1
ATOM 4711 C C . THR A 1 637 ? -33.843 23.388 33.899 1.00 91.12 637 THR A C 1
ATOM 4713 O O . THR A 1 637 ? -33.078 22.921 34.755 1.00 91.12 637 THR A O 1
ATOM 4716 N N . PRO A 1 638 ? -33.379 24.218 32.946 1.00 88.56 638 PRO A N 1
ATOM 4717 C CA . PRO A 1 638 ? -31.999 24.699 32.941 1.00 88.56 638 PRO A CA 1
ATOM 4718 C C . PRO A 1 638 ? -31.582 25.341 34.274 1.00 88.56 638 PRO A C 1
ATOM 4720 O O . PRO A 1 638 ? -30.470 25.095 34.741 1.00 88.56 638 PRO A O 1
ATOM 4723 N N . ALA A 1 639 ? -32.490 26.073 34.928 1.00 88.56 639 ALA A N 1
ATOM 4724 C CA . ALA A 1 639 ? -32.262 26.704 36.225 1.00 88.56 639 ALA A CA 1
ATOM 4725 C C . ALA A 1 639 ? -32.048 25.692 37.356 1.00 88.56 639 ALA A C 1
ATOM 4727 O O . ALA A 1 639 ? -31.073 25.793 38.098 1.00 88.56 639 ALA A O 1
ATOM 4728 N N . GLU A 1 640 ? -32.897 24.666 37.455 1.00 91.81 640 GLU A N 1
ATOM 4729 C CA . GLU A 1 640 ? -32.743 23.596 38.452 1.00 91.81 640 GLU A CA 1
ATOM 4730 C C . GLU A 1 640 ? -31.399 22.876 38.294 1.00 91.81 640 GLU A C 1
ATOM 4732 O O . GLU A 1 640 ? -30.683 22.637 39.271 1.00 91.81 640 GLU A O 1
ATOM 4737 N N . ARG A 1 641 ? -31.012 22.579 37.046 1.00 91.75 641 ARG A N 1
ATOM 4738 C CA . ARG A 1 641 ? -29.711 21.978 36.713 1.00 91.75 641 ARG A CA 1
ATOM 4739 C C . ARG A 1 641 ? -28.546 22.903 37.061 1.00 91.75 641 ARG A C 1
ATOM 4741 O O . ARG A 1 641 ? -27.525 22.428 37.564 1.00 91.75 641 ARG A O 1
ATOM 4748 N N . ALA A 1 642 ? -28.685 24.205 36.829 1.00 90.94 642 ALA A N 1
ATOM 4749 C CA . ALA A 1 642 ? -27.676 25.200 37.172 1.00 90.94 642 ALA A CA 1
ATOM 4750 C C . ALA A 1 642 ? -27.486 25.309 38.694 1.00 90.94 642 ALA A C 1
ATOM 4752 O O . ALA A 1 642 ? -26.354 25.230 39.171 1.00 90.94 642 ALA A O 1
ATOM 4753 N N . VAL A 1 643 ? -28.577 25.379 39.465 1.00 91.88 643 VAL A N 1
ATOM 4754 C CA . VAL A 1 643 ? -28.552 25.415 40.938 1.00 91.88 643 VAL A CA 1
ATOM 4755 C C . VAL A 1 643 ? -27.937 24.137 41.513 1.00 91.88 643 VAL A C 1
ATOM 4757 O O . VAL A 1 643 ? -27.066 24.207 42.383 1.00 91.88 643 VAL A O 1
ATOM 4760 N N . ARG A 1 644 ? -28.319 22.959 41.002 1.00 93.81 644 ARG A N 1
ATOM 4761 C CA . ARG A 1 644 ? -27.729 21.687 41.443 1.00 93.81 644 ARG A CA 1
ATOM 4762 C C . ARG A 1 644 ? -26.239 21.602 41.105 1.00 93.81 644 ARG A C 1
ATOM 4764 O O . ARG A 1 644 ? -25.456 21.202 41.963 1.00 93.81 644 ARG A O 1
ATOM 4771 N N . SER A 1 645 ? -25.841 22.007 39.895 1.00 93.06 645 SER A N 1
ATOM 4772 C CA . SER A 1 645 ? -24.424 22.069 39.499 1.00 93.06 645 SER A CA 1
ATOM 4773 C C . SER A 1 645 ? -23.646 22.998 40.424 1.00 93.06 645 SER A C 1
ATOM 4775 O O . SER A 1 645 ? -22.614 22.600 40.948 1.00 93.06 645 SER A O 1
ATOM 4777 N N . LYS A 1 646 ? -24.171 24.200 40.694 1.00 93.75 646 LYS A N 1
ATOM 4778 C CA . LYS A 1 646 ? -23.568 25.193 41.593 1.00 93.75 646 LYS A CA 1
ATOM 4779 C C . LYS A 1 646 ? -23.255 24.593 42.964 1.00 93.75 646 LYS A C 1
ATOM 4781 O O . LYS A 1 646 ? -22.136 24.730 43.449 1.00 93.75 646 LYS A O 1
ATOM 4786 N N . ALA A 1 647 ? -24.216 23.878 43.552 1.00 92.00 647 ALA A N 1
ATOM 4787 C CA . ALA A 1 647 ? -24.036 23.218 44.842 1.00 92.00 647 ALA A CA 1
ATOM 4788 C C . ALA A 1 647 ? -22.912 22.164 44.815 1.00 92.00 647 ALA A C 1
ATOM 4790 O O . ALA A 1 647 ? -22.094 22.120 45.733 1.00 92.00 647 ALA A O 1
ATOM 4791 N N . LEU A 1 648 ? -22.831 21.349 43.755 1.00 93.38 648 LEU A N 1
ATOM 4792 C CA . LEU A 1 648 ? -21.753 20.364 43.587 1.00 93.38 648 LEU A CA 1
ATOM 4793 C C . LEU A 1 648 ? -20.383 21.034 43.431 1.00 93.38 648 LEU A C 1
ATOM 4795 O O . LEU A 1 648 ? -19.402 20.574 44.006 1.00 93.38 648 LEU A O 1
ATOM 4799 N N . VAL A 1 649 ? -20.320 22.138 42.686 1.00 92.50 649 VAL A N 1
ATOM 4800 C CA . VAL A 1 649 ? -19.076 22.873 42.443 1.00 92.50 649 VAL A CA 1
ATOM 4801 C C . VAL A 1 649 ? -18.558 23.486 43.727 1.00 92.50 649 VAL A C 1
ATOM 4803 O O . VAL A 1 649 ? -17.398 23.256 44.057 1.00 92.50 649 VAL A O 1
ATOM 4806 N N . PHE A 1 650 ? -19.413 24.189 44.479 1.00 91.38 650 PHE A N 1
ATOM 4807 C CA . PHE A 1 650 ? -19.045 24.723 45.789 1.00 91.38 650 PHE A CA 1
ATOM 4808 C C . PHE A 1 650 ? -18.563 23.615 46.724 1.00 91.38 650 PHE A C 1
ATOM 4810 O O . PHE A 1 650 ? -17.505 23.762 47.331 1.00 91.38 650 PHE A O 1
ATOM 4817 N N . ALA A 1 651 ? -19.269 22.483 46.793 1.00 89.25 651 ALA A N 1
ATOM 4818 C CA . ALA A 1 651 ? -18.846 21.349 47.611 1.00 89.25 651 ALA A CA 1
ATOM 4819 C C . ALA A 1 651 ? -17.468 20.802 47.199 1.00 89.25 651 ALA A C 1
ATOM 4821 O O . ALA A 1 651 ? -16.664 20.471 48.066 1.00 89.25 651 ALA A O 1
ATOM 4822 N N . ALA A 1 652 ? -17.173 20.742 45.898 1.00 88.88 652 ALA A N 1
ATOM 4823 C CA . ALA A 1 652 ? -15.908 20.218 45.393 1.00 88.88 652 ALA A CA 1
ATOM 4824 C C . ALA A 1 652 ? -14.720 21.158 45.635 1.00 88.88 652 ALA A C 1
ATOM 4826 O O . ALA A 1 652 ? -13.640 20.681 45.974 1.00 88.88 652 ALA A O 1
ATOM 4827 N N . ILE A 1 653 ? -14.897 22.472 45.462 1.00 88.56 653 ILE A N 1
ATOM 4828 C CA . ILE A 1 653 ? -13.811 23.456 45.633 1.00 88.56 653 ILE A CA 1
ATOM 4829 C C . ILE A 1 653 ? -13.584 23.850 47.097 1.00 88.56 653 ILE A C 1
ATOM 4831 O O . ILE A 1 653 ? -12.494 24.315 47.448 1.00 88.56 653 ILE A O 1
ATOM 4835 N N . THR A 1 654 ? -14.582 23.649 47.964 1.00 84.50 654 THR A N 1
ATOM 4836 C CA . THR A 1 654 ? -14.461 23.899 49.404 1.00 84.50 654 THR A CA 1
ATOM 4837 C C . THR A 1 654 ? -13.422 22.947 49.996 1.00 84.50 654 THR A C 1
ATOM 4839 O O . THR A 1 654 ? -13.609 21.736 50.026 1.00 84.50 654 THR A O 1
ATOM 4842 N N . GLY A 1 655 ? -12.296 23.497 50.458 1.00 77.00 655 GLY A N 1
ATOM 4843 C CA . GLY A 1 655 ? -11.170 22.722 50.996 1.00 77.00 655 GLY A CA 1
ATOM 4844 C C . GLY A 1 655 ? -10.049 22.409 49.996 1.00 77.00 655 GLY A C 1
ATOM 4845 O O . GLY A 1 655 ? -9.008 21.905 50.411 1.00 77.00 655 GLY A O 1
ATOM 4846 N N . GLN A 1 656 ? -10.197 22.762 48.713 1.00 85.12 656 GLN A N 1
ATOM 4847 C CA . GLN A 1 656 ? -9.103 22.689 47.734 1.00 85.12 656 GLN A CA 1
ATOM 4848 C C . GLN A 1 656 ? -8.129 23.862 47.883 1.00 85.12 656 GLN A C 1
ATOM 4850 O O . GLN A 1 656 ? -8.503 24.932 48.377 1.00 85.12 656 GLN A O 1
ATOM 4855 N N . ARG A 1 657 ? -6.883 23.709 47.419 1.00 85.06 657 ARG A N 1
ATOM 4856 C CA . ARG A 1 657 ? -5.915 24.820 47.364 1.00 85.06 657 ARG A CA 1
ATOM 4857 C C . ARG A 1 657 ? -6.278 25.789 46.232 1.00 85.06 657 ARG A C 1
ATOM 4859 O O . ARG A 1 657 ? -6.811 25.336 45.225 1.00 85.06 657 ARG A O 1
ATOM 4866 N N . PRO A 1 658 ? -5.936 27.090 46.312 1.00 83.94 658 PRO A N 1
ATOM 4867 C CA . PRO A 1 658 ? -6.262 28.058 45.257 1.00 83.94 658 PRO A CA 1
ATOM 4868 C C . PRO A 1 658 ? -5.856 27.622 43.839 1.00 83.94 658 PRO A C 1
ATOM 4870 O O . PRO A 1 658 ? -6.620 27.803 42.899 1.00 83.94 658 PRO A O 1
ATOM 4873 N N . SER A 1 659 ? -4.707 26.954 43.689 1.00 82.19 659 SER A N 1
ATOM 4874 C CA . SER A 1 659 ? -4.222 26.424 42.405 1.00 82.19 659 SER A CA 1
ATOM 4875 C C . SER A 1 659 ? -5.073 25.293 41.806 1.00 82.19 659 SER A C 1
ATOM 4877 O O . SER A 1 659 ? -4.906 24.964 40.638 1.00 82.19 659 SER A O 1
ATOM 4879 N N . GLU A 1 660 ? -5.941 24.665 42.599 1.00 82.44 660 GLU A N 1
ATOM 4880 C CA . GLU A 1 660 ? -6.811 23.547 42.202 1.00 82.44 660 GLU A CA 1
ATOM 4881 C C . GLU A 1 660 ? -8.249 24.018 41.913 1.00 82.44 660 GLU A C 1
ATOM 4883 O O . GLU A 1 660 ? -8.995 23.327 41.223 1.00 82.44 660 GLU A O 1
ATOM 4888 N N . ARG A 1 661 ? -8.617 25.228 42.369 1.00 88.00 661 ARG A N 1
ATOM 4889 C CA . ARG A 1 661 ? -9.975 25.793 42.261 1.00 88.00 661 ARG A CA 1
ATOM 4890 C C . ARG A 1 661 ? -10.323 26.316 40.869 1.00 88.00 661 ARG A C 1
ATOM 4892 O O . ARG A 1 661 ? -11.501 26.521 40.591 1.00 88.00 661 ARG A O 1
ATOM 4899 N N . GLU A 1 662 ? -9.334 26.524 40.000 1.00 88.69 662 GLU A N 1
ATOM 4900 C CA . GLU A 1 662 ? -9.494 27.195 38.699 1.00 88.69 662 GLU A CA 1
ATOM 4901 C C . GLU A 1 662 ? -10.653 26.619 37.867 1.00 88.69 662 GLU A C 1
ATOM 4903 O O . GLU A 1 662 ? -11.522 27.357 37.408 1.00 88.69 662 GLU A O 1
ATOM 4908 N N . ALA A 1 663 ? -10.733 25.290 37.742 1.00 85.25 663 ALA A N 1
ATOM 4909 C CA . ALA A 1 663 ? -11.795 24.638 36.975 1.00 85.25 663 ALA A CA 1
ATOM 4910 C C . ALA A 1 663 ? -13.194 24.877 37.574 1.00 85.25 663 ALA A C 1
ATOM 4912 O O . ALA A 1 663 ? -14.158 25.066 36.834 1.00 85.25 663 ALA A O 1
ATOM 4913 N N . GLY A 1 664 ? -13.314 24.896 38.906 1.00 89.38 664 GLY A N 1
ATOM 4914 C CA . GLY A 1 664 ? -14.574 25.196 39.587 1.00 89.38 664 GLY A CA 1
ATOM 4915 C C . GLY A 1 664 ? -14.947 26.679 39.532 1.00 89.38 664 GLY A C 1
ATOM 4916 O O . GLY A 1 664 ? -16.121 27.009 39.407 1.00 89.38 664 GLY A O 1
ATOM 4917 N N . ILE A 1 665 ? -13.971 27.588 39.530 1.00 90.81 665 ILE A N 1
ATOM 4918 C CA . ILE A 1 665 ? -14.227 29.022 39.339 1.00 90.81 665 ILE A CA 1
ATOM 4919 C C . ILE A 1 665 ? -14.758 29.280 37.926 1.00 90.81 665 ILE A C 1
ATOM 4921 O O . ILE A 1 665 ? -15.791 29.929 37.771 1.00 90.81 665 ILE A O 1
ATOM 4925 N N . GLN A 1 666 ? -14.116 28.725 36.894 1.00 90.50 666 GLN A N 1
ATOM 4926 C CA . GLN A 1 666 ? -14.586 28.837 35.506 1.00 90.50 666 GLN A CA 1
ATOM 4927 C C . GLN A 1 666 ? -16.003 28.272 35.331 1.00 90.50 666 GLN A C 1
ATOM 4929 O O . GLN A 1 666 ? -16.838 28.830 34.614 1.00 90.50 666 GLN A O 1
ATOM 4934 N N . GLU A 1 667 ? -16.298 27.174 36.021 1.00 92.06 667 GLU A N 1
ATOM 4935 C CA . GLU A 1 667 ? -17.621 26.570 36.065 1.00 92.06 667 GLU A CA 1
ATOM 4936 C C . GLU A 1 667 ? -18.675 27.497 36.685 1.00 92.06 667 GLU A C 1
ATOM 4938 O O . GLU A 1 667 ? -19.735 27.683 36.079 1.00 92.06 667 GLU A O 1
ATOM 4943 N N . LEU A 1 668 ? -18.378 28.095 37.846 1.00 92.44 668 LEU A N 1
ATOM 4944 C CA . LEU A 1 668 ? -19.249 29.061 38.519 1.00 92.44 668 LEU A CA 1
ATOM 4945 C C . LEU A 1 668 ? -19.470 30.296 37.649 1.00 92.44 668 LEU A C 1
ATOM 4947 O O . LEU A 1 668 ? -20.617 30.680 37.449 1.00 92.44 668 LEU A O 1
ATOM 4951 N N . VAL A 1 669 ? -18.418 30.866 37.052 1.00 92.31 669 VAL A N 1
ATOM 4952 C CA . VAL A 1 669 ? -18.542 31.994 36.110 1.00 92.31 669 VAL A CA 1
ATOM 4953 C C . VAL A 1 669 ? -19.559 31.668 35.022 1.00 92.31 669 VAL A C 1
ATOM 4955 O O . VAL A 1 669 ? -20.422 32.490 34.723 1.00 92.31 669 VAL A O 1
ATOM 4958 N N . ARG A 1 670 ? -19.516 30.449 34.476 1.00 89.94 670 ARG A N 1
ATOM 4959 C CA . ARG A 1 670 ? -20.473 30.024 33.456 1.00 89.94 670 ARG A CA 1
ATOM 4960 C C . ARG A 1 670 ? -21.895 29.871 33.990 1.00 89.94 670 ARG A C 1
ATOM 4962 O O . ARG A 1 670 ? -22.833 30.280 33.318 1.00 89.94 670 ARG A O 1
ATOM 4969 N N . ILE A 1 671 ? -22.061 29.273 35.169 1.00 90.75 671 ILE A N 1
ATOM 4970 C CA . ILE A 1 671 ? -23.375 29.093 35.805 1.00 90.75 671 ILE A CA 1
ATOM 4971 C C . ILE A 1 671 ? -24.024 30.453 36.099 1.00 90.75 671 ILE A C 1
ATOM 4973 O O . ILE A 1 671 ? -25.212 30.630 35.864 1.00 90.75 671 ILE A O 1
ATOM 4977 N N . TYR A 1 672 ? -23.242 31.434 36.551 1.00 90.50 672 TYR A N 1
ATOM 4978 C CA . TYR A 1 672 ? -23.734 32.757 36.947 1.00 90.50 672 TYR A CA 1
ATOM 4979 C C . TYR A 1 672 ? -24.076 33.672 35.770 1.00 90.50 672 TYR A C 1
ATOM 4981 O O . TYR A 1 672 ? -24.621 34.761 35.981 1.00 90.50 672 TYR A O 1
ATOM 4989 N N . VAL A 1 673 ? -23.809 33.255 34.529 1.00 88.31 673 VAL A N 1
ATOM 4990 C CA . VAL A 1 673 ? -24.395 33.915 33.354 1.00 88.31 673 VAL A CA 1
ATOM 4991 C C . VAL A 1 673 ? -25.924 33.828 33.416 1.00 88.31 673 VAL A C 1
ATOM 4993 O O . VAL A 1 673 ? -26.585 34.814 33.096 1.00 88.31 673 VAL A O 1
ATOM 4996 N N . GLU A 1 674 ? -26.472 32.722 33.929 1.00 85.31 674 GLU A N 1
ATOM 4997 C CA . GLU A 1 674 ? -27.910 32.528 34.119 1.00 85.31 674 GLU A CA 1
ATOM 4998 C C . GLU A 1 674 ? -28.411 33.317 35.345 1.00 85.31 674 GLU A C 1
ATOM 5000 O O . GLU A 1 674 ? -27.977 33.043 36.470 1.00 85.31 674 GLU A O 1
ATOM 5005 N N . PRO A 1 675 ? -29.328 34.292 35.185 1.00 86.00 675 PRO A N 1
ATOM 5006 C CA . PRO A 1 675 ? -29.817 35.108 36.300 1.00 86.00 675 PRO A CA 1
ATOM 5007 C C . PRO A 1 675 ? -30.478 34.283 37.409 1.00 86.00 675 PRO A C 1
ATOM 5009 O O . PRO A 1 675 ? -30.324 34.600 38.584 1.00 86.00 675 PRO A O 1
ATOM 5012 N N . GLU A 1 676 ? -31.168 33.207 37.030 1.00 86.88 676 GLU A N 1
ATOM 5013 C CA . GLU A 1 676 ? -31.929 32.325 37.923 1.00 86.88 676 GLU A CA 1
ATOM 5014 C C . GLU A 1 676 ? -31.032 31.436 38.800 1.00 86.88 676 GLU A C 1
ATOM 5016 O O . GLU A 1 676 ? -31.493 30.878 39.791 1.00 86.88 676 GLU A O 1
ATOM 5021 N N . ALA A 1 677 ? -29.742 31.314 38.469 1.00 83.38 677 ALA A N 1
ATOM 5022 C CA . ALA A 1 677 ? -28.782 30.542 39.253 1.00 83.38 677 ALA A CA 1
ATOM 5023 C C . ALA A 1 677 ? -28.091 31.365 40.357 1.00 83.38 677 ALA A C 1
ATOM 5025 O O . ALA A 1 677 ? -27.384 30.790 41.191 1.00 83.38 677 ALA A O 1
ATOM 5026 N N . ARG A 1 678 ? -28.269 32.694 40.365 1.00 87.81 678 ARG A N 1
ATOM 5027 C CA . ARG A 1 678 ? -27.619 33.618 41.306 1.00 87.81 678 ARG A CA 1
ATOM 5028 C C . ARG A 1 678 ? -28.387 33.659 42.623 1.00 87.81 678 ARG A C 1
ATOM 5030 O O . ARG A 1 678 ? -29.575 33.965 42.621 1.00 87.81 678 ARG A O 1
ATOM 5037 N N . ASP A 1 679 ? -27.701 33.424 43.736 1.00 86.44 679 ASP A N 1
ATOM 5038 C CA . ASP A 1 679 ? -28.258 33.619 45.073 1.00 86.44 679 ASP A CA 1
ATOM 5039 C C . ASP A 1 679 ? -27.394 34.610 45.861 1.00 86.44 679 ASP A C 1
ATOM 5041 O O . ASP A 1 679 ? -26.164 34.563 45.821 1.00 86.44 679 ASP A O 1
ATOM 5045 N N . ALA A 1 680 ? -28.031 35.523 46.594 1.00 84.56 680 ALA A N 1
ATOM 5046 C CA . ALA A 1 680 ? -27.323 36.440 47.479 1.00 84.56 680 ALA A CA 1
ATOM 5047 C C . ALA A 1 680 ? -26.565 35.684 48.586 1.00 84.56 680 ALA A C 1
ATOM 5049 O O . ALA A 1 680 ? -25.519 36.155 49.030 1.00 84.56 680 ALA A O 1
ATOM 5050 N N . SER A 1 681 ? -27.043 34.497 48.986 1.00 85.00 681 SER A N 1
ATOM 5051 C CA . SER A 1 681 ? -26.359 33.649 49.968 1.00 85.00 681 SER A CA 1
ATOM 5052 C C . SER A 1 681 ? -25.032 33.077 49.468 1.00 85.00 681 SER A C 1
ATOM 5054 O O . SER A 1 681 ? -24.225 32.616 50.271 1.00 85.00 681 SER A O 1
ATOM 5056 N N . ASP A 1 682 ? -24.779 33.092 48.156 1.00 86.62 682 ASP A N 1
ATOM 5057 C CA . ASP A 1 682 ? -23.523 32.591 47.598 1.00 86.62 682 ASP A CA 1
ATOM 5058 C C . ASP A 1 682 ? -22.333 33.524 47.900 1.00 86.62 682 ASP A C 1
ATOM 5060 O O . ASP A 1 682 ? -21.177 33.112 47.788 1.00 86.62 682 ASP A O 1
ATOM 5064 N N . PHE A 1 683 ? -22.592 34.777 48.300 1.00 81.38 683 PHE A N 1
ATOM 5065 C CA . PHE A 1 683 ? -21.553 35.766 48.603 1.00 81.38 683 PHE A CA 1
ATOM 5066 C C . PHE A 1 683 ? -20.610 35.298 49.717 1.00 81.38 683 PHE A C 1
ATOM 5068 O O . PHE A 1 683 ? -19.394 35.431 49.590 1.00 81.38 683 PHE A O 1
ATOM 5075 N N . ASP A 1 684 ? -21.156 34.674 50.761 1.00 81.12 684 ASP A N 1
ATOM 5076 C CA . ASP A 1 684 ? -20.357 34.139 51.866 1.00 81.12 684 ASP A CA 1
ATOM 5077 C C . ASP A 1 684 ? -19.437 33.006 51.396 1.00 81.12 684 ASP A C 1
ATOM 5079 O O . ASP A 1 684 ? -18.287 32.922 51.824 1.00 81.12 684 ASP A O 1
ATOM 5083 N N . ALA A 1 685 ? -19.903 32.170 50.461 1.00 79.94 685 ALA A N 1
ATOM 5084 C CA . ALA A 1 685 ? -19.073 31.134 49.858 1.00 79.94 685 ALA A CA 1
ATOM 5085 C C . ALA A 1 685 ? -17.936 31.749 49.027 1.00 79.94 685 ALA A C 1
ATOM 5087 O O . ALA A 1 685 ? -16.803 31.292 49.133 1.00 79.94 685 ALA A O 1
ATOM 5088 N N . PHE A 1 686 ? -18.195 32.821 48.269 1.00 83.00 686 PHE A N 1
ATOM 5089 C CA . PHE A 1 686 ? -17.152 33.527 47.515 1.00 83.00 686 PHE A CA 1
ATOM 5090 C C . PHE A 1 686 ? -16.097 34.199 48.393 1.00 83.00 686 PHE A C 1
ATOM 5092 O O . PHE A 1 686 ? -14.948 34.261 47.979 1.00 83.00 686 PHE A O 1
ATOM 5099 N N . LEU A 1 687 ? -16.447 34.676 49.590 1.00 79.62 687 LEU A N 1
ATOM 5100 C CA . LEU A 1 687 ? -15.471 35.252 50.525 1.00 79.62 687 LEU A CA 1
ATOM 5101 C C . LEU A 1 687 ? -14.497 34.210 51.101 1.00 79.62 687 LEU A C 1
ATOM 5103 O O . LEU A 1 687 ? -13.422 34.571 51.579 1.00 79.62 687 LEU A O 1
ATOM 5107 N N . VAL A 1 688 ? -14.883 32.931 51.089 1.00 74.19 688 VAL A N 1
ATOM 5108 C CA . VAL A 1 688 ? -14.064 31.798 51.554 1.00 74.19 688 VAL A CA 1
ATOM 5109 C C . VAL A 1 688 ? -13.197 31.217 50.420 1.00 74.19 688 VAL A C 1
ATOM 5111 O O . VAL A 1 688 ? -12.208 30.514 50.681 1.00 74.19 688 VAL A O 1
ATOM 5114 N N . LEU A 1 689 ? -13.553 31.505 49.162 1.00 73.19 689 LEU A N 1
ATOM 5115 C CA . LEU A 1 689 ? -12.816 31.105 47.959 1.00 73.19 689 LEU A CA 1
ATOM 5116 C C . LEU A 1 689 ? -11.647 32.040 47.657 1.00 73.19 689 LEU A C 1
ATOM 5118 O O . LEU A 1 689 ? -10.615 31.479 47.209 1.00 73.19 689 LEU A O 1
#

pLDDT: mean 81.74, std 22.19, range [25.28, 98.69]

Foldseek 3Di:
DDDDDDDDDDDDDDDDDDDDDDDDDDDDDDDDDDDDDDDWWWAFPPPRDTHPPQDPPADADPVRFGWDQDPVVRDTGGTHGDDDPDDDDDDDDDDDDDDDDDDDDDDDDDDDDDDDDDDDDDDDDDDDDDDDDDDDDDDDPPDDDPDLPPLDPDPLNVLLVVQLPDQAQPDPSLVVNLVVLLVVAPSSLVSLLSQCPPLRQSSVLSSLLNCLVRNDPVSLVSLLVSLLADHDLRNQQVSLVSNCVRCCPVNDLLSLLVQCPGPDPSNVVNSLVSLLVVAEPVCLVSLVVQCPDPDVSSVQSSLLSLLPYPDVSSLVVLLVQLPPPFQSNVLSSLVSLLPDDDPVSLVVLCCLLVVDQARDSSSLSSLLSQLSNCVVVVDHSDEPVCLVRLVRQLPDPDLSSVLSSLLNLLVHCQADQCVVVSPCVQASSLVSLLVLLLCPDDDSNSVSRNQSSQVSNCQFQVDDPHSNSVVSVVVCVVQSVPGDTAHQADDCDVVLLQQKWKWKDFDLAIEIEHGPPHDDPPDPPPDDGDYHYFYDYSVLSVVLVVLCVVLQSNHNVDAADEDDDDDDGKIKMWMDTPRHIGIYIYHPPDDDPSVVSSVVSVVVSCVLRVLLVLPAPVDDSVVSCVVCVVVSVDDDDPLVSLLVSLVSLLVSCVPPDPVVNVVSVVSNVVSVVDVSNDDPVCVVSVVSD